Protein AF-A0A3L6N9B1-F1 (afdb_monomer)

Organism: NCBI:txid396571

pLDDT: mean 79.38, std 23.09, range [26.2, 98.31]

Solvent-accessible surface area (backbone atoms only — not comparable to full-atom values): 22069 Å² total; per-residue (Å²): 138,88,85,82,89,82,78,88,76,82,80,78,82,82,81,71,70,71,75,85,69,74,78,90,76,79,95,76,86,83,83,84,84,82,87,90,83,89,82,90,81,82,89,76,80,78,64,90,76,72,69,45,85,66,55,78,73,44,88,85,41,84,50,94,61,94,40,54,11,39,70,55,29,53,54,39,45,55,55,33,44,56,50,20,58,75,69,72,42,96,63,63,70,66,67,23,40,58,26,40,56,51,53,51,50,53,50,54,50,51,54,53,39,53,75,72,66,64,60,98,86,59,96,65,90,87,70,56,65,45,54,65,40,43,50,54,53,49,49,54,39,58,74,51,38,56,90,49,45,66,54,47,66,56,31,53,53,55,66,58,32,36,47,51,36,19,75,76,53,77,42,76,72,37,52,72,63,38,53,80,48,56,51,83,50,70,59,63,76,77,42,86,56,56,61,56,49,65,74,45,57,42,63,68,42,36,45,36,37,40,58,50,35,35,30,22,73,54,44,49,55,54,50,25,48,52,63,41,25,28,19,36,74,44,47,36,39,65,52,20,49,94,42,62,91,42,53,20,27,36,41,55,55,57,30,50,52,22,40,67,71,50,57,81,72,46,72,76,49,85,48,70,72,41,28,85,38,72,66,47,37,52,66,32,26,28,41,11,46,39,48,40,57,75,65,43,52,52,74,33,73,89,61,52,26,33,38,58,69,52,36,74,76,39,56,84,50,56,55,91,92,50,98,42,62,58,62,67,48,82,55,76,61,98,74,81,84,74,57,82,68,46,70,46,90,47,74,68,57,54,50,50,53,51,54,49,54,50,52,56,52,53,51,53,50,54,60,71,71,54,133

Structure (mmCIF, N/CA/C/O backbone):
data_AF-A0A3L6N9B1-F1
#
_entry.id   AF-A0A3L6N9B1-F1
#
loop_
_atom_site.group_PDB
_atom_site.id
_atom_site.type_symbol
_atom_site.label_atom_id
_atom_site.label_alt_id
_atom_site.label_comp_id
_atom_site.label_asym_id
_atom_site.label_entity_id
_atom_site.label_seq_id
_atom_site.pdbx_PDB_ins_code
_atom_site.Cartn_x
_atom_site.Cartn_y
_atom_site.Cartn_z
_atom_site.occupancy
_atom_site.B_iso_or_equiv
_atom_site.auth_seq_id
_atom_site.auth_comp_id
_atom_site.auth_asym_id
_atom_site.auth_atom_id
_atom_site.pdbx_PDB_model_num
ATOM 1 N N . MET A 1 1 ? -24.941 -23.443 60.109 1.00 37.03 1 MET A N 1
ATOM 2 C CA . MET A 1 1 ? -24.515 -23.763 58.734 1.00 37.03 1 MET A CA 1
ATOM 3 C C . MET A 1 1 ? -25.296 -22.818 57.841 1.00 37.03 1 MET A C 1
ATOM 5 O O . MET A 1 1 ? -26.514 -22.905 57.824 1.00 37.03 1 MET A O 1
ATOM 9 N N . ILE A 1 2 ? -24.610 -21.800 57.327 1.00 30.95 2 ILE A N 1
ATOM 10 C CA . ILE A 1 2 ? -25.154 -20.680 56.542 1.00 30.95 2 ILE A CA 1
ATOM 11 C C . ILE A 1 2 ? -25.175 -21.085 55.056 1.00 30.95 2 ILE A C 1
ATOM 13 O O . ILE A 1 2 ? -24.455 -22.017 54.694 1.00 30.95 2 ILE A O 1
ATOM 17 N N . VAL A 1 3 ? -25.949 -20.328 54.267 1.00 29.95 3 VAL A N 1
ATOM 18 C CA . VAL A 1 3 ? -25.978 -20.124 52.798 1.00 29.95 3 VAL A CA 1
ATOM 19 C C . VAL A 1 3 ? -27.346 -20.543 52.237 1.00 29.95 3 VAL A C 1
ATOM 21 O O . VAL A 1 3 ? -27.612 -21.730 52.084 1.00 29.95 3 VAL A O 1
ATOM 24 N N . GLU A 1 4 ? -28.352 -19.660 52.244 1.00 28.70 4 GLU A N 1
ATOM 25 C CA . GLU A 1 4 ? -28.629 -18.502 51.352 1.00 28.70 4 GLU A CA 1
ATOM 26 C C . GLU A 1 4 ? -29.015 -18.887 49.914 1.00 28.70 4 GLU A C 1
ATOM 28 O O . GLU A 1 4 ? -28.196 -19.341 49.118 1.00 28.70 4 GLU A O 1
ATOM 33 N N . GLU A 1 5 ? -30.299 -18.655 49.613 1.00 29.61 5 GLU A N 1
ATOM 34 C CA . GLU A 1 5 ? -30.886 -18.557 48.277 1.00 29.61 5 GLU A CA 1
ATOM 35 C C . GLU A 1 5 ? -30.205 -17.437 47.479 1.00 29.61 5 GLU A C 1
ATOM 37 O O . GLU A 1 5 ? -30.174 -16.285 47.909 1.00 29.61 5 GLU A O 1
ATOM 42 N N . SER A 1 6 ? -29.710 -17.755 46.282 1.00 30.00 6 SER A N 1
ATOM 43 C CA . SER A 1 6 ? -29.304 -16.748 45.302 1.00 30.00 6 SER A CA 1
ATOM 44 C C . SER A 1 6 ? -30.464 -16.500 44.343 1.00 30.00 6 SER A C 1
ATOM 46 O O . SER A 1 6 ? -30.822 -17.350 43.526 1.00 30.00 6 SER A O 1
ATOM 48 N N . ALA A 1 7 ? -31.076 -15.329 44.498 1.00 30.19 7 ALA A N 1
ATOM 49 C CA . ALA A 1 7 ? -32.090 -14.797 43.609 1.00 30.19 7 ALA A CA 1
ATOM 50 C C . ALA A 1 7 ? -31.491 -14.485 42.228 1.00 30.19 7 ALA A C 1
ATOM 52 O O . ALA A 1 7 ? -30.499 -13.764 42.110 1.00 30.19 7 ALA A O 1
ATOM 53 N N . LEU A 1 8 ? -32.145 -14.993 41.181 1.00 30.05 8 LEU A N 1
ATOM 54 C CA . LEU A 1 8 ? -32.008 -14.507 39.812 1.00 30.05 8 LEU A CA 1
ATOM 55 C C . LEU A 1 8 ? -32.381 -13.018 39.769 1.00 30.05 8 LEU A C 1
ATOM 57 O O . LEU A 1 8 ? -33.554 -12.670 39.892 1.00 30.05 8 LEU A O 1
ATOM 61 N N . GLN A 1 9 ? -31.396 -12.148 39.561 1.00 29.59 9 GLN A N 1
ATOM 62 C CA . GLN A 1 9 ? -31.641 -10.791 39.085 1.00 29.59 9 GLN A CA 1
ATOM 63 C C . GLN A 1 9 ? -31.579 -10.797 37.558 1.00 29.59 9 GLN A C 1
ATOM 65 O O . GLN A 1 9 ? -30.528 -10.989 36.949 1.00 29.59 9 GLN A O 1
ATOM 70 N N . SER A 1 10 ? -32.753 -10.623 36.957 1.00 27.88 10 SER A N 1
ATOM 71 C CA . SER A 1 10 ? -32.948 -10.240 35.564 1.00 27.88 10 SER A CA 1
ATOM 72 C C . SER A 1 10 ? -32.141 -8.977 35.264 1.00 27.88 10 SER A C 1
ATOM 74 O O . SER A 1 10 ? -32.388 -7.933 35.866 1.00 27.88 10 SER A O 1
ATOM 76 N N . ILE A 1 11 ? -31.172 -9.084 34.356 1.00 31.81 11 ILE A N 1
ATOM 77 C CA . ILE A 1 11 ? -30.427 -7.935 33.844 1.00 31.81 11 ILE A CA 1
ATOM 78 C C . ILE A 1 11 ? -31.374 -7.129 32.956 1.00 31.81 11 ILE A C 1
ATOM 80 O O . ILE A 1 11 ? -31.942 -7.649 31.996 1.00 31.81 11 ILE A O 1
ATOM 84 N N . ASP A 1 12 ? -31.548 -5.873 33.342 1.00 27.98 12 ASP A N 1
ATOM 85 C CA . ASP A 1 12 ? -32.341 -4.856 32.671 1.00 27.98 12 ASP A CA 1
ATOM 86 C C . ASP A 1 12 ? -31.700 -4.509 31.314 1.00 27.98 12 ASP A C 1
ATOM 88 O O . ASP A 1 12 ? -30.582 -3.994 31.249 1.00 27.98 12 ASP A O 1
ATOM 92 N N . LEU A 1 13 ? -32.375 -4.877 30.223 1.00 31.66 13 LEU A N 1
ATOM 93 C CA . LEU A 1 13 ? -31.924 -4.701 28.836 1.00 31.66 13 LEU A CA 1
ATOM 94 C C . LEU A 1 13 ? -32.250 -3.302 28.271 1.00 31.66 13 LEU A C 1
ATOM 96 O O . LEU A 1 13 ? -32.009 -3.064 27.091 1.00 31.66 13 LEU A O 1
ATOM 100 N N . GLU A 1 14 ? -32.761 -2.365 29.079 1.00 29.94 14 GLU A N 1
ATOM 101 C CA . GLU A 1 14 ? -33.211 -1.043 28.603 1.00 29.94 14 GLU A CA 1
ATOM 102 C C . GLU A 1 14 ? -32.182 0.102 28.719 1.00 29.94 14 GLU A C 1
ATOM 104 O O . GLU A 1 14 ? -32.496 1.245 28.401 1.00 29.94 14 GLU A O 1
ATOM 109 N N . ALA A 1 15 ? -30.929 -0.161 29.107 1.00 33.88 15 ALA A N 1
ATOM 110 C CA . ALA A 1 15 ? -29.914 0.899 29.235 1.00 33.88 15 ALA A CA 1
ATOM 111 C C . ALA A 1 15 ? -29.036 1.126 27.985 1.00 33.88 15 ALA A C 1
ATOM 113 O O . ALA A 1 15 ? -28.141 1.973 28.015 1.00 33.88 15 ALA A O 1
ATOM 114 N N . PHE A 1 16 ? -29.247 0.386 26.892 1.00 37.06 16 PHE A N 1
ATOM 115 C CA . PHE A 1 16 ? -28.508 0.599 25.646 1.00 37.06 16 PHE A CA 1
ATOM 116 C C . PHE A 1 16 ? -29.348 1.438 24.688 1.00 37.06 16 PHE A C 1
ATOM 118 O O . PHE A 1 16 ? -30.365 0.964 24.193 1.00 37.06 16 PHE A O 1
ATOM 125 N N . ASP A 1 17 ? -28.921 2.675 24.440 1.00 35.72 17 ASP A N 1
ATOM 126 C CA . ASP A 1 17 ? -29.531 3.566 23.457 1.00 35.72 17 ASP A CA 1
ATOM 127 C C . ASP A 1 17 ? -28.997 3.235 22.046 1.00 35.72 17 ASP A C 1
ATOM 129 O O . ASP A 1 17 ? -27.850 3.569 21.726 1.00 35.72 17 ASP A O 1
ATOM 133 N N . PRO A 1 18 ? -29.789 2.577 21.178 1.00 33.16 18 PRO A N 1
ATOM 134 C CA . PRO A 1 18 ? -29.363 2.231 19.828 1.00 33.16 18 PRO A CA 1
ATOM 135 C C . PRO A 1 18 ? -29.235 3.454 18.904 1.00 33.16 18 PRO A C 1
ATOM 137 O O . PRO A 1 18 ? -28.698 3.313 17.808 1.00 33.16 18 PRO A O 1
ATOM 140 N N . SER A 1 19 ? -29.663 4.655 19.322 1.00 32.88 19 SER A N 1
ATOM 141 C CA . SER A 1 19 ? -29.519 5.881 18.522 1.00 32.88 19 SER A CA 1
ATOM 142 C C . SER A 1 19 ? -28.071 6.385 18.408 1.00 32.88 19 SER A C 1
ATOM 144 O O . SER A 1 19 ? -27.765 7.179 17.521 1.00 32.88 19 SER A O 1
ATOM 146 N N . ILE A 1 20 ? -27.137 5.855 19.213 1.00 36.75 20 ILE A N 1
ATOM 147 C CA . ILE A 1 20 ? -25.683 6.054 19.031 1.00 36.75 20 ILE A CA 1
ATOM 148 C C . ILE A 1 20 ? -25.163 5.412 17.726 1.00 36.75 20 ILE A C 1
ATOM 150 O O . ILE A 1 20 ? -24.065 5.741 17.275 1.00 36.75 20 ILE A O 1
ATOM 154 N N . LEU A 1 21 ? -25.930 4.509 17.108 1.00 35.06 21 LEU A N 1
ATOM 155 C CA . LEU A 1 21 ? -25.537 3.756 15.913 1.00 35.06 21 LEU A CA 1
ATOM 156 C C . LEU A 1 21 ? -26.102 4.328 14.599 1.00 35.06 21 LEU A C 1
ATOM 158 O O . LEU A 1 21 ? -25.892 3.720 13.550 1.00 35.06 21 LEU A O 1
ATOM 162 N N . ASP A 1 22 ? -26.789 5.473 14.629 1.00 27.19 22 ASP A N 1
ATOM 163 C CA . ASP A 1 22 ? -27.413 6.054 13.436 1.00 27.19 22 ASP A CA 1
ATOM 164 C C . ASP A 1 22 ? -26.367 6.802 12.580 1.00 27.19 22 ASP A C 1
ATOM 166 O O . ASP A 1 22 ? -25.975 7.936 12.869 1.00 27.19 22 ASP A O 1
ATOM 170 N N . PHE A 1 23 ? -25.844 6.132 11.546 1.00 41.81 23 PHE A N 1
ATOM 171 C CA . PHE A 1 23 ? -24.797 6.647 10.653 1.00 41.81 23 PHE A CA 1
ATOM 172 C C . PHE A 1 23 ? -25.159 6.481 9.174 1.00 41.81 23 PHE A C 1
ATOM 174 O O . PHE A 1 23 ? -24.385 5.911 8.406 1.00 41.81 23 PHE A O 1
ATOM 181 N N . ASP A 1 24 ? -26.288 7.046 8.755 1.00 29.80 24 ASP A N 1
ATOM 182 C CA . ASP A 1 24 ? -26.520 7.350 7.344 1.00 29.80 24 ASP A CA 1
ATOM 183 C C . ASP A 1 24 ? -26.153 8.812 7.057 1.00 29.80 24 ASP A C 1
ATOM 185 O O . ASP A 1 24 ? -26.896 9.749 7.348 1.00 29.80 24 ASP A O 1
ATOM 189 N N . ALA A 1 25 ? -24.982 9.018 6.453 1.00 29.23 25 ALA A N 1
ATOM 190 C CA . ALA A 1 25 ? -24.698 10.236 5.704 1.00 29.23 25 ALA A CA 1
ATOM 191 C C . ALA A 1 25 ? -23.818 9.908 4.482 1.00 29.23 25 ALA A C 1
ATOM 193 O O . ALA A 1 25 ? -22.742 9.325 4.642 1.00 29.23 25 ALA A O 1
ATOM 194 N N . PRO A 1 26 ? -24.244 10.279 3.261 1.00 26.38 26 PRO A N 1
ATOM 195 C CA . PRO A 1 26 ? -23.499 10.001 2.042 1.00 26.38 26 PRO A CA 1
ATOM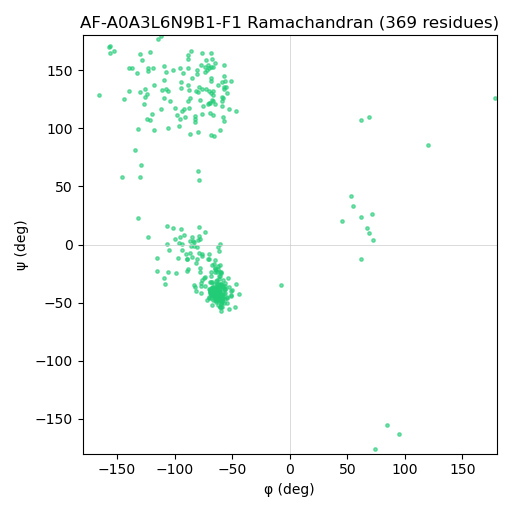 196 C C . PRO A 1 26 ? -22.238 10.868 1.941 1.00 26.38 26 PRO A C 1
ATOM 198 O O . PRO A 1 26 ? -22.193 12.005 2.418 1.00 26.38 26 PRO A O 1
ATOM 201 N N . PHE A 1 27 ? -21.219 10.320 1.276 1.00 32.97 27 PHE A N 1
ATOM 202 C CA . PHE A 1 27 ? -19.958 10.982 0.945 1.00 32.97 27 PHE A CA 1
ATOM 203 C C . PHE A 1 27 ? -20.191 12.387 0.363 1.00 32.97 27 PHE A C 1
ATOM 205 O O . PHE A 1 27 ? -20.731 12.538 -0.731 1.00 32.97 27 PHE A O 1
ATOM 212 N N . SER A 1 28 ? -19.750 13.421 1.080 1.00 26.20 28 SER A N 1
ATOM 213 C CA . SER A 1 28 ? -19.738 14.805 0.605 1.00 26.20 28 SER A CA 1
ATOM 214 C C . SER A 1 28 ? -18.304 15.326 0.607 1.00 26.20 28 SER A C 1
ATOM 216 O O . SER A 1 28 ? -17.687 15.493 1.658 1.00 26.20 28 SER A O 1
ATOM 218 N N . SER A 1 29 ? -17.764 15.571 -0.587 1.00 28.16 29 SER A N 1
ATOM 219 C CA . SER A 1 29 ? -16.533 16.330 -0.796 1.00 28.16 29 SER A CA 1
ATOM 220 C C . SER A 1 29 ? -16.858 17.825 -0.775 1.00 28.16 29 SER A C 1
ATOM 222 O O . SER A 1 29 ? -17.507 18.339 -1.689 1.00 28.16 29 SER A O 1
ATOM 224 N N . SER A 1 30 ? -16.424 18.540 0.257 1.00 26.62 30 SER A N 1
ATOM 225 C CA . SER A 1 30 ? -16.583 19.990 0.362 1.00 26.62 30 SER A CA 1
ATOM 226 C C . SER A 1 30 ? -15.488 20.725 -0.424 1.00 26.62 30 SER A C 1
ATOM 228 O O . SER A 1 30 ? -14.333 20.784 -0.011 1.00 26.62 30 SER A O 1
ATOM 230 N N . ASN A 1 31 ? -15.865 21.325 -1.558 1.00 26.50 31 ASN A N 1
ATOM 231 C CA . ASN A 1 31 ? -15.030 22.276 -2.297 1.00 26.50 31 ASN A CA 1
ATOM 232 C C . ASN A 1 31 ? -15.035 23.638 -1.587 1.00 26.50 31 ASN A C 1
ATOM 234 O O . ASN A 1 31 ? -16.052 24.332 -1.564 1.00 26.50 31 ASN A O 1
ATOM 238 N N . VAL A 1 32 ? -13.892 24.046 -1.036 1.00 28.25 32 VAL A N 1
ATOM 239 C CA . VAL A 1 32 ? -13.692 25.402 -0.506 1.00 28.25 32 VAL A CA 1
ATOM 240 C C . VAL A 1 32 ? -13.224 26.307 -1.645 1.00 28.25 32 VAL A C 1
ATOM 242 O O . VAL A 1 32 ? -12.168 26.088 -2.230 1.00 28.25 32 VAL A O 1
ATOM 245 N N . SER A 1 33 ? -14.025 27.322 -1.966 1.00 27.72 33 SER A N 1
ATOM 246 C CA . SER A 1 33 ? -13.692 28.367 -2.942 1.00 27.72 33 SER A CA 1
ATOM 247 C C . SER A 1 33 ? -12.938 29.506 -2.248 1.00 27.72 33 SER A C 1
ATOM 249 O O . SER A 1 33 ? -13.386 29.975 -1.203 1.00 27.72 33 SER A O 1
ATOM 251 N N . ALA A 1 34 ? -11.831 29.979 -2.828 1.00 26.73 34 ALA A N 1
ATOM 252 C CA . ALA A 1 34 ? -11.124 31.190 -2.400 1.00 26.73 34 ALA A CA 1
ATOM 253 C C . ALA A 1 34 ? -11.107 32.240 -3.534 1.00 26.73 34 ALA A C 1
ATOM 255 O O . ALA A 1 34 ? -11.198 31.861 -4.704 1.00 26.73 34 ALA A O 1
ATOM 256 N N . PRO A 1 35 ? -11.050 33.548 -3.211 1.00 27.62 35 PRO A N 1
ATOM 257 C CA . PRO A 1 35 ? -11.455 34.614 -4.119 1.00 27.62 35 PRO A CA 1
ATOM 258 C C . PRO A 1 35 ? -10.328 35.112 -5.035 1.00 27.62 35 PRO A C 1
ATOM 260 O O . PRO A 1 35 ? -9.145 35.076 -4.705 1.00 27.62 35 PRO A O 1
ATOM 263 N N . THR A 1 36 ? -10.752 35.608 -6.194 1.00 30.91 36 THR A N 1
ATOM 264 C CA . THR A 1 36 ? -9.967 36.112 -7.324 1.00 30.91 36 THR A CA 1
ATOM 265 C C . THR A 1 36 ? -9.372 37.502 -7.091 1.00 30.91 36 THR A C 1
ATOM 267 O O . THR A 1 36 ? -10.114 38.433 -6.775 1.00 30.91 36 THR A O 1
ATOM 270 N N . THR A 1 37 ? -8.089 37.676 -7.417 1.00 27.95 37 THR A N 1
ATOM 271 C CA . THR A 1 37 ? -7.535 38.951 -7.904 1.00 27.95 37 THR A CA 1
ATOM 272 C C . THR A 1 37 ? -6.543 38.697 -9.035 1.00 27.95 37 THR A C 1
ATOM 274 O O . THR A 1 37 ? -5.684 37.824 -8.940 1.00 27.95 37 THR A O 1
ATOM 277 N N . ASP A 1 38 ? -6.729 39.473 -10.094 1.00 27.34 38 ASP A N 1
ATOM 278 C CA . ASP A 1 38 ? -6.175 39.371 -11.440 1.00 27.34 38 ASP A CA 1
ATOM 279 C C . ASP A 1 38 ? -4.827 40.110 -11.564 1.00 27.34 38 ASP A C 1
ATOM 281 O O . ASP A 1 38 ? -4.689 41.219 -11.042 1.00 27.34 38 ASP A O 1
ATOM 285 N N . ASN A 1 39 ? -3.843 39.498 -12.236 1.00 27.81 39 ASN A N 1
ATOM 286 C CA . ASN A 1 39 ? -2.960 40.140 -13.224 1.00 27.81 39 ASN A CA 1
ATOM 287 C C . ASN A 1 39 ? -1.926 39.139 -13.763 1.00 27.81 39 ASN A C 1
ATOM 289 O O . ASN A 1 39 ? -1.211 38.474 -13.015 1.00 27.81 39 ASN A O 1
ATOM 293 N N . GLY A 1 40 ? -1.892 39.040 -15.093 1.00 28.72 40 GLY A N 1
ATOM 294 C CA . GLY A 1 40 ? -1.353 37.918 -15.852 1.00 28.7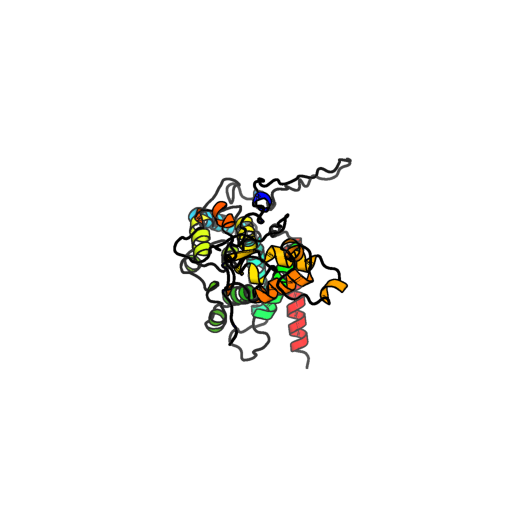2 40 GLY A CA 1
ATOM 295 C C . GLY A 1 40 ? 0.163 37.731 -15.861 1.00 28.72 40 GLY A C 1
ATOM 296 O O . GLY A 1 40 ? 0.930 38.680 -15.741 1.00 28.72 40 GLY A O 1
ATOM 297 N N . ILE A 1 41 ? 0.558 36.473 -16.089 1.00 26.56 41 ILE A N 1
ATOM 298 C CA . ILE A 1 41 ? 1.328 35.982 -17.247 1.00 26.56 41 ILE A CA 1
ATOM 299 C C . ILE A 1 41 ? 1.224 34.439 -17.260 1.00 26.56 41 ILE A C 1
ATOM 301 O O . ILE A 1 41 ? 1.503 33.786 -16.264 1.00 26.56 41 ILE A O 1
ATOM 305 N N . SER A 1 42 ? 0.843 33.901 -18.425 1.00 27.44 42 SER A N 1
ATOM 306 C CA . SER A 1 42 ? 0.881 32.498 -18.880 1.00 27.44 42 SER A CA 1
ATOM 307 C C . SER A 1 42 ? 0.060 31.447 -18.112 1.00 27.44 42 SER A C 1
ATOM 309 O O . SER A 1 42 ? 0.400 30.992 -17.026 1.00 27.44 42 SER A O 1
ATOM 311 N N . SER A 1 43 ? -1.024 31.015 -18.753 1.00 29.92 43 SER A N 1
ATOM 312 C CA . SER A 1 43 ? -1.963 29.990 -18.307 1.00 29.92 43 SER A CA 1
ATOM 313 C C . SER A 1 43 ? -1.348 28.583 -18.289 1.00 29.92 43 SER A C 1
ATOM 315 O O . SER A 1 43 ? -1.414 27.860 -19.282 1.00 29.92 43 SER A O 1
ATOM 317 N N . GLU A 1 44 ? -0.827 28.155 -17.144 1.00 30.34 44 GLU A N 1
ATOM 318 C CA . GLU A 1 44 ? -0.857 26.740 -16.768 1.00 30.34 44 GLU A CA 1
ATOM 319 C C . GLU A 1 44 ? -2.187 26.483 -16.059 1.00 30.34 44 GLU A C 1
ATOM 321 O O . GLU A 1 44 ? -2.358 26.742 -14.868 1.00 30.34 44 GLU A O 1
ATOM 326 N N . LEU A 1 45 ? -3.177 26.015 -16.822 1.00 26.95 45 LEU A N 1
ATOM 327 C CA . LEU A 1 45 ? -4.391 25.438 -16.256 1.00 26.95 45 LEU A CA 1
ATOM 328 C C . LEU A 1 45 ? -3.991 24.150 -15.531 1.00 26.95 45 LEU A C 1
ATOM 330 O O . LEU A 1 45 ? -3.886 23.081 -16.130 1.00 26.95 45 LEU A O 1
ATOM 334 N N . ILE A 1 46 ? -3.736 24.284 -14.232 1.00 31.92 46 ILE A N 1
ATOM 335 C CA . ILE A 1 46 ? -3.596 23.181 -13.288 1.00 31.92 46 ILE A CA 1
ATOM 336 C C . ILE A 1 46 ? -4.925 22.430 -13.308 1.00 31.92 46 ILE A C 1
ATOM 338 O O . ILE A 1 46 ? -5.910 22.846 -12.697 1.00 31.92 46 ILE A O 1
ATOM 342 N N . ASN A 1 47 ? -4.970 21.338 -14.064 1.00 29.77 47 ASN A N 1
ATOM 343 C CA . ASN A 1 47 ? -6.124 20.466 -14.089 1.00 29.77 47 ASN A CA 1
ATOM 344 C C . ASN A 1 47 ? -6.194 19.775 -12.720 1.00 29.77 47 ASN A C 1
ATOM 346 O O . ASN A 1 47 ? -5.332 18.970 -12.364 1.00 29.77 47 ASN A O 1
ATOM 350 N N . VAL A 1 48 ? -7.229 20.103 -11.947 1.00 33.06 48 VAL A N 1
ATOM 351 C CA . VAL A 1 48 ? -7.538 19.553 -10.611 1.00 33.06 48 VAL A CA 1
ATOM 352 C C . VAL A 1 48 ? -7.802 18.028 -10.663 1.00 33.06 48 VAL A C 1
ATOM 354 O O . VAL A 1 48 ? -7.959 17.377 -9.639 1.00 33.06 48 VAL A O 1
ATOM 357 N N . SER A 1 49 ? -7.762 17.433 -11.858 1.00 35.72 49 SER A N 1
ATOM 358 C CA . SER A 1 49 ? -8.056 16.029 -12.161 1.00 35.72 49 SER A CA 1
ATOM 359 C C . SER A 1 49 ? -6.847 15.076 -12.139 1.00 35.72 49 SER A C 1
ATOM 361 O O . SER A 1 49 ? -6.976 13.936 -12.568 1.00 35.72 49 SER A O 1
ATOM 363 N N . GLY A 1 50 ? -5.660 15.504 -11.692 1.00 39.19 50 GLY A N 1
ATOM 364 C CA . GLY A 1 50 ? -4.504 14.599 -11.532 1.00 39.19 50 GLY A CA 1
ATOM 365 C C . GLY A 1 50 ? -3.916 14.033 -12.836 1.00 39.19 50 GLY A C 1
ATOM 366 O O . GLY A 1 50 ? -3.126 13.093 -12.801 1.00 39.19 50 GLY A O 1
ATOM 367 N N . THR A 1 51 ? -4.264 14.596 -13.993 1.00 42.59 51 THR A N 1
ATOM 368 C CA . THR A 1 51 ? -3.742 14.161 -15.292 1.00 42.59 51 THR A CA 1
ATOM 369 C C . THR A 1 51 ? -2.332 14.687 -15.519 1.00 42.59 51 THR A C 1
ATOM 371 O O . THR A 1 51 ? -2.114 15.899 -15.508 1.00 42.59 51 THR A O 1
ATOM 374 N N . SER A 1 52 ? -1.389 13.788 -15.795 1.00 43.75 52 SER A N 1
ATOM 375 C CA . SER A 1 52 ? -0.078 14.147 -16.340 1.00 43.75 52 SER A CA 1
ATOM 376 C C . SER A 1 52 ? -0.258 14.949 -17.628 1.00 43.75 52 SER A C 1
ATOM 378 O O . SER A 1 52 ? -1.016 14.503 -18.494 1.00 43.75 52 SER A O 1
ATOM 380 N N . PRO A 1 53 ? 0.476 16.056 -17.836 1.00 44.84 53 PRO A N 1
ATOM 381 C CA . PRO A 1 53 ? 0.523 16.741 -19.129 1.00 44.84 53 PRO A CA 1
ATOM 382 C C . PRO A 1 53 ? 1.078 15.855 -20.262 1.00 44.84 53 PRO A C 1
ATOM 384 O O . PRO A 1 53 ? 1.060 16.260 -21.420 1.00 44.84 53 PRO A O 1
ATOM 387 N N . PHE A 1 54 ? 1.557 14.643 -19.954 1.00 43.28 54 PHE A N 1
ATOM 388 C CA . PHE A 1 54 ? 1.979 13.646 -20.936 1.00 43.28 54 PHE A CA 1
ATOM 389 C C . PHE A 1 54 ? 0.851 12.723 -21.427 1.00 43.28 54 PHE A C 1
ATOM 391 O O . PHE A 1 54 ? 0.973 12.198 -22.531 1.00 43.28 54 PHE A O 1
ATOM 398 N N . TYR A 1 55 ? -0.259 12.564 -20.689 1.00 44.41 55 TYR A N 1
ATOM 399 C CA . TYR A 1 55 ? -1.407 11.757 -21.151 1.00 44.41 55 TYR A CA 1
ATOM 400 C C . TYR A 1 55 ? -2.130 12.405 -22.338 1.00 44.41 55 TYR A C 1
ATOM 402 O O . TYR A 1 55 ? -2.696 11.717 -23.178 1.00 44.41 55 TYR A O 1
ATOM 410 N N . SER A 1 56 ? -2.064 13.732 -22.458 1.00 45.06 56 SER A N 1
ATOM 411 C CA . SER A 1 56 ? -2.632 14.475 -23.587 1.00 45.06 56 SER A CA 1
ATOM 412 C C . SER A 1 56 ? -1.769 14.438 -24.855 1.00 45.06 56 SER A C 1
ATOM 414 O O . SER A 1 56 ? -2.215 14.921 -25.894 1.00 45.06 56 SER A O 1
ATOM 416 N N . GLN A 1 57 ? -0.545 13.890 -24.798 1.00 41.97 57 GLN A N 1
ATOM 417 C 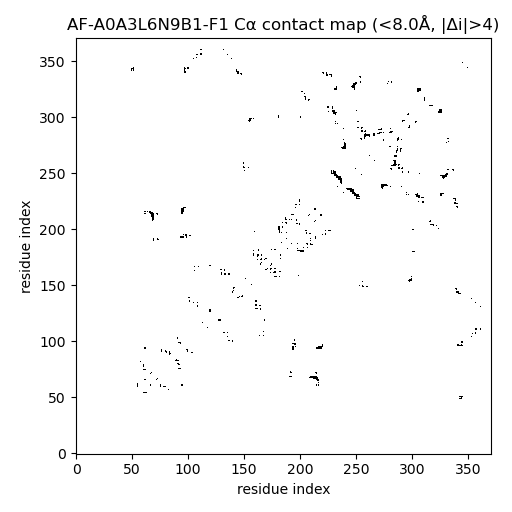CA . GLN A 1 57 ? 0.395 13.915 -25.927 1.00 41.97 57 GLN A CA 1
ATOM 418 C C . GLN A 1 57 ? 0.263 12.724 -26.882 1.00 41.97 57 GLN A C 1
ATOM 420 O O . GLN A 1 57 ? 0.806 12.802 -27.983 1.00 41.97 57 GLN A O 1
ATOM 425 N N . ILE A 1 58 ? -0.464 11.657 -26.518 1.00 50.09 58 ILE A N 1
ATOM 426 C CA . ILE A 1 58 ? -0.718 10.542 -27.438 1.00 50.09 58 ILE A CA 1
ATOM 427 C C . ILE A 1 58 ? -2.229 10.357 -27.635 1.00 50.09 58 ILE A C 1
ATOM 429 O O . ILE A 1 58 ? -2.913 9.880 -26.729 1.00 50.09 58 ILE A O 1
ATOM 433 N N . PRO A 1 59 ? -2.780 10.731 -28.806 1.00 44.22 59 PRO A N 1
ATOM 434 C CA . PRO A 1 59 ? -4.193 10.528 -29.102 1.00 44.22 59 PRO A CA 1
ATOM 435 C C . PRO A 1 59 ? -4.585 9.053 -28.919 1.00 44.22 59 PRO A C 1
ATOM 437 O O . PRO A 1 59 ? -3.932 8.171 -29.471 1.00 44.22 59 PRO A O 1
ATOM 440 N N . ASN A 1 60 ? -5.670 8.791 -28.182 1.00 52.66 60 ASN A N 1
ATOM 441 C CA . ASN A 1 60 ? -6.274 7.464 -27.957 1.00 52.66 60 ASN A CA 1
ATOM 442 C C . ASN A 1 60 ? -5.483 6.456 -27.094 1.00 52.66 60 ASN A C 1
ATOM 444 O O . ASN A 1 60 ? -5.897 5.300 -27.006 1.00 52.66 60 ASN A O 1
ATOM 448 N N . ILE A 1 61 ? -4.402 6.857 -26.419 1.00 55.81 61 ILE A N 1
ATOM 449 C CA . ILE A 1 61 ? -3.723 6.013 -25.420 1.00 55.81 61 ILE A CA 1
ATOM 450 C C . ILE A 1 61 ? -4.093 6.527 -24.030 1.00 55.81 61 ILE A C 1
ATOM 452 O O . ILE A 1 61 ? -3.897 7.704 -23.744 1.00 55.81 61 ILE A O 1
ATOM 456 N N . TRP A 1 62 ? -4.653 5.656 -23.184 1.00 58.97 62 TRP A N 1
ATOM 457 C CA . TRP A 1 62 ? -5.204 6.034 -21.874 1.00 58.97 62 TRP A CA 1
ATOM 458 C C . TRP A 1 62 ? -6.227 7.177 -21.969 1.00 58.97 62 TRP A C 1
ATOM 460 O O . TRP A 1 62 ? -6.206 8.114 -21.168 1.00 58.97 62 TRP A O 1
ATOM 470 N N . SER A 1 63 ? -7.111 7.136 -22.977 1.00 54.28 63 SER A N 1
ATOM 471 C CA . SER A 1 63 ? -8.219 8.090 -23.051 1.00 54.28 63 SER A CA 1
ATOM 472 C C . SER A 1 63 ? -9.058 7.991 -21.772 1.00 54.28 63 SER A C 1
ATOM 474 O O . SER A 1 63 ? -9.228 6.911 -21.218 1.00 54.28 63 SER A O 1
ATOM 476 N N . HIS A 1 64 ? -9.606 9.116 -21.304 1.00 52.88 64 HIS A N 1
ATOM 477 C CA . HIS A 1 64 ? -10.491 9.184 -20.127 1.00 52.88 64 HIS A CA 1
ATOM 478 C C . HIS A 1 64 ? -11.790 8.366 -20.256 1.00 52.88 64 HIS A C 1
ATOM 480 O O . HIS A 1 64 ? -12.624 8.374 -19.350 1.00 52.88 64 HIS A O 1
ATOM 486 N N . GLU A 1 65 ? -11.986 7.683 -21.380 1.00 52.47 65 GLU A N 1
ATOM 487 C CA . GLU A 1 65 ? -13.026 6.682 -21.520 1.00 52.47 65 GLU A CA 1
ATOM 488 C C . GLU A 1 65 ? -12.676 5.484 -20.633 1.00 52.47 65 GLU A C 1
ATOM 490 O O . GLU A 1 65 ? -11.518 5.109 -20.477 1.00 52.47 65 GLU A O 1
ATOM 495 N N . TYR A 1 66 ? -13.682 4.899 -19.995 1.00 59.28 66 TYR A N 1
ATOM 496 C CA . TYR A 1 66 ? -13.507 3.758 -19.105 1.00 59.28 66 TYR A CA 1
ATOM 497 C C . TYR A 1 66 ? -12.823 2.593 -19.845 1.00 59.28 66 TYR A C 1
ATOM 499 O O . TYR A 1 66 ? -13.438 1.930 -20.680 1.00 59.28 66 TYR A O 1
ATOM 507 N N . GLN A 1 67 ? -11.544 2.353 -19.544 1.00 77.19 67 GLN A N 1
ATOM 508 C CA . GLN A 1 67 ? -10.756 1.232 -20.057 1.00 77.19 67 GLN A CA 1
ATOM 509 C C . GLN A 1 67 ? -10.542 0.219 -18.935 1.00 77.19 67 GLN A C 1
ATOM 511 O O . GLN A 1 67 ? -10.213 0.584 -17.811 1.00 77.19 67 GLN A O 1
ATOM 516 N N . MET A 1 68 ? -10.752 -1.061 -19.230 1.00 83.12 68 MET A N 1
ATOM 517 C CA . MET A 1 68 ? -10.696 -2.134 -18.239 1.00 83.12 68 MET A CA 1
ATOM 518 C C . MET A 1 68 ? -9.957 -3.346 -18.779 1.00 83.12 68 MET A C 1
ATOM 520 O O . MET A 1 68 ? -9.970 -3.633 -19.974 1.00 83.12 68 MET A O 1
ATOM 524 N N . GLY A 1 69 ? -9.358 -4.086 -17.859 1.00 85.56 69 GLY A N 1
ATOM 525 C CA . GLY A 1 69 ? -8.761 -5.381 -18.120 1.00 85.56 69 GLY A CA 1
ATOM 526 C C . GLY A 1 69 ? -7.439 -5.338 -18.875 1.00 85.56 69 GLY A C 1
ATOM 527 O O . GLY A 1 69 ? -6.841 -4.293 -19.133 1.00 85.56 69 GLY A O 1
ATOM 528 N N . MET A 1 70 ? -6.957 -6.535 -19.178 1.00 89.38 70 MET A N 1
ATOM 529 C CA . MET A 1 70 ? -5.593 -6.776 -19.635 1.00 89.38 70 MET A CA 1
ATOM 530 C C . MET A 1 70 ? -5.350 -6.415 -21.104 1.00 89.38 70 MET A C 1
ATOM 532 O O . MET A 1 70 ? -4.318 -5.839 -21.435 1.00 89.38 70 MET A O 1
ATOM 536 N N . GLN A 1 71 ? -6.281 -6.736 -22.005 1.00 88.62 71 GLN A N 1
ATOM 537 C CA . GLN A 1 71 ? -6.050 -6.539 -23.440 1.00 88.62 71 GLN A CA 1
ATOM 538 C C . GLN A 1 71 ? -5.901 -5.053 -23.824 1.00 88.62 71 GLN A C 1
ATOM 540 O O . GLN A 1 71 ? -4.973 -4.727 -24.576 1.00 88.62 71 GLN A O 1
ATOM 545 N N . PRO A 1 72 ? -6.733 -4.128 -23.300 1.00 88.62 72 PRO A N 1
ATOM 546 C CA . PRO A 1 72 ? -6.512 -2.700 -23.516 1.00 88.62 72 PRO A CA 1
ATOM 547 C C . PRO A 1 72 ? -5.197 -2.221 -22.898 1.00 88.62 72 PRO A C 1
ATOM 549 O O . PRO A 1 72 ? -4.491 -1.438 -23.529 1.00 88.62 72 PRO A O 1
ATOM 552 N N . TYR A 1 73 ? -4.819 -2.757 -21.731 1.00 90.19 73 TYR A N 1
ATOM 553 C CA . TYR A 1 73 ? -3.555 -2.419 -21.074 1.00 90.19 73 TYR A CA 1
ATOM 554 C C . TYR A 1 73 ? -2.356 -2.769 -21.962 1.00 90.19 73 TYR A C 1
ATOM 556 O O . TYR A 1 73 ? -1.519 -1.915 -22.242 1.00 90.19 73 TYR A O 1
ATOM 564 N N . LEU A 1 74 ? -2.315 -3.995 -22.489 1.00 88.62 74 LEU A N 1
ATOM 565 C CA . LEU A 1 74 ? -1.267 -4.450 -23.408 1.00 88.62 74 LEU A CA 1
ATOM 566 C C . LEU A 1 74 ? -1.182 -3.590 -24.669 1.00 88.62 74 LEU A C 1
ATOM 568 O O . LEU A 1 74 ? -0.092 -3.215 -25.100 1.00 88.62 74 LEU A O 1
ATOM 572 N N . THR A 1 75 ? -2.337 -3.258 -25.245 1.00 86.75 75 THR A N 1
ATOM 573 C CA . THR A 1 75 ? -2.415 -2.415 -26.443 1.00 86.75 75 THR A CA 1
ATOM 574 C C . THR A 1 75 ? -1.816 -1.032 -26.171 1.00 86.75 75 THR A C 1
ATOM 576 O O . THR A 1 75 ? -0.991 -0.550 -26.947 1.00 86.75 75 THR A O 1
ATOM 579 N N . ALA A 1 76 ? -2.173 -0.424 -25.038 1.00 84.81 76 ALA A N 1
ATOM 580 C CA . ALA A 1 76 ? -1.695 0.894 -24.644 1.00 84.81 76 ALA A CA 1
ATOM 581 C C . ALA A 1 76 ? -0.201 0.907 -24.278 1.00 84.81 76 ALA A C 1
ATOM 583 O O . ALA A 1 76 ? 0.513 1.834 -24.664 1.00 84.81 76 ALA A O 1
ATOM 584 N N . ILE A 1 77 ? 0.303 -0.124 -23.593 1.00 85.88 77 ILE A N 1
ATOM 585 C CA . ILE A 1 77 ? 1.730 -0.242 -23.261 1.00 85.88 77 ILE A CA 1
ATOM 586 C C . ILE A 1 77 ? 2.583 -0.388 -24.521 1.00 85.88 77 ILE A C 1
ATOM 588 O O . ILE A 1 77 ? 3.576 0.327 -24.657 1.00 85.88 77 ILE A O 1
ATOM 592 N N . ASN A 1 78 ? 2.180 -1.241 -25.467 1.00 84.19 78 ASN A N 1
ATOM 593 C CA . ASN A 1 78 ? 2.915 -1.415 -26.723 1.00 84.19 78 ASN A CA 1
ATOM 594 C C . ASN A 1 78 ? 2.980 -0.104 -27.521 1.00 84.19 78 ASN A C 1
ATOM 596 O O . ASN A 1 78 ? 4.058 0.314 -27.940 1.00 84.19 78 ASN A O 1
ATOM 600 N N . ALA A 1 79 ? 1.854 0.601 -27.642 1.00 80.25 79 ALA A N 1
ATOM 601 C CA . ALA A 1 79 ? 1.799 1.881 -28.344 1.00 80.25 79 ALA A CA 1
ATOM 602 C C . ALA A 1 79 ? 2.583 3.001 -27.619 1.00 80.25 79 ALA A C 1
ATOM 604 O O . ALA A 1 79 ? 3.195 3.868 -28.254 1.00 80.25 79 ALA A O 1
ATOM 605 N N . THR A 1 80 ? 2.633 2.968 -26.282 1.00 77.19 80 THR A N 1
ATOM 606 C CA . THR A 1 80 ? 3.455 3.898 -25.490 1.00 77.19 80 THR A CA 1
ATOM 607 C C . THR A 1 80 ? 4.945 3.620 -25.674 1.00 77.19 80 THR A C 1
ATOM 609 O O . THR A 1 80 ? 5.719 4.563 -25.814 1.00 77.19 80 THR A O 1
ATOM 612 N N . ALA A 1 81 ? 5.365 2.351 -25.708 1.00 75.31 81 ALA A N 1
ATOM 613 C CA . ALA A 1 81 ? 6.762 1.982 -25.924 1.00 75.31 81 ALA A CA 1
ATOM 614 C C . ALA A 1 81 ? 7.276 2.484 -27.284 1.00 75.31 81 ALA A C 1
ATOM 616 O O . ALA A 1 81 ? 8.339 3.102 -27.347 1.00 75.31 81 ALA A O 1
ATOM 617 N N . GLU A 1 82 ? 6.485 2.310 -28.347 1.00 69.81 82 GLU A N 1
ATOM 618 C CA . GLU A 1 82 ? 6.789 2.847 -29.680 1.00 69.81 82 GLU A CA 1
ATOM 619 C C . GLU A 1 82 ? 6.951 4.376 -29.650 1.00 69.81 82 GLU A C 1
ATOM 621 O O . GLU A 1 82 ? 7.927 4.922 -30.169 1.00 69.81 82 GLU A O 1
ATOM 626 N N . SER A 1 83 ? 6.039 5.073 -28.970 1.00 69.25 83 SER A N 1
ATOM 627 C CA . SER A 1 83 ? 6.058 6.536 -28.865 1.00 69.25 83 SER A CA 1
ATOM 628 C C . SER A 1 83 ? 7.241 7.060 -28.040 1.00 69.25 83 SER A C 1
ATOM 630 O O . SER A 1 83 ? 7.893 8.028 -28.435 1.00 69.25 83 SER A O 1
ATOM 632 N N . SER A 1 84 ? 7.561 6.419 -26.910 1.00 71.88 84 SER A N 1
ATOM 633 C CA . SER A 1 84 ? 8.714 6.777 -26.075 1.00 71.88 84 SER A CA 1
ATOM 634 C C . SER A 1 84 ? 10.032 6.623 -26.832 1.00 71.88 84 SER A C 1
ATOM 636 O O . SER A 1 84 ? 10.885 7.506 -26.736 1.00 71.88 84 SER A O 1
ATOM 638 N N . MET A 1 85 ? 10.175 5.562 -27.638 1.00 68.38 85 MET A N 1
ATOM 639 C CA . MET A 1 85 ? 11.344 5.376 -28.503 1.00 68.38 85 MET A CA 1
ATOM 640 C C . MET A 1 85 ? 11.491 6.512 -29.522 1.00 68.38 85 MET A C 1
ATOM 642 O O . MET A 1 85 ? 12.589 7.039 -29.691 1.00 68.38 85 MET A O 1
ATOM 646 N N . VAL A 1 86 ? 10.394 6.934 -30.163 1.00 63.62 86 VAL A N 1
ATOM 647 C CA . VAL A 1 86 ? 10.399 8.050 -31.128 1.00 63.62 86 VAL A CA 1
ATOM 648 C C . VAL A 1 86 ? 10.764 9.380 -30.461 1.00 63.62 86 VAL A C 1
ATOM 650 O O . VAL A 1 86 ? 11.481 10.190 -31.044 1.00 63.62 86 VAL A O 1
ATOM 653 N N . LEU A 1 87 ? 10.305 9.603 -29.228 1.00 65.56 87 LEU A N 1
ATOM 654 C CA . LEU A 1 87 ? 10.562 10.826 -28.462 1.00 65.56 87 LEU A CA 1
ATOM 655 C C . LEU A 1 87 ? 11.912 10.824 -27.723 1.00 65.56 87 LEU A C 1
ATOM 657 O O . LEU A 1 87 ? 12.200 11.776 -26.997 1.00 65.56 87 LEU A O 1
ATOM 661 N N . GLY A 1 88 ? 12.723 9.768 -27.864 1.00 65.44 88 GLY A N 1
ATOM 662 C CA . GLY A 1 88 ? 14.000 9.633 -27.158 1.00 65.44 88 GLY A CA 1
ATOM 663 C C . GLY A 1 88 ? 13.851 9.600 -25.634 1.00 65.44 88 GLY A C 1
ATOM 664 O O . GLY A 1 88 ? 14.776 9.970 -24.914 1.00 65.44 88 GLY A O 1
ATOM 665 N N . LYS A 1 89 ? 12.675 9.208 -25.127 1.00 67.25 89 LYS A N 1
ATOM 666 C CA . LYS A 1 89 ? 12.461 9.005 -23.696 1.00 67.25 89 LYS A CA 1
ATOM 667 C C . LYS A 1 89 ? 12.875 7.590 -23.352 1.00 67.25 89 LYS A C 1
ATOM 669 O O . LYS A 1 89 ? 12.330 6.631 -23.888 1.00 67.25 89 LYS A O 1
ATOM 674 N N . ASP A 1 90 ? 13.763 7.458 -22.377 1.00 65.06 90 ASP A N 1
ATOM 675 C CA . ASP A 1 90 ? 14.233 6.133 -21.990 1.00 65.06 90 ASP A CA 1
ATOM 676 C C . ASP A 1 90 ? 13.129 5.279 -21.345 1.00 65.06 90 ASP A C 1
ATOM 678 O O . ASP A 1 90 ? 13.316 4.079 -21.206 1.00 65.06 90 ASP A O 1
ATOM 682 N N . TYR A 1 91 ? 12.017 5.854 -20.874 1.00 70.00 91 TYR A N 1
ATOM 683 C CA . TYR A 1 91 ? 10.989 5.166 -20.079 1.00 70.00 91 TYR A CA 1
ATOM 684 C C . TYR A 1 91 ? 9.587 5.231 -20.701 1.00 70.00 91 TYR A C 1
ATOM 686 O O . TYR A 1 91 ? 9.226 6.196 -21.380 1.00 70.00 91 TYR A O 1
ATOM 694 N N . SER A 1 92 ? 8.798 4.185 -20.446 1.00 70.31 92 SER A N 1
ATOM 695 C CA . SER A 1 92 ? 7.383 4.066 -20.804 1.00 70.31 92 SER A CA 1
ATOM 696 C C . SER A 1 92 ? 6.494 4.505 -19.643 1.00 70.31 92 SER A C 1
ATOM 698 O O . SER A 1 92 ? 6.777 4.163 -18.497 1.00 70.31 92 SER A O 1
ATOM 700 N N . PHE A 1 93 ? 5.416 5.222 -19.948 1.00 80.56 93 PHE A N 1
ATOM 701 C CA . PHE A 1 93 ? 4.392 5.595 -18.973 1.00 80.56 93 PHE A CA 1
ATOM 702 C C . PHE A 1 93 ? 3.261 4.566 -18.955 1.00 80.56 93 PHE A C 1
ATOM 704 O O . PHE A 1 93 ? 2.907 3.988 -19.985 1.00 80.56 93 PHE A O 1
ATOM 711 N N . THR A 1 94 ? 2.672 4.369 -17.786 1.00 88.75 94 THR A N 1
ATOM 712 C CA . THR A 1 94 ? 1.479 3.553 -17.572 1.00 88.75 94 THR A CA 1
ATOM 713 C C . THR A 1 94 ? 0.293 4.447 -17.187 1.00 88.75 94 THR A C 1
ATOM 715 O O . THR A 1 94 ? 0.411 5.665 -17.046 1.00 88.75 94 THR A O 1
ATOM 718 N N . ASN A 1 95 ? -0.875 3.849 -16.972 1.00 90.06 95 ASN A N 1
ATOM 719 C CA . ASN A 1 95 ? -2.037 4.482 -16.335 1.00 90.06 95 ASN A CA 1
ATOM 720 C C . ASN A 1 95 ? -1.883 4.679 -14.811 1.00 90.06 95 ASN A C 1
ATOM 722 O O . ASN A 1 95 ? -2.864 4.981 -14.136 1.00 90.06 95 ASN A O 1
ATOM 726 N N . SER A 1 96 ? -0.685 4.472 -14.257 1.00 93.62 96 SER A N 1
ATOM 727 C CA . SER A 1 96 ? -0.408 4.502 -12.823 1.00 93.62 96 SER A CA 1
ATOM 728 C C . SER A 1 96 ? 0.825 5.362 -12.531 1.00 93.62 96 SER A C 1
ATOM 730 O O . SER A 1 96 ? 1.954 4.872 -12.639 1.00 93.62 96 SER A O 1
ATOM 732 N N . PRO A 1 97 ? 0.641 6.627 -12.107 1.00 93.75 97 PRO A N 1
ATOM 733 C CA . PRO A 1 97 ? 1.701 7.433 -11.507 1.00 93.75 97 PRO A CA 1
ATOM 734 C C . PRO A 1 97 ? 2.551 6.672 -10.483 1.00 93.75 97 PRO A C 1
ATOM 736 O O . PRO A 1 97 ? 3.778 6.752 -10.523 1.00 93.75 97 PRO A O 1
ATOM 739 N N . PHE A 1 98 ? 1.945 5.866 -9.608 1.00 94.75 98 PHE A N 1
ATOM 740 C CA . PHE A 1 98 ? 2.707 4.987 -8.718 1.00 94.75 98 PHE A CA 1
ATOM 741 C C . PHE A 1 98 ? 3.705 4.101 -9.462 1.00 94.75 98 PHE A C 1
ATOM 743 O O . PHE A 1 98 ? 4.899 4.092 -9.148 1.00 94.75 98 PHE A O 1
ATOM 750 N N . SER A 1 99 ? 3.198 3.339 -10.429 1.00 95.31 99 SER A N 1
ATOM 751 C CA . SER A 1 99 ? 3.985 2.369 -11.181 1.00 95.31 99 SER A CA 1
ATOM 752 C C . SER A 1 99 ? 5.102 3.061 -11.951 1.00 95.31 99 SER A C 1
ATOM 754 O O . SER A 1 99 ? 6.229 2.575 -11.939 1.00 95.31 99 SER A O 1
ATOM 756 N N . ASP A 1 100 ? 4.829 4.227 -12.534 1.00 93.50 100 ASP A N 1
ATOM 757 C CA . ASP A 1 100 ? 5.804 4.998 -13.303 1.00 93.50 100 ASP A CA 1
ATOM 758 C C . ASP A 1 100 ? 6.986 5.449 -12.432 1.00 93.50 100 ASP A C 1
ATOM 760 O O . ASP A 1 100 ? 8.150 5.249 -12.795 1.00 93.50 100 ASP A O 1
ATOM 764 N N . HIS A 1 101 ? 6.706 6.001 -11.245 1.00 94.56 101 HIS A N 1
ATOM 765 C CA . HIS A 1 101 ? 7.749 6.384 -10.290 1.00 94.56 101 HIS A CA 1
ATOM 766 C C . HIS A 1 101 ? 8.576 5.173 -9.837 1.00 94.56 101 HIS A C 1
ATOM 768 O O . HIS A 1 101 ? 9.809 5.229 -9.827 1.00 94.56 101 HIS A O 1
ATOM 774 N N . ILE A 1 102 ? 7.911 4.073 -9.469 1.00 94.12 102 ILE A N 1
ATOM 775 C CA . ILE A 1 102 ? 8.572 2.865 -8.959 1.00 94.12 102 ILE A CA 1
ATOM 776 C C . ILE A 1 102 ? 9.454 2.234 -10.041 1.00 94.12 102 ILE A C 1
ATOM 778 O O . ILE A 1 102 ? 10.618 1.938 -9.773 1.00 94.12 102 ILE A O 1
ATOM 782 N N . GLN A 1 103 ? 8.946 2.075 -11.264 1.00 93.81 103 GLN A N 1
ATOM 783 C CA . GLN A 1 103 ? 9.694 1.493 -12.381 1.00 93.81 103 GLN A CA 1
ATOM 784 C C . GLN A 1 103 ? 10.924 2.334 -12.736 1.00 93.81 103 GLN A C 1
ATOM 786 O O . GLN A 1 103 ? 12.016 1.792 -12.939 1.00 93.81 103 GLN A O 1
ATOM 791 N N . LEU A 1 104 ? 10.781 3.664 -12.762 1.00 93.75 104 LEU A N 1
ATOM 792 C CA . LEU A 1 104 ? 11.903 4.565 -13.005 1.00 93.75 104 LEU A CA 1
ATOM 793 C C . LEU A 1 104 ? 12.998 4.398 -11.943 1.00 93.75 104 LEU A C 1
ATOM 795 O O . LEU A 1 104 ? 14.171 4.239 -12.294 1.00 93.75 104 LEU A O 1
ATOM 799 N N . LEU A 1 105 ? 12.617 4.402 -10.663 1.00 95.00 105 LEU A N 1
ATOM 800 C CA . LEU A 1 105 ? 13.541 4.244 -9.540 1.00 95.00 105 LEU A CA 1
ATOM 801 C C . LEU A 1 105 ? 14.223 2.880 -9.545 1.00 95.00 105 LEU A C 1
ATOM 803 O O . LEU A 1 105 ? 15.438 2.809 -9.372 1.00 95.00 105 LEU A O 1
ATOM 807 N N . GLN A 1 106 ? 13.468 1.808 -9.792 1.00 94.44 106 GLN A N 1
ATOM 808 C CA . GLN A 1 106 ? 14.007 0.457 -9.916 1.00 94.44 106 GLN A CA 1
ATOM 809 C C . GLN A 1 106 ? 15.078 0.394 -11.004 1.00 94.44 106 GLN A C 1
ATOM 811 O O . GLN A 1 106 ? 16.171 -0.127 -10.781 1.00 94.44 106 GLN A O 1
ATOM 816 N N . ARG A 1 107 ? 14.802 0.977 -12.172 1.00 93.38 107 ARG A N 1
ATOM 817 C CA . ARG A 1 107 ? 15.752 1.000 -13.280 1.00 93.38 107 ARG A CA 1
ATOM 818 C C . ARG A 1 107 ? 16.996 1.832 -12.974 1.00 93.38 107 ARG A C 1
ATOM 820 O O . ARG A 1 107 ? 18.104 1.358 -13.216 1.00 93.38 107 ARG A O 1
ATOM 827 N N . MET A 1 108 ? 16.832 3.050 -12.452 1.00 93.94 108 MET A N 1
ATOM 828 C CA . MET A 1 108 ? 17.960 3.911 -12.071 1.00 93.94 108 MET A CA 1
ATOM 829 C C . MET A 1 108 ? 18.852 3.219 -11.038 1.00 93.94 108 MET A C 1
ATOM 831 O O . MET A 1 108 ? 20.069 3.156 -11.211 1.00 93.94 108 MET A O 1
ATOM 835 N N . LEU A 1 109 ? 18.236 2.625 -10.013 1.00 93.94 109 LEU A N 1
ATOM 836 C CA . LEU A 1 109 ? 18.940 1.892 -8.974 1.00 93.94 109 LEU A CA 1
ATOM 837 C C . LEU A 1 109 ? 19.684 0.678 -9.543 1.00 93.94 109 LEU A C 1
ATOM 839 O O . LEU A 1 109 ? 20.870 0.508 -9.272 1.00 93.94 109 LEU A O 1
ATOM 843 N N . LYS A 1 110 ? 19.021 -0.141 -10.368 1.00 92.19 110 LYS A N 1
ATOM 844 C CA . LYS A 1 110 ? 19.630 -1.319 -11.005 1.00 92.19 110 LYS A CA 1
ATOM 845 C C . LYS A 1 110 ? 20.836 -0.943 -11.859 1.00 92.19 110 LYS A C 1
ATOM 847 O O . LYS A 1 110 ? 21.887 -1.566 -11.738 1.00 92.19 110 LYS A O 1
ATOM 852 N N . ASN A 1 111 ? 20.704 0.093 -12.687 1.00 91.69 111 ASN A N 1
ATOM 853 C CA . ASN A 1 111 ? 21.796 0.575 -13.528 1.00 91.69 111 ASN A CA 1
ATOM 854 C C . ASN A 1 111 ? 22.986 1.036 -12.680 1.00 91.69 111 ASN A C 1
ATOM 856 O O . ASN A 1 111 ? 24.114 0.630 -12.948 1.00 91.69 111 ASN A O 1
ATOM 860 N N . LYS A 1 112 ? 22.737 1.820 -11.624 1.00 91.62 112 LYS A N 1
ATOM 861 C CA . LYS A 1 112 ? 23.797 2.303 -10.732 1.00 91.62 112 LYS A CA 1
ATOM 862 C C . LYS A 1 112 ? 24.505 1.159 -10.008 1.00 91.62 112 LYS A C 1
ATOM 864 O O . LYS A 1 112 ? 25.731 1.108 -10.010 1.00 91.62 112 LYS A O 1
ATOM 869 N N . LEU A 1 113 ? 23.752 0.216 -9.443 1.00 89.81 113 LEU A N 1
ATOM 870 C CA . LEU A 1 113 ? 24.309 -0.956 -8.763 1.00 89.81 113 LEU A CA 1
ATOM 871 C C . LEU A 1 113 ? 25.157 -1.819 -9.707 1.00 89.81 113 LEU A C 1
ATOM 873 O O . LEU A 1 113 ? 26.240 -2.258 -9.323 1.00 89.81 113 LEU A O 1
ATOM 877 N N . ASN A 1 114 ? 24.711 -2.018 -10.950 1.00 88.25 114 ASN A N 1
ATOM 878 C CA . ASN A 1 114 ? 25.475 -2.764 -11.950 1.00 88.25 114 ASN A CA 1
ATOM 879 C C . ASN A 1 114 ? 26.797 -2.061 -12.303 1.00 88.25 114 ASN A C 1
ATOM 881 O O . ASN A 1 114 ? 27.828 -2.723 -12.386 1.00 88.25 114 ASN A O 1
ATOM 885 N N . THR A 1 115 ? 26.796 -0.731 -12.454 1.00 87.62 115 THR A N 1
ATOM 886 C CA . THR A 1 115 ? 28.022 0.061 -12.683 1.00 87.62 115 THR A CA 1
ATOM 887 C C . THR A 1 115 ? 29.007 -0.048 -11.519 1.00 87.62 115 THR A C 1
ATOM 889 O O . THR A 1 115 ? 30.215 -0.069 -11.734 1.00 87.62 115 THR A O 1
ATOM 892 N N . LEU A 1 116 ? 28.500 -0.169 -10.290 1.00 84.75 116 LEU A N 1
ATOM 893 C CA . LEU A 1 116 ? 29.309 -0.382 -9.086 1.00 84.75 116 LEU A CA 1
ATOM 894 C C . LEU A 1 116 ? 29.751 -1.848 -8.898 1.00 84.75 116 LEU A C 1
ATOM 896 O O . LEU A 1 116 ? 30.370 -2.174 -7.888 1.00 84.75 116 LEU A O 1
ATOM 900 N N . GLY A 1 117 ? 29.447 -2.740 -9.847 1.00 81.38 117 GLY A N 1
ATOM 901 C CA . GLY A 1 117 ? 29.852 -4.146 -9.795 1.00 81.38 117 GLY A CA 1
ATOM 902 C C . GLY A 1 117 ? 29.102 -4.973 -8.749 1.00 81.38 117 GLY A C 1
ATOM 903 O O . GLY A 1 117 ? 29.643 -5.959 -8.250 1.00 81.38 117 GLY A O 1
ATOM 904 N N . PHE A 1 118 ? 27.874 -4.586 -8.386 1.00 79.62 118 PHE A N 1
ATOM 905 C CA . PHE A 1 118 ? 27.067 -5.323 -7.413 1.00 79.62 118 PHE A CA 1
ATOM 906 C C . PHE A 1 118 ? 26.820 -6.774 -7.863 1.00 79.62 118 PHE A C 1
ATOM 908 O O . PHE A 1 118 ? 26.249 -7.018 -8.927 1.00 79.62 118 PHE A O 1
ATOM 915 N N . VAL A 1 119 ? 27.198 -7.738 -7.015 1.00 70.75 119 VAL A N 1
ATOM 916 C CA . VAL A 1 119 ? 26.943 -9.173 -7.220 1.00 70.75 119 VAL A CA 1
ATOM 917 C C . VAL A 1 119 ? 25.933 -9.664 -6.173 1.00 70.75 119 VAL A C 1
ATOM 919 O O . VAL A 1 119 ? 26.253 -9.659 -4.982 1.00 70.75 119 VAL A O 1
ATOM 922 N N . PRO A 1 120 ? 24.735 -10.128 -6.578 1.00 64.31 120 PRO A N 1
ATOM 923 C CA . PRO A 1 120 ? 23.677 -10.551 -5.652 1.00 64.31 120 PRO A CA 1
ATOM 924 C C . PRO A 1 120 ? 24.046 -11.707 -4.704 1.00 64.31 120 PRO A C 1
ATOM 926 O O . PRO A 1 120 ? 23.436 -11.835 -3.646 1.00 64.31 120 PRO A O 1
ATOM 929 N N . GLU A 1 121 ? 25.028 -12.538 -5.067 1.00 61.72 121 GLU A N 1
ATOM 930 C CA . GLU A 1 121 ? 25.417 -13.774 -4.357 1.00 61.72 121 GLU A CA 1
ATOM 931 C C . GLU A 1 121 ? 26.746 -13.647 -3.571 1.00 61.72 121 GLU A C 1
ATOM 933 O O . GLU A 1 121 ? 27.365 -14.641 -3.192 1.00 61.72 121 GLU A O 1
ATOM 938 N N . GLY A 1 122 ? 27.220 -12.417 -3.331 1.00 57.03 122 GLY A N 1
ATOM 939 C CA . GLY A 1 122 ? 28.485 -12.143 -2.636 1.00 57.03 122 GLY A CA 1
ATOM 940 C C . GLY A 1 122 ? 28.475 -12.407 -1.118 1.00 57.03 122 GLY A C 1
ATOM 941 O O . GLY A 1 122 ? 27.440 -12.388 -0.459 1.00 57.03 122 GLY A O 1
ATOM 942 N N . HIS A 1 123 ? 29.668 -12.602 -0.540 1.00 49.06 123 HIS A N 1
ATOM 943 C CA . HIS A 1 123 ? 29.891 -13.034 0.854 1.00 49.06 123 HIS A CA 1
ATOM 944 C C . HIS A 1 123 ? 29.736 -11.932 1.933 1.00 49.06 123 HIS A C 1
ATOM 946 O O . HIS A 1 123 ? 30.051 -12.189 3.093 1.00 49.06 123 HIS A O 1
ATOM 952 N N . ASN A 1 124 ? 29.272 -10.717 1.599 1.00 49.97 124 ASN A N 1
ATOM 953 C CA . ASN A 1 124 ? 29.196 -9.591 2.548 1.00 49.97 124 ASN A CA 1
ATOM 954 C C . ASN A 1 124 ? 27.742 -9.309 3.010 1.00 49.97 124 ASN A C 1
ATOM 956 O O . ASN A 1 124 ? 26.981 -8.682 2.268 1.00 49.97 124 ASN A O 1
ATOM 960 N N . PRO A 1 125 ? 27.307 -9.750 4.213 1.00 49.94 125 PRO A N 1
ATOM 961 C CA . PRO A 1 125 ? 25.881 -9.991 4.476 1.00 49.94 125 PRO A CA 1
ATOM 962 C C . PRO A 1 125 ? 25.081 -8.841 5.116 1.00 49.94 125 PRO A C 1
ATOM 964 O O . PRO A 1 125 ? 23.969 -9.086 5.575 1.00 49.94 125 PRO A O 1
ATOM 967 N N . VAL A 1 126 ? 25.579 -7.599 5.174 1.00 41.41 126 VAL A N 1
ATOM 968 C CA . VAL A 1 126 ? 24.896 -6.525 5.947 1.00 41.41 126 VAL A CA 1
ATOM 969 C C . VAL A 1 126 ? 24.362 -5.359 5.085 1.00 41.41 126 VAL A C 1
ATOM 971 O O . VAL A 1 126 ? 23.513 -4.600 5.540 1.00 41.41 126 VAL A O 1
ATOM 974 N N . GLN A 1 127 ? 24.736 -5.260 3.802 1.00 52.31 127 GLN A N 1
ATOM 975 C CA . GLN A 1 127 ? 24.336 -4.164 2.883 1.00 52.31 127 GLN A CA 1
ATOM 976 C C . GLN A 1 127 ? 23.822 -4.659 1.514 1.00 52.31 127 GLN A C 1
ATOM 978 O O . GLN A 1 127 ? 23.816 -3.932 0.524 1.00 52.31 127 GLN A O 1
ATOM 983 N N . SER A 1 128 ? 23.357 -5.911 1.459 1.00 73.00 128 SER A N 1
ATOM 984 C CA . SER A 1 128 ? 22.633 -6.491 0.317 1.00 73.00 128 SER A CA 1
ATOM 985 C C . SER A 1 128 ? 21.468 -5.585 -0.113 1.00 73.00 128 SER A C 1
ATOM 987 O O . SER A 1 128 ? 20.807 -5.065 0.781 1.00 73.00 128 SER A O 1
ATOM 989 N N . VAL A 1 129 ? 21.219 -5.428 -1.424 1.00 86.00 129 VAL A N 1
ATOM 990 C CA . VAL A 1 129 ? 20.184 -4.641 -2.164 1.00 86.00 129 VAL A CA 1
ATOM 991 C C . VAL A 1 129 ? 19.028 -3.950 -1.399 1.00 86.00 129 VAL A C 1
ATOM 993 O O . VAL A 1 129 ? 18.606 -2.863 -1.781 1.00 86.00 129 VAL A O 1
ATOM 996 N N . TYR A 1 130 ? 18.521 -4.530 -0.316 1.00 89.44 130 TYR A N 1
ATOM 997 C CA . TYR A 1 130 ? 17.503 -4.000 0.590 1.00 89.44 130 TYR A CA 1
ATOM 998 C C . TYR A 1 130 ? 17.788 -2.588 1.115 1.00 89.44 130 TYR A C 1
ATOM 1000 O O . TYR A 1 130 ? 16.853 -1.803 1.203 1.00 89.44 130 TYR A O 1
ATOM 1008 N N . GLN A 1 131 ? 19.035 -2.242 1.460 1.00 88.94 131 GLN A N 1
ATOM 1009 C CA . GLN A 1 131 ? 19.360 -0.890 1.950 1.00 88.94 131 GLN A CA 1
ATOM 1010 C C . GLN A 1 131 ? 19.188 0.176 0.850 1.00 88.94 131 GLN A C 1
ATOM 1012 O O . GLN A 1 131 ? 18.414 1.114 1.052 1.00 88.94 131 GLN A O 1
ATOM 1017 N N . PRO A 1 132 ? 19.792 0.017 -0.346 1.00 91.25 132 PRO A N 1
ATOM 1018 C CA . PRO A 1 132 ? 19.490 0.892 -1.476 1.00 91.25 132 PRO A CA 1
ATOM 1019 C C . PRO A 1 132 ? 18.001 0.938 -1.848 1.00 91.25 132 PRO A C 1
ATOM 1021 O O . PRO A 1 132 ? 17.485 2.008 -2.158 1.00 91.25 132 PRO A O 1
ATOM 1024 N N . VAL A 1 133 ? 17.289 -0.192 -1.772 1.00 93.44 133 VAL A N 1
ATOM 1025 C CA . VAL A 1 133 ? 15.836 -0.246 -2.015 1.00 93.44 133 VAL A CA 1
ATOM 1026 C C . VAL A 1 133 ? 15.057 0.565 -0.978 1.00 93.44 133 VAL A C 1
ATOM 1028 O O . VAL A 1 133 ? 14.223 1.389 -1.347 1.00 93.44 133 VAL A O 1
ATOM 1031 N N . LEU A 1 134 ? 15.337 0.370 0.314 1.00 92.50 134 LEU A N 1
ATOM 1032 C CA . LEU A 1 134 ? 14.738 1.141 1.403 1.00 92.50 134 LEU A CA 1
ATOM 1033 C C . LEU A 1 134 ? 14.955 2.635 1.174 1.00 92.50 134 LEU A C 1
ATOM 1035 O O . LEU A 1 134 ? 14.018 3.419 1.300 1.00 92.50 134 LEU A O 1
ATOM 1039 N N . MET A 1 135 ? 16.177 3.016 0.814 1.00 92.25 135 MET A N 1
ATOM 1040 C CA . MET A 1 135 ? 16.556 4.394 0.552 1.00 92.25 135 MET A CA 1
ATOM 1041 C C . MET A 1 135 ? 15.722 5.007 -0.587 1.00 92.25 135 MET A C 1
ATOM 1043 O O . MET A 1 135 ? 15.089 6.044 -0.378 1.00 92.25 135 MET A O 1
ATOM 1047 N N . VAL A 1 136 ? 15.658 4.372 -1.766 1.00 94.44 136 VAL A N 1
ATOM 1048 C CA . VAL A 1 136 ? 14.897 4.928 -2.905 1.00 94.44 136 VAL A CA 1
ATOM 1049 C C . VAL A 1 136 ? 13.392 4.945 -2.652 1.00 94.44 136 VAL A C 1
ATOM 1051 O O . VAL A 1 136 ? 12.725 5.914 -3.012 1.00 94.44 136 VAL A O 1
ATOM 1054 N N . LEU A 1 137 ? 12.853 3.923 -1.978 1.00 93.56 137 LEU A N 1
ATOM 1055 C CA . LEU A 1 137 ? 11.443 3.896 -1.597 1.00 93.56 137 LEU A CA 1
ATOM 1056 C C . LEU A 1 137 ? 11.129 4.967 -0.551 1.00 93.56 137 LEU A C 1
ATOM 1058 O O . LEU A 1 137 ? 10.066 5.574 -0.622 1.00 93.56 137 LEU A O 1
ATOM 1062 N N . SER A 1 138 ? 12.035 5.234 0.393 1.00 91.75 138 SER A N 1
ATOM 1063 C CA . SER A 1 138 ? 11.871 6.299 1.392 1.00 91.75 138 SER A CA 1
ATOM 1064 C C . SER A 1 138 ? 11.895 7.681 0.745 1.00 91.75 138 SER A C 1
ATOM 1066 O O . SER A 1 138 ? 11.071 8.527 1.091 1.00 91.75 138 SER A O 1
ATOM 1068 N N . MET A 1 139 ? 12.782 7.896 -0.232 1.00 93.06 139 MET A N 1
ATOM 1069 C CA . MET A 1 139 ? 12.826 9.127 -1.023 1.00 93.06 139 MET A CA 1
ATOM 1070 C C . MET A 1 139 ? 11.530 9.324 -1.817 1.00 93.06 139 MET A C 1
ATOM 1072 O O . MET A 1 139 ? 10.907 10.377 -1.696 1.00 93.06 139 MET A O 1
ATOM 1076 N N . PHE A 1 140 ? 11.101 8.313 -2.586 1.00 93.81 140 PHE A N 1
ATOM 1077 C CA . PHE A 1 140 ? 9.847 8.343 -3.351 1.00 93.81 140 PHE A CA 1
ATOM 1078 C C . PHE A 1 140 ? 8.688 8.828 -2.486 1.00 93.81 140 PHE A C 1
ATOM 1080 O O . PHE A 1 140 ? 8.000 9.796 -2.804 1.00 93.81 140 PHE A O 1
ATOM 1087 N N . ASN A 1 141 ? 8.528 8.151 -1.359 1.00 91.19 141 ASN A N 1
ATOM 1088 C CA . ASN A 1 141 ? 7.495 8.386 -0.382 1.00 91.19 141 ASN A CA 1
ATOM 1089 C C . ASN A 1 141 ? 7.572 9.806 0.194 1.00 91.19 141 ASN A C 1
ATOM 1091 O O . ASN A 1 141 ? 6.608 10.562 0.081 1.00 91.19 141 ASN A O 1
ATOM 1095 N N . SER A 1 142 ? 8.731 10.205 0.718 1.00 90.44 142 SER A N 1
ATOM 1096 C CA . SER A 1 142 ? 8.916 11.513 1.360 1.00 90.44 142 SER A CA 1
ATOM 1097 C C . SER A 1 142 ? 8.691 12.686 0.405 1.00 90.44 142 SER A C 1
ATOM 1099 O O . SER A 1 142 ? 8.186 13.725 0.819 1.00 90.44 142 SER A O 1
ATOM 1101 N N . MET A 1 143 ? 9.051 12.526 -0.871 1.00 90.69 143 MET A N 1
ATOM 1102 C CA . MET A 1 143 ? 8.906 13.582 -1.871 1.00 90.69 143 MET A CA 1
ATOM 1103 C C . MET A 1 143 ? 7.492 13.690 -2.434 1.00 90.69 143 MET A C 1
ATOM 1105 O O . MET A 1 143 ? 7.015 14.792 -2.687 1.00 90.69 143 MET A O 1
ATOM 1109 N N . THR A 1 144 ? 6.838 12.555 -2.683 1.00 90.88 144 THR A N 1
ATOM 1110 C CA . THR A 1 144 ? 5.588 12.542 -3.459 1.00 90.88 144 THR A CA 1
ATOM 1111 C C . THR A 1 144 ? 4.341 12.481 -2.593 1.00 90.88 144 THR A C 1
ATOM 1113 O O . THR A 1 144 ? 3.279 12.895 -3.049 1.00 90.88 144 THR A O 1
ATOM 1116 N N . ARG A 1 145 ? 4.455 11.962 -1.363 1.00 91.06 145 ARG A N 1
ATOM 1117 C CA . ARG A 1 145 ? 3.329 11.732 -0.443 1.00 91.06 145 ARG A CA 1
ATOM 1118 C C . ARG A 1 145 ? 3.722 11.947 1.023 1.00 91.06 145 ARG A C 1
ATOM 1120 O O . ARG A 1 145 ? 3.615 11.023 1.838 1.00 91.06 145 ARG A O 1
ATOM 1127 N N . PRO A 1 146 ? 4.212 13.145 1.387 1.00 89.12 146 PRO A N 1
ATOM 1128 C CA . PRO A 1 146 ? 4.655 13.435 2.752 1.00 89.12 146 PRO A CA 1
ATOM 1129 C C . PRO A 1 146 ? 3.550 13.212 3.800 1.00 89.12 146 PRO A C 1
ATOM 1131 O O . PRO A 1 146 ? 3.831 12.796 4.923 1.00 89.12 146 PRO A O 1
ATOM 1134 N N . ASP A 1 147 ? 2.289 13.417 3.421 1.00 85.81 147 ASP A N 1
ATOM 1135 C CA . ASP A 1 147 ? 1.094 13.191 4.238 1.00 85.81 147 ASP A CA 1
ATOM 1136 C C . ASP A 1 147 ? 0.890 11.720 4.641 1.00 85.81 147 ASP A C 1
ATOM 1138 O O . ASP A 1 147 ? 0.283 11.444 5.676 1.00 85.81 147 ASP A O 1
ATOM 1142 N N . VAL A 1 148 ? 1.452 10.771 3.885 1.00 86.00 148 VAL A N 1
ATOM 1143 C CA . VAL A 1 148 ? 1.343 9.327 4.146 1.00 86.00 148 VAL A CA 1
ATOM 1144 C C . VAL A 1 148 ? 2.564 8.791 4.917 1.00 86.00 148 VAL A C 1
ATOM 1146 O O . VAL A 1 148 ? 2.632 7.609 5.241 1.00 86.00 148 VAL A O 1
ATOM 1149 N N . MET A 1 149 ? 3.553 9.619 5.285 1.00 87.50 149 MET A N 1
ATOM 1150 C CA . MET A 1 149 ? 4.804 9.102 5.881 1.00 87.50 149 MET A CA 1
ATOM 1151 C C . MET A 1 149 ? 4.616 8.444 7.239 1.00 87.50 149 MET A C 1
ATOM 1153 O O . MET A 1 149 ? 5.274 7.444 7.539 1.00 87.50 149 MET A O 1
ATOM 1157 N N . ALA A 1 150 ? 3.673 8.944 8.035 1.00 88.75 150 ALA A N 1
ATOM 1158 C CA . ALA A 1 150 ? 3.308 8.317 9.297 1.00 88.75 150 ALA A CA 1
ATOM 1159 C C . ALA A 1 150 ? 2.864 6.860 9.098 1.00 88.75 150 ALA A C 1
ATOM 1161 O O . ALA A 1 150 ? 3.248 5.987 9.877 1.00 88.75 150 ALA A O 1
ATOM 1162 N N . TRP A 1 151 ? 2.125 6.578 8.020 1.00 89.62 151 TRP A N 1
ATOM 1163 C CA . TRP A 1 151 ? 1.701 5.226 7.673 1.00 89.62 151 TRP A CA 1
ATOM 1164 C C . TRP A 1 151 ? 2.892 4.291 7.476 1.00 89.62 151 TRP A C 1
ATOM 1166 O O . TRP A 1 151 ? 2.989 3.250 8.131 1.00 89.62 151 TRP A O 1
ATOM 1176 N N . TYR A 1 152 ? 3.830 4.689 6.617 1.00 86.94 152 TYR A N 1
ATOM 1177 C CA . TYR A 1 152 ? 5.008 3.887 6.293 1.00 86.94 152 TYR A CA 1
ATOM 1178 C C . TYR A 1 152 ? 5.934 3.693 7.493 1.00 86.94 152 TYR A C 1
ATOM 1180 O O . TYR A 1 152 ? 6.402 2.581 7.737 1.00 86.94 152 TYR A O 1
ATOM 1188 N N . ALA A 1 153 ? 6.136 4.743 8.289 1.00 86.88 153 ALA A N 1
ATOM 1189 C CA . ALA A 1 153 ? 6.974 4.678 9.479 1.00 86.88 153 ALA A CA 1
ATOM 1190 C C . ALA A 1 153 ? 6.403 3.732 10.549 1.00 86.88 153 ALA A C 1
ATOM 1192 O O . ALA A 1 153 ? 7.151 2.971 11.164 1.00 86.88 153 ALA A O 1
ATOM 1193 N N . LYS A 1 154 ? 5.083 3.758 10.787 1.00 89.50 154 LYS A N 1
ATOM 1194 C CA . LYS A 1 154 ? 4.450 2.963 11.856 1.00 89.50 154 LYS A CA 1
ATOM 1195 C C . LYS A 1 154 ? 4.176 1.516 11.448 1.00 89.50 154 LYS A C 1
ATOM 1197 O O . LYS A 1 154 ? 4.365 0.621 12.266 1.00 89.50 154 LYS A O 1
ATOM 1202 N N . THR A 1 155 ? 3.797 1.269 10.194 1.00 87.69 155 THR A N 1
ATOM 1203 C CA . THR A 1 155 ? 3.561 -0.094 9.670 1.00 87.69 155 THR A CA 1
ATOM 1204 C C . THR A 1 155 ? 4.844 -0.796 9.208 1.00 87.69 155 THR A C 1
ATOM 1206 O O . THR A 1 155 ? 4.802 -1.942 8.759 1.00 87.69 155 THR A O 1
ATOM 1209 N N . ARG A 1 156 ? 5.993 -0.109 9.302 1.00 79.44 156 ARG A N 1
ATOM 1210 C CA . ARG A 1 156 ? 7.359 -0.554 8.970 1.00 79.44 156 ARG A CA 1
ATOM 1211 C C . ARG A 1 156 ? 7.622 -0.936 7.511 1.00 79.44 156 ARG A C 1
ATOM 1213 O O . ARG A 1 156 ? 8.784 -1.086 7.160 1.00 79.44 156 ARG A O 1
ATOM 1220 N N . PHE A 1 157 ? 6.594 -1.096 6.677 1.00 74.88 157 PHE A N 1
ATOM 1221 C CA . PHE A 1 157 ? 6.639 -1.235 5.211 1.00 74.88 157 PHE A CA 1
ATOM 1222 C C . PHE A 1 157 ? 7.700 -2.192 4.620 1.00 74.88 157 PHE A C 1
ATOM 1224 O O . PHE A 1 157 ? 8.046 -2.115 3.441 1.00 74.88 157 PHE A O 1
ATOM 1231 N N . TYR A 1 158 ? 8.215 -3.129 5.415 1.00 81.56 158 TYR A N 1
ATOM 1232 C CA . TYR A 1 158 ? 9.413 -3.890 5.066 1.00 81.56 158 TYR A CA 1
ATOM 1233 C C . TYR A 1 158 ? 9.152 -4.938 3.981 1.00 81.56 158 TYR A C 1
ATOM 1235 O O . TYR A 1 158 ? 10.026 -5.199 3.160 1.00 81.56 158 TYR A O 1
ATOM 1243 N N . HIS A 1 159 ? 7.926 -5.453 3.884 1.00 90.75 159 HIS A N 1
ATOM 1244 C CA . HIS A 1 159 ? 7.559 -6.390 2.822 1.00 90.75 159 HIS A CA 1
ATOM 1245 C C . HIS A 1 159 ? 7.651 -5.795 1.416 1.00 90.75 159 HIS A C 1
ATOM 1247 O O . HIS A 1 159 ? 7.956 -6.517 0.472 1.00 90.75 159 HIS A O 1
ATOM 1253 N N . ILE A 1 160 ? 7.432 -4.487 1.256 1.00 92.56 160 ILE A N 1
ATOM 1254 C CA . ILE A 1 160 ? 7.566 -3.842 -0.056 1.00 92.56 160 ILE A CA 1
ATOM 1255 C C . ILE A 1 160 ? 9.036 -3.640 -0.427 1.00 92.56 160 ILE A C 1
ATOM 1257 O O . ILE A 1 160 ? 9.396 -3.735 -1.601 1.00 92.56 160 ILE A O 1
ATOM 1261 N N . ILE A 1 161 ? 9.908 -3.449 0.567 1.00 93.12 161 ILE A N 1
ATOM 1262 C CA . ILE A 1 161 ? 11.364 -3.466 0.373 1.00 93.12 161 ILE A CA 1
ATOM 1263 C C . ILE A 1 161 ? 11.793 -4.859 -0.099 1.00 93.12 161 ILE A C 1
ATOM 1265 O O . ILE A 1 161 ? 12.545 -4.976 -1.064 1.00 93.12 161 ILE A O 1
ATOM 1269 N N . GLU A 1 162 ? 11.289 -5.918 0.541 1.00 93.69 162 GLU A N 1
ATOM 1270 C CA . GLU A 1 162 ? 11.583 -7.304 0.161 1.00 93.69 162 GLU A CA 1
ATOM 1271 C C . GLU A 1 162 ? 11.091 -7.643 -1.247 1.00 93.69 162 GLU A C 1
ATOM 1273 O O . GLU A 1 162 ? 11.852 -8.191 -2.047 1.00 93.69 162 GLU A O 1
ATOM 1278 N N . LEU A 1 163 ? 9.856 -7.252 -1.566 1.00 95.69 163 LEU A N 1
ATOM 1279 C CA . LEU A 1 163 ? 9.259 -7.382 -2.892 1.00 95.69 163 LEU A CA 1
ATOM 1280 C C . LEU A 1 163 ? 10.092 -6.668 -3.959 1.00 95.69 163 LEU A C 1
ATOM 1282 O O . LEU A 1 163 ? 10.466 -7.274 -4.960 1.00 95.69 163 LEU A O 1
ATOM 1286 N N . THR A 1 164 ? 10.438 -5.404 -3.720 1.00 95.62 164 THR A N 1
ATOM 1287 C CA . THR A 1 164 ? 11.203 -4.590 -4.673 1.00 95.62 164 THR A CA 1
ATOM 1288 C C . THR A 1 164 ? 12.616 -5.145 -4.872 1.00 95.62 164 THR A C 1
ATOM 1290 O O . THR A 1 164 ? 13.117 -5.187 -5.994 1.00 95.62 164 THR A O 1
ATOM 1293 N N . ALA A 1 165 ? 13.262 -5.629 -3.807 1.00 94.06 165 ALA A N 1
ATOM 1294 C CA . ALA A 1 165 ? 14.560 -6.294 -3.901 1.00 94.06 165 ALA A CA 1
ATOM 1295 C C . ALA A 1 165 ? 14.501 -7.559 -4.774 1.00 94.06 165 ALA A C 1
ATOM 1297 O O . ALA A 1 165 ? 15.385 -7.767 -5.608 1.00 94.06 165 ALA A O 1
ATOM 1298 N N . TRP A 1 166 ? 13.455 -8.378 -4.615 1.00 94.38 166 TRP A N 1
ATOM 1299 C CA . TRP A 1 166 ? 13.229 -9.548 -5.463 1.00 94.38 166 TRP A CA 1
ATOM 1300 C C . TRP A 1 166 ? 12.938 -9.163 -6.920 1.00 94.38 166 TRP A C 1
ATOM 1302 O O . TRP A 1 166 ? 13.537 -9.752 -7.811 1.00 94.38 166 TRP A O 1
ATOM 1312 N N . GLN A 1 167 ? 12.113 -8.144 -7.179 1.00 94.62 167 GLN A N 1
ATOM 1313 C CA . GLN A 1 167 ? 11.840 -7.653 -8.541 1.00 94.62 167 GLN A CA 1
ATOM 1314 C C . GLN A 1 167 ? 13.116 -7.151 -9.250 1.00 94.62 167 GLN A C 1
ATOM 1316 O O . GLN A 1 16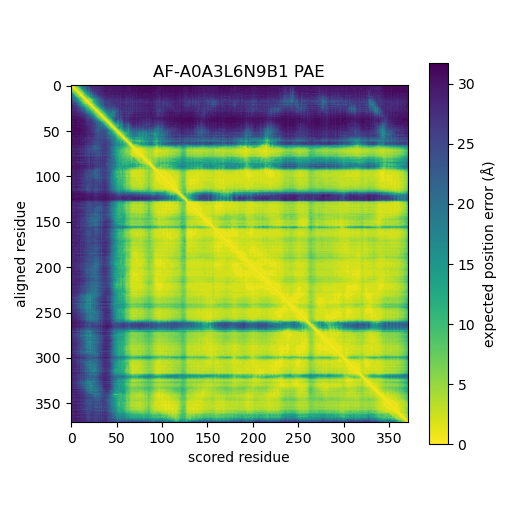7 ? 13.283 -7.345 -10.454 1.00 94.62 167 GLN A O 1
ATOM 1321 N N . LEU A 1 168 ? 14.049 -6.534 -8.515 1.00 92.69 168 LEU A N 1
ATOM 1322 C CA . LEU A 1 168 ? 15.323 -6.056 -9.068 1.00 92.69 168 LEU A CA 1
ATOM 1323 C C . LEU A 1 168 ? 16.291 -7.194 -9.411 1.00 92.69 168 LEU A C 1
ATOM 1325 O O . LEU A 1 168 ? 16.867 -7.203 -10.510 1.00 92.69 168 LEU A O 1
ATOM 1329 N N . TYR A 1 169 ? 16.457 -8.133 -8.473 1.00 90.69 169 TYR A N 1
ATOM 1330 C CA . TYR A 1 169 ? 17.360 -9.280 -8.571 1.00 90.69 169 TYR A CA 1
ATOM 1331 C C . TYR A 1 169 ? 16.646 -10.569 -8.118 1.00 90.69 169 TYR A C 1
ATOM 1333 O O . TYR A 1 169 ? 16.815 -11.006 -6.969 1.00 90.69 169 TYR A O 1
ATOM 1341 N N . PRO A 1 170 ? 15.850 -11.196 -9.005 1.00 91.38 170 PRO A N 1
ATOM 1342 C CA . PRO A 1 170 ? 15.156 -12.437 -8.686 1.00 91.38 170 PRO A CA 1
ATOM 1343 C C . PRO A 1 170 ? 16.156 -13.568 -8.434 1.00 91.38 170 PRO A C 1
ATOM 1345 O O . PRO A 1 170 ? 16.955 -13.913 -9.302 1.00 91.38 170 PRO A O 1
ATOM 1348 N N . SER A 1 171 ? 16.115 -14.156 -7.243 1.00 89.44 171 SER A N 1
ATOM 1349 C CA . SER A 1 171 ? 16.899 -15.337 -6.880 1.00 89.44 171 SER A CA 1
ATOM 1350 C C . SER A 1 171 ? 16.180 -16.127 -5.793 1.00 89.44 171 SER A C 1
ATOM 1352 O O . SER A 1 171 ? 15.264 -15.620 -5.141 1.00 89.44 171 SER A O 1
ATOM 1354 N N . SER A 1 172 ? 16.618 -17.360 -5.540 1.00 90.44 172 SER A N 1
ATOM 1355 C CA . SER A 1 172 ? 16.105 -18.158 -4.420 1.00 90.44 172 SER A CA 1
ATOM 1356 C C . SER A 1 172 ? 16.269 -17.428 -3.081 1.00 90.44 172 SER A C 1
ATOM 1358 O O . SER A 1 172 ? 15.394 -17.499 -2.222 1.00 90.44 172 SER A O 1
ATOM 1360 N N . ALA A 1 173 ? 17.361 -16.674 -2.906 1.00 88.38 173 ALA A N 1
ATOM 1361 C CA . ALA A 1 173 ? 17.631 -15.928 -1.681 1.00 88.38 173 ALA A CA 1
ATOM 1362 C C . ALA A 1 173 ? 16.655 -14.757 -1.475 1.00 88.38 173 ALA A C 1
ATOM 1364 O O . ALA A 1 173 ? 16.126 -14.593 -0.374 1.00 88.38 173 ALA A O 1
ATOM 1365 N N . THR A 1 174 ? 16.390 -13.959 -2.517 1.00 90.62 174 THR A N 1
ATOM 1366 C CA . THR A 1 174 ? 15.448 -12.831 -2.426 1.00 90.62 174 THR A CA 1
ATOM 1367 C C . THR A 1 174 ? 13.998 -13.311 -2.373 1.00 90.62 174 THR A C 1
ATOM 1369 O O . THR A 1 174 ? 13.210 -12.764 -1.605 1.00 90.62 174 THR A O 1
ATOM 1372 N N . PHE A 1 175 ? 13.661 -14.390 -3.087 1.00 93.38 175 PHE A N 1
ATOM 1373 C CA . PHE A 1 175 ? 12.330 -15.003 -3.062 1.00 93.38 175 PHE A CA 1
ATOM 1374 C C . PHE A 1 175 ? 11.976 -15.588 -1.689 1.00 93.38 175 PHE A C 1
ATOM 1376 O O . PHE A 1 175 ? 10.869 -15.384 -1.196 1.00 93.38 175 PHE A O 1
ATOM 1383 N N . ASN A 1 176 ? 12.917 -16.274 -1.031 1.00 92.56 176 ASN A N 1
ATOM 1384 C CA . ASN A 1 176 ? 12.681 -16.878 0.286 1.00 92.56 176 ASN A CA 1
ATOM 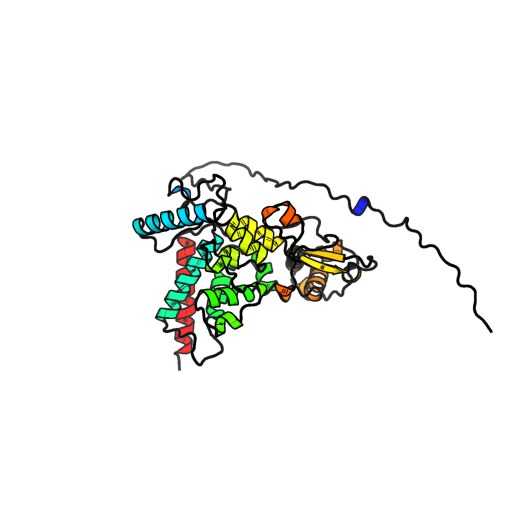1385 C C . ASN A 1 176 ? 12.412 -15.846 1.392 1.00 92.56 176 ASN A C 1
ATOM 1387 O O . ASN A 1 176 ? 11.825 -16.199 2.413 1.00 92.56 176 ASN A O 1
ATOM 1391 N N . LYS A 1 177 ? 12.805 -14.583 1.186 1.00 91.62 177 LYS A N 1
ATOM 1392 C CA . LYS A 1 177 ? 12.482 -13.469 2.088 1.00 91.62 177 LYS A CA 1
ATOM 1393 C C . LYS A 1 177 ? 11.079 -12.899 1.869 1.00 91.62 177 LYS A C 1
ATOM 1395 O O . LYS A 1 177 ? 10.583 -12.205 2.744 1.00 91.62 177 LYS A O 1
ATOM 1400 N N . LEU A 1 178 ? 10.415 -13.197 0.749 1.00 94.06 178 LEU A N 1
ATOM 1401 C CA . LEU A 1 178 ? 9.059 -12.711 0.510 1.00 94.06 178 LEU A CA 1
ATOM 1402 C C . LEU A 1 178 ? 8.071 -13.356 1.478 1.00 94.06 178 LEU A C 1
ATOM 1404 O O . LEU A 1 178 ? 7.899 -14.583 1.514 1.00 94.06 178 LEU A O 1
ATOM 1408 N N . HIS A 1 179 ? 7.343 -12.505 2.195 1.00 93.88 179 HIS A N 1
ATOM 1409 C CA . HIS A 1 179 ? 6.175 -12.927 2.951 1.00 93.88 179 HIS A CA 1
ATOM 1410 C C . HIS A 1 179 ? 5.161 -13.632 2.025 1.00 93.88 179 HIS A C 1
ATOM 1412 O O . HIS A 1 179 ? 4.946 -13.161 0.904 1.00 93.88 179 HIS A O 1
ATOM 1418 N N . PRO A 1 180 ? 4.486 -14.717 2.464 1.00 93.75 180 PRO A N 1
ATOM 1419 C CA . PRO A 1 180 ? 3.586 -15.504 1.612 1.00 93.75 180 PRO A CA 1
ATOM 1420 C C . PRO A 1 180 ? 2.551 -14.678 0.839 1.00 93.75 180 PRO A C 1
ATOM 1422 O O . PRO A 1 180 ? 2.322 -14.928 -0.338 1.00 93.75 180 PRO A O 1
ATOM 1425 N N . ARG A 1 181 ? 1.992 -13.644 1.480 1.00 93.62 181 ARG A N 1
ATOM 1426 C CA . ARG A 1 181 ? 1.023 -12.704 0.886 1.00 93.62 181 ARG A CA 1
ATOM 1427 C C . ARG A 1 181 ? 1.553 -11.854 -0.281 1.00 93.62 181 ARG A C 1
ATOM 1429 O O . ARG A 1 181 ? 0.756 -11.371 -1.072 1.00 93.62 181 ARG A O 1
ATOM 1436 N N . TYR A 1 182 ? 2.869 -11.680 -0.393 1.00 95.50 182 TYR A N 1
ATOM 1437 C CA . TYR A 1 182 ? 3.507 -10.894 -1.457 1.00 95.50 182 TYR A CA 1
ATOM 1438 C C . TYR A 1 182 ? 4.183 -11.748 -2.525 1.00 95.50 182 TYR A C 1
ATOM 1440 O O . TYR A 1 182 ? 4.650 -11.204 -3.523 1.00 95.50 182 TYR A O 1
ATOM 1448 N N . ARG A 1 183 ? 4.217 -13.076 -2.362 1.00 95.94 183 ARG A N 1
ATOM 1449 C CA . ARG A 1 183 ? 4.755 -13.961 -3.399 1.00 95.94 183 ARG A CA 1
ATOM 1450 C C . ARG A 1 183 ? 3.969 -13.776 -4.702 1.00 95.94 183 ARG A C 1
ATOM 1452 O O . ARG A 1 183 ? 2.750 -13.606 -4.631 1.00 95.94 183 ARG A O 1
ATOM 1459 N N . PRO A 1 184 ? 4.642 -13.779 -5.861 1.00 96.62 184 PRO A N 1
ATOM 1460 C CA . PRO A 1 184 ? 3.980 -13.596 -7.145 1.00 96.62 184 PRO A CA 1
ATOM 1461 C C . PRO A 1 184 ? 2.979 -14.728 -7.407 1.00 96.62 184 PRO A C 1
ATOM 1463 O O . PRO A 1 184 ? 3.272 -15.897 -7.146 1.00 96.62 184 PRO A O 1
ATOM 1466 N N . THR A 1 185 ? 1.803 -14.380 -7.915 1.00 96.75 185 THR A N 1
ATOM 1467 C CA . THR A 1 185 ? 0.813 -15.328 -8.432 1.00 96.75 185 THR A CA 1
ATOM 1468 C C . THR A 1 185 ? 1.107 -15.670 -9.889 1.00 96.75 185 THR A C 1
ATOM 1470 O O . THR A 1 185 ? 1.868 -14.981 -10.571 1.00 96.75 185 THR A O 1
ATOM 1473 N N . THR A 1 186 ? 0.464 -16.719 -10.402 1.00 96.56 186 THR A N 1
ATOM 1474 C CA . THR A 1 186 ? 0.507 -17.046 -11.832 1.00 96.56 186 THR A CA 1
ATOM 1475 C C . THR A 1 186 ? 0.022 -15.873 -12.686 1.00 96.56 186 THR A C 1
ATOM 1477 O O . THR A 1 186 ? 0.679 -15.524 -13.661 1.00 96.56 186 THR A O 1
ATOM 1480 N N . ALA A 1 187 ? -1.057 -15.192 -12.276 1.00 95.38 187 ALA A N 1
ATOM 1481 C CA . ALA A 1 187 ? -1.577 -14.046 -13.015 1.00 95.38 187 ALA A CA 1
ATOM 1482 C C . ALA A 1 187 ? -0.556 -12.899 -13.105 1.00 95.38 187 ALA A C 1
ATOM 1484 O O . ALA A 1 187 ? -0.424 -12.305 -14.172 1.00 95.38 187 ALA A O 1
ATOM 1485 N N . GLN A 1 188 ? 0.199 -12.624 -12.035 1.00 96.25 188 GLN A N 1
ATOM 1486 C CA . GLN A 1 188 ? 1.271 -11.619 -12.040 1.00 96.25 188 GLN A CA 1
ATOM 1487 C C . GLN A 1 188 ? 2.437 -11.993 -12.964 1.00 96.25 188 GLN A C 1
ATOM 1489 O O . GLN A 1 188 ? 3.022 -11.116 -13.592 1.00 96.25 188 GLN A O 1
ATOM 1494 N N . LEU A 1 189 ? 2.793 -13.280 -13.038 1.00 94.81 189 LEU A N 1
ATOM 1495 C CA . LEU A 1 189 ? 3.923 -13.752 -13.847 1.00 94.81 189 LEU A CA 1
ATOM 1496 C C . LEU A 1 189 ? 3.598 -13.826 -15.342 1.00 94.81 189 LEU A C 1
ATOM 1498 O O . LEU A 1 189 ? 4.484 -13.625 -16.169 1.00 94.81 189 LEU A O 1
ATOM 1502 N N . GLU A 1 190 ? 2.350 -14.133 -15.689 1.00 94.69 190 GLU A N 1
ATOM 1503 C CA . GLU A 1 190 ? 1.932 -14.346 -17.079 1.00 94.69 190 GLU A CA 1
ATOM 1504 C C . GLU A 1 190 ? 1.471 -13.061 -17.776 1.00 94.69 190 GLU A C 1
ATOM 1506 O O . GLU A 1 190 ? 1.515 -12.984 -19.004 1.00 94.69 190 GLU A O 1
ATOM 1511 N N . ASN A 1 191 ? 1.046 -12.046 -17.018 1.00 93.50 191 ASN A N 1
ATOM 1512 C CA . ASN A 1 191 ? 0.323 -10.905 -17.570 1.00 93.50 191 ASN A CA 1
ATOM 1513 C C . ASN A 1 191 ? 0.982 -9.575 -17.177 1.00 93.50 191 ASN A C 1
ATOM 1515 O O . ASN A 1 191 ? 1.060 -9.270 -15.987 1.00 93.50 191 ASN A O 1
ATOM 1519 N N . PRO A 1 192 ? 1.412 -8.739 -18.139 1.00 92.31 192 PRO A N 1
ATOM 1520 C CA . PRO A 1 192 ? 1.812 -7.360 -17.870 1.00 92.31 192 PRO A CA 1
ATOM 1521 C C . PRO A 1 192 ? 0.687 -6.555 -17.210 1.00 92.31 192 PRO A C 1
ATOM 1523 O O . PRO A 1 192 ? -0.461 -6.613 -17.649 1.00 92.31 192 PRO A O 1
ATOM 1526 N N . HIS A 1 193 ? 1.026 -5.786 -16.176 1.00 95.25 193 HIS A N 1
ATOM 1527 C CA . HIS A 1 193 ? 0.070 -5.025 -15.371 1.00 95.25 193 HIS A CA 1
ATOM 1528 C C . HIS A 1 193 ? 0.751 -3.826 -14.675 1.00 95.25 193 HIS A C 1
ATOM 1530 O O . HIS A 1 193 ? 1.983 -3.790 -14.579 1.00 95.25 193 HIS A O 1
ATOM 1536 N N . PRO A 1 194 ? -0.016 -2.843 -14.159 1.00 95.44 194 PRO A N 1
ATOM 1537 C CA . PRO A 1 194 ? 0.529 -1.774 -13.324 1.00 95.44 194 PRO A CA 1
ATOM 1538 C C . PRO A 1 194 ? 1.219 -2.328 -12.070 1.00 95.44 194 PRO A C 1
ATOM 1540 O O . PRO A 1 194 ? 0.576 -2.950 -11.225 1.00 95.44 194 PRO A O 1
ATOM 1543 N N . GLY A 1 195 ? 2.518 -2.063 -11.916 1.00 95.12 195 GLY A N 1
ATOM 1544 C CA . GLY A 1 195 ? 3.337 -2.618 -10.828 1.00 95.12 195 GLY A CA 1
ATOM 1545 C C . GLY A 1 195 ? 2.877 -2.242 -9.414 1.00 95.12 195 GLY A C 1
ATOM 1546 O O . GLY A 1 195 ? 3.230 -2.924 -8.455 1.00 95.12 195 GLY A O 1
ATOM 1547 N N . ILE A 1 196 ? 2.053 -1.199 -9.260 1.00 96.25 196 ILE A N 1
ATOM 1548 C CA . ILE A 1 196 ? 1.426 -0.858 -7.975 1.00 96.25 196 ILE A CA 1
ATOM 1549 C C . ILE A 1 196 ? 0.504 -1.965 -7.444 1.00 96.25 196 ILE A C 1
ATOM 1551 O O . ILE A 1 196 ? 0.350 -2.104 -6.231 1.00 96.25 196 ILE A O 1
ATOM 1555 N N . ILE A 1 197 ? -0.069 -2.797 -8.323 1.00 97.75 197 ILE A N 1
ATOM 1556 C CA . ILE A 1 197 ? -0.910 -3.932 -7.920 1.00 97.75 197 ILE A CA 1
ATOM 1557 C C . ILE A 1 197 ? -0.112 -4.900 -7.035 1.00 97.75 197 ILE A C 1
ATOM 1559 O O . ILE A 1 197 ? -0.648 -5.429 -6.060 1.00 97.75 197 ILE A O 1
ATOM 1563 N N . ASP A 1 198 ? 1.189 -5.066 -7.288 1.00 97.25 198 ASP A N 1
ATOM 1564 C CA . ASP A 1 198 ? 2.049 -5.971 -6.520 1.00 97.25 198 ASP A CA 1
ATOM 1565 C C . ASP A 1 198 ? 2.168 -5.581 -5.042 1.00 97.25 198 ASP A C 1
ATOM 1567 O O . ASP A 1 198 ? 2.487 -6.429 -4.205 1.00 97.25 198 ASP A O 1
ATOM 1571 N N . TRP A 1 199 ? 1.885 -4.318 -4.705 1.00 95.81 199 TRP A N 1
ATOM 1572 C CA . TRP A 1 199 ? 1.951 -3.795 -3.340 1.00 95.81 199 TRP A CA 1
ATOM 1573 C C . TRP A 1 199 ? 0.719 -4.144 -2.492 1.00 95.81 199 TRP A C 1
ATOM 1575 O O . TRP A 1 199 ? 0.684 -3.827 -1.301 1.00 95.81 199 TRP A O 1
ATOM 1585 N N . ILE A 1 200 ? -0.277 -4.823 -3.064 1.00 95.81 200 ILE A N 1
ATOM 1586 C CA . ILE A 1 200 ? -1.434 -5.340 -2.329 1.00 95.81 200 ILE A CA 1
ATOM 1587 C C . ILE A 1 200 ? -1.108 -6.753 -1.807 1.00 95.81 200 ILE A C 1
ATOM 1589 O O . ILE A 1 200 ? -0.819 -7.649 -2.594 1.00 95.81 200 ILE A O 1
ATOM 1593 N N . PRO A 1 201 ? -1.200 -7.028 -0.493 1.00 94.56 201 PRO A N 1
ATOM 1594 C CA . PRO A 1 201 ? -0.838 -8.321 0.096 1.00 94.56 201 PRO A CA 1
ATOM 1595 C C . PRO A 1 201 ? -1.910 -9.408 -0.088 1.00 94.56 201 PRO A C 1
ATOM 1597 O O . PRO A 1 201 ? -1.933 -10.406 0.629 1.00 94.56 201 PRO A O 1
ATOM 1600 N N . PHE A 1 202 ? -2.868 -9.209 -0.979 1.00 95.56 202 PHE A N 1
ATOM 1601 C CA . PHE A 1 202 ? -4.023 -10.082 -1.120 1.00 95.56 202 PHE A CA 1
ATOM 1602 C C . PHE A 1 202 ? -3.998 -10.692 -2.518 1.00 95.56 202 PHE A C 1
ATOM 1604 O O . PHE A 1 202 ? -4.408 -10.024 -3.467 1.00 95.56 202 PHE A O 1
ATOM 1611 N N . PRO A 1 203 ? -3.497 -11.937 -2.671 1.00 95.50 203 PRO A N 1
ATOM 1612 C CA . PRO A 1 203 ? -3.336 -12.577 -3.975 1.00 95.50 203 PRO A CA 1
ATOM 1613 C C . PRO A 1 203 ? -4.601 -12.546 -4.836 1.00 95.50 203 PRO A C 1
ATOM 1615 O O . PRO A 1 203 ? -4.527 -12.173 -5.998 1.00 95.50 203 PRO A O 1
ATOM 1618 N N . THR A 1 204 ? -5.765 -12.835 -4.253 1.00 95.75 204 THR A N 1
ATOM 1619 C CA . THR A 1 204 ? -7.046 -12.866 -4.975 1.00 95.75 204 THR A CA 1
ATOM 1620 C C . THR A 1 204 ? -7.475 -11.481 -5.465 1.00 95.75 204 THR A C 1
ATOM 1622 O O . THR A 1 204 ? -7.959 -11.352 -6.587 1.00 95.75 204 THR A O 1
ATOM 1625 N N . ILE A 1 205 ? -7.234 -10.429 -4.672 1.00 97.00 205 ILE A N 1
ATOM 1626 C CA . ILE A 1 205 ? -7.477 -9.038 -5.083 1.00 97.00 205 ILE A CA 1
ATOM 1627 C C . ILE A 1 205 ? -6.513 -8.645 -6.207 1.00 97.00 205 ILE A C 1
ATOM 1629 O O . ILE A 1 205 ? -6.951 -8.062 -7.194 1.00 97.00 205 ILE A O 1
ATOM 1633 N N . ARG A 1 206 ? -5.221 -8.994 -6.101 1.00 97.12 206 ARG A N 1
ATOM 1634 C CA . ARG A 1 206 ? -4.232 -8.728 -7.162 1.00 97.12 206 ARG A CA 1
ATOM 1635 C C . ARG A 1 206 ? -4.624 -9.386 -8.477 1.00 97.12 206 ARG A C 1
ATOM 1637 O O . ARG A 1 206 ? -4.654 -8.712 -9.499 1.00 97.12 206 ARG A O 1
ATOM 1644 N N . ASP A 1 207 ? -4.979 -10.666 -8.446 1.00 97.12 207 ASP A N 1
ATOM 1645 C CA . ASP A 1 207 ? -5.355 -11.414 -9.647 1.00 97.12 207 ASP A CA 1
ATOM 1646 C C . ASP A 1 207 ? -6.586 -10.795 -10.324 1.00 97.12 207 ASP A C 1
ATOM 1648 O O . ASP A 1 207 ? -6.597 -10.611 -11.542 1.00 97.12 207 ASP A O 1
ATOM 1652 N N . ARG A 1 208 ? -7.591 -10.383 -9.542 1.00 96.31 208 ARG A N 1
ATOM 1653 C CA . ARG A 1 208 ? -8.779 -9.683 -10.058 1.00 96.31 208 ARG A CA 1
ATOM 1654 C C . ARG A 1 208 ? -8.450 -8.296 -10.601 1.00 96.31 208 ARG A C 1
ATOM 1656 O O . ARG A 1 208 ? -8.949 -7.937 -11.663 1.00 96.31 208 ARG A O 1
ATOM 1663 N N . LEU A 1 209 ? -7.580 -7.534 -9.937 1.00 97.25 209 LEU A N 1
ATOM 1664 C CA . LEU A 1 209 ? -7.106 -6.245 -10.450 1.00 97.25 209 LEU A CA 1
ATOM 1665 C C . LEU A 1 209 ? -6.371 -6.407 -11.780 1.00 97.25 209 LEU A C 1
ATOM 1667 O O . LEU A 1 209 ? -6.605 -5.630 -12.700 1.00 97.25 209 LEU A O 1
ATOM 1671 N N . ILE A 1 210 ? -5.541 -7.437 -11.923 1.00 97.19 210 ILE A N 1
ATOM 1672 C CA . ILE A 1 210 ? -4.846 -7.725 -13.182 1.00 97.19 210 ILE A 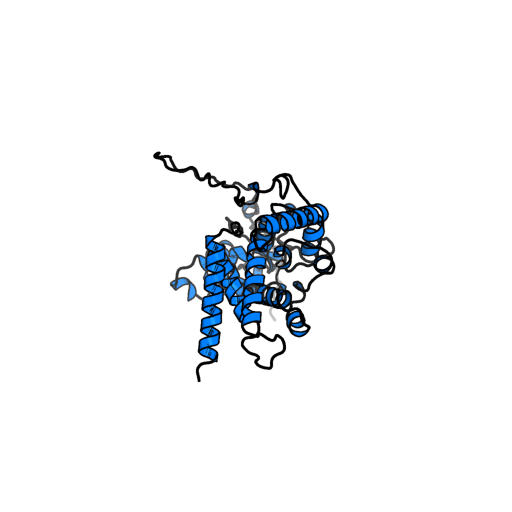CA 1
ATOM 1673 C C . ILE A 1 210 ? -5.860 -8.062 -14.278 1.00 97.19 210 ILE A C 1
ATOM 1675 O O . ILE A 1 210 ? -5.829 -7.484 -15.367 1.00 97.19 210 ILE A O 1
ATOM 1679 N N . GLN A 1 211 ? -6.804 -8.953 -13.984 1.00 95.19 211 GLN A N 1
ATOM 1680 C CA . GLN A 1 211 ? -7.791 -9.408 -14.960 1.00 95.19 211 GLN A CA 1
ATOM 1681 C C . GLN A 1 211 ? -8.758 -8.299 -15.389 1.00 95.19 211 GLN A C 1
ATOM 1683 O O . GLN A 1 211 ? -9.072 -8.185 -16.575 1.00 95.19 211 GLN A O 1
ATOM 1688 N N . LEU A 1 212 ? -9.217 -7.481 -14.441 1.00 94.19 212 LEU A N 1
ATOM 1689 C CA . LEU A 1 212 ? -10.344 -6.568 -14.631 1.00 94.19 212 LEU A CA 1
ATOM 1690 C C . LEU A 1 212 ? -9.932 -5.092 -14.675 1.00 94.19 212 LEU A C 1
ATOM 1692 O O . LEU A 1 212 ? -10.578 -4.318 -15.369 1.00 94.19 212 LEU A O 1
ATOM 1696 N N . HIS A 1 213 ? -8.847 -4.684 -14.012 1.00 94.56 213 HIS A N 1
ATOM 1697 C CA . HIS A 1 213 ? -8.480 -3.270 -13.818 1.00 94.56 213 HIS A CA 1
ATOM 1698 C C . HIS A 1 213 ? -7.096 -2.880 -14.340 1.00 94.56 213 HIS A C 1
ATOM 1700 O O . HIS A 1 213 ? -6.709 -1.732 -14.139 1.00 94.56 213 HIS A O 1
ATOM 1706 N N . SER A 1 214 ? -6.357 -3.756 -15.033 1.00 94.31 214 SER A N 1
ATOM 1707 C CA . SER A 1 214 ? -5.018 -3.397 -15.532 1.00 94.31 214 SER A CA 1
ATOM 1708 C C . SER A 1 214 ? -5.021 -2.080 -16.314 1.00 94.31 214 SER A C 1
ATOM 1710 O O . SER A 1 214 ? -4.183 -1.224 -16.057 1.00 94.31 214 SER A O 1
ATOM 1712 N N . ALA A 1 215 ? -6.009 -1.867 -17.190 1.00 91.31 215 ALA A N 1
ATOM 1713 C CA . ALA A 1 215 ? -6.156 -0.630 -17.961 1.00 91.31 215 ALA A CA 1
ATOM 1714 C C . ALA A 1 215 ? -6.943 0.499 -17.268 1.00 91.31 215 ALA A C 1
ATOM 1716 O O . ALA A 1 215 ? -7.182 1.535 -17.884 1.00 91.31 215 ALA A O 1
ATOM 1717 N N . ASN A 1 216 ? -7.373 0.319 -16.016 1.00 90.75 216 ASN A N 1
ATOM 1718 C CA . ASN A 1 216 ? -8.251 1.273 -15.344 1.00 90.75 216 ASN A CA 1
ATOM 1719 C C . ASN A 1 216 ? -7.504 2.580 -15.025 1.00 90.75 216 ASN A C 1
ATOM 1721 O O . ASN A 1 216 ? -6.520 2.537 -14.282 1.00 90.75 216 ASN A O 1
ATOM 1725 N N . PRO A 1 217 ? -7.954 3.753 -15.511 1.00 87.94 217 PRO A N 1
ATOM 1726 C CA . PRO A 1 217 ? -7.275 5.027 -15.248 1.00 87.94 217 PRO A CA 1
ATOM 1727 C C . PRO A 1 217 ? -7.294 5.442 -13.766 1.00 87.94 217 PRO A C 1
ATOM 1729 O O . PRO A 1 217 ? -6.554 6.334 -13.367 1.00 87.94 217 PRO A O 1
ATOM 1732 N N . HIS A 1 218 ? -8.114 4.793 -12.937 1.00 90.44 218 HIS A N 1
ATOM 1733 C CA . HIS A 1 218 ? -8.214 5.031 -11.497 1.00 90.44 218 HIS A CA 1
ATOM 1734 C C . HIS A 1 218 ? -7.476 3.981 -10.655 1.00 90.44 218 HIS A C 1
ATOM 1736 O O . HIS A 1 218 ? -7.701 3.919 -9.448 1.00 90.44 218 HIS A O 1
ATOM 1742 N N . ILE A 1 219 ? -6.606 3.151 -11.245 1.00 94.62 219 ILE A N 1
ATOM 1743 C CA . ILE A 1 219 ? -5.919 2.061 -10.529 1.00 94.62 219 ILE A CA 1
ATOM 1744 C C . ILE A 1 219 ? -5.189 2.535 -9.260 1.00 94.62 219 ILE A C 1
ATOM 1746 O O . ILE A 1 219 ? -5.236 1.860 -8.232 1.00 94.62 219 ILE A O 1
ATOM 1750 N N . ASP A 1 220 ? -4.608 3.736 -9.288 1.00 95.38 220 ASP A N 1
ATOM 1751 C CA . ASP A 1 220 ? -3.932 4.340 -8.135 1.00 95.38 220 ASP A CA 1
ATOM 1752 C C . ASP A 1 220 ? -4.906 4.702 -7.002 1.00 95.38 220 ASP A C 1
ATOM 1754 O O . ASP A 1 220 ? -4.589 4.511 -5.827 1.00 95.38 220 ASP A O 1
ATOM 1758 N N . GLN A 1 221 ? -6.117 5.159 -7.336 1.00 95.56 221 GLN A N 1
ATOM 1759 C CA . GLN A 1 221 ? -7.168 5.406 -6.346 1.00 95.56 221 GLN A CA 1
ATOM 1760 C C . GLN A 1 221 ? -7.681 4.093 -5.750 1.00 95.56 221 GLN A C 1
ATOM 1762 O O . GLN A 1 221 ? -7.866 4.016 -4.538 1.00 95.56 221 GLN A O 1
ATOM 1767 N N . ILE A 1 222 ? -7.867 3.054 -6.572 1.00 96.25 222 ILE A N 1
ATOM 1768 C CA . ILE A 1 222 ? -8.282 1.724 -6.096 1.00 96.25 222 ILE A CA 1
ATOM 1769 C C . ILE A 1 222 ? -7.239 1.172 -5.117 1.00 96.25 222 ILE A C 1
ATOM 1771 O O . ILE A 1 222 ? -7.593 0.673 -4.049 1.00 96.25 222 ILE A O 1
ATOM 1775 N N . PHE A 1 223 ? -5.951 1.320 -5.439 1.00 97.00 223 PHE A N 1
ATOM 1776 C CA . PHE A 1 223 ? -4.860 0.965 -4.535 1.00 97.00 223 PHE A CA 1
ATOM 1777 C C . PHE A 1 223 ? -4.934 1.743 -3.212 1.00 97.00 223 PHE A C 1
ATOM 1779 O O . PHE A 1 223 ? -4.878 1.141 -2.138 1.00 97.00 223 PHE A O 1
ATOM 1786 N N . CYS A 1 224 ? -5.093 3.067 -3.262 1.00 96.19 224 CYS A N 1
ATOM 1787 C CA . CYS A 1 224 ? -5.205 3.891 -2.059 1.00 96.19 224 CYS A CA 1
ATOM 1788 C C . CYS A 1 224 ? -6.416 3.524 -1.197 1.00 96.19 224 CYS A C 1
ATOM 1790 O O . CYS A 1 224 ? -6.294 3.463 0.029 1.00 96.19 224 CYS A O 1
ATOM 1792 N N . ASP A 1 225 ? -7.561 3.239 -1.816 1.00 96.75 225 ASP A N 1
ATOM 1793 C CA . ASP A 1 225 ? -8.761 2.780 -1.121 1.00 96.75 225 ASP A CA 1
ATOM 1794 C C . ASP A 1 225 ? -8.525 1.423 -0.451 1.00 96.75 225 ASP A C 1
ATOM 1796 O O . ASP A 1 225 ? -8.886 1.252 0.713 1.00 96.75 225 ASP A O 1
ATOM 1800 N N . ALA A 1 226 ? -7.856 0.489 -1.139 1.00 96.00 226 ALA A N 1
ATOM 1801 C CA . ALA A 1 226 ? -7.518 -0.819 -0.584 1.00 96.00 226 ALA A CA 1
ATOM 1802 C C . ALA A 1 226 ? -6.638 -0.682 0.665 1.00 96.00 226 ALA A C 1
ATOM 1804 O O . ALA A 1 226 ? -6.977 -1.225 1.714 1.00 96.00 226 ALA A O 1
ATOM 1805 N N . VAL A 1 227 ? -5.546 0.090 0.585 1.00 94.12 227 VAL A N 1
ATOM 1806 C CA . VAL A 1 227 ? -4.629 0.304 1.721 1.00 94.12 227 VAL A CA 1
ATOM 1807 C C . VAL A 1 227 ? -5.316 1.042 2.871 1.00 94.12 227 VAL A C 1
ATOM 1809 O O . VAL A 1 227 ? -5.105 0.701 4.035 1.00 94.12 227 VAL A O 1
ATOM 1812 N N . THR A 1 228 ? -6.166 2.023 2.562 1.00 94.94 228 THR A N 1
ATOM 1813 C CA . THR A 1 228 ? -6.980 2.734 3.562 1.00 94.94 228 THR A CA 1
ATOM 1814 C C . THR A 1 228 ? -7.971 1.786 4.253 1.00 94.94 228 THR A C 1
ATOM 1816 O O . THR A 1 228 ? -8.256 1.940 5.440 1.00 94.94 228 THR A O 1
ATOM 1819 N N . GLY A 1 229 ? -8.479 0.791 3.524 1.00 95.75 229 GLY A N 1
ATOM 1820 C CA . GLY A 1 229 ? -9.380 -0.248 4.016 1.00 95.75 229 GLY A CA 1
ATOM 1821 C C . GLY A 1 229 ? -8.702 -1.363 4.815 1.00 95.75 229 GLY A C 1
ATOM 1822 O O . GLY A 1 229 ? -9.380 -2.316 5.189 1.00 95.75 229 GLY A O 1
ATOM 1823 N N . TYR A 1 230 ? -7.394 -1.292 5.091 1.00 96.50 230 TYR A N 1
ATOM 1824 C CA . TYR A 1 230 ? -6.734 -2.295 5.930 1.00 96.50 230 TYR A CA 1
ATOM 1825 C C . TYR A 1 230 ? -7.208 -2.182 7.379 1.00 96.50 230 TYR A C 1
ATOM 1827 O O . TYR A 1 230 ? -7.059 -1.145 8.034 1.00 96.50 230 TYR A O 1
ATOM 1835 N N . VAL A 1 231 ? -7.753 -3.285 7.885 1.00 97.38 231 VAL A N 1
ATOM 1836 C CA . VAL A 1 231 ? -8.363 -3.394 9.213 1.00 97.38 231 VAL A CA 1
ATOM 1837 C C . VAL A 1 231 ? -7.800 -4.577 9.989 1.00 97.38 231 VAL A C 1
ATOM 1839 O O . VAL A 1 231 ? -7.275 -5.525 9.406 1.00 97.38 231 VAL A O 1
ATOM 1842 N N . VAL A 1 232 ? -7.939 -4.535 11.312 1.00 97.56 232 VAL A N 1
ATOM 1843 C CA . VAL A 1 232 ? -7.693 -5.684 12.194 1.00 97.56 232 VAL A CA 1
ATOM 1844 C C . VAL A 1 232 ? -8.930 -5.921 13.052 1.00 97.56 232 VAL A C 1
ATOM 1846 O O . VAL A 1 232 ? -9.492 -4.970 13.599 1.00 97.56 232 VAL A O 1
ATOM 1849 N N . GLU A 1 233 ? -9.349 -7.181 13.146 1.00 97.50 233 GLU A N 1
ATOM 1850 C CA . GLU A 1 233 ? -10.461 -7.618 13.992 1.00 97.50 233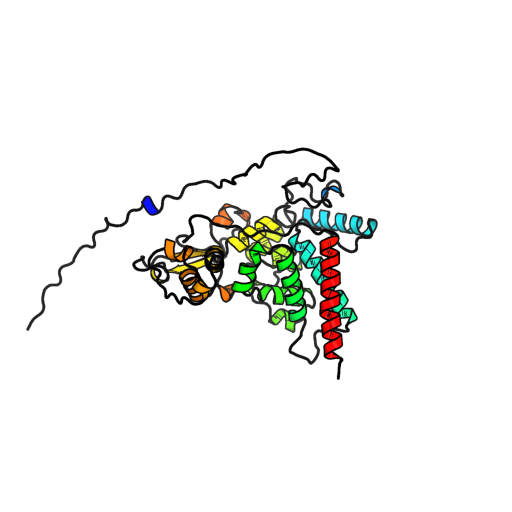 GLU A CA 1
ATOM 1851 C C . GLU A 1 233 ? -10.022 -7.786 15.454 1.00 97.50 233 GLU A C 1
ATOM 1853 O O . GLU A 1 233 ? -8.890 -8.183 15.739 1.00 97.50 233 GLU A O 1
ATOM 1858 N N . ALA A 1 234 ? -10.932 -7.513 16.385 1.00 97.56 234 ALA A N 1
ATOM 1859 C CA . ALA A 1 234 ? -10.747 -7.715 17.818 1.00 97.56 234 ALA A CA 1
ATOM 1860 C C . ALA A 1 234 ? -12.092 -7.885 18.531 1.00 97.56 234 ALA A C 1
ATOM 1862 O O . ALA A 1 234 ? -13.148 -7.628 17.955 1.00 97.56 234 ALA A O 1
ATOM 1863 N N . LEU A 1 235 ? -12.061 -8.270 19.808 1.00 98.12 235 LEU A N 1
ATOM 1864 C CA . LEU A 1 235 ? -13.228 -8.135 20.677 1.00 98.12 235 LEU A CA 1
ATOM 1865 C C . LEU A 1 235 ? -13.344 -6.686 21.154 1.00 98.12 235 LEU A C 1
ATOM 1867 O O . LEU A 1 235 ? -12.357 -6.085 21.579 1.00 98.12 235 LEU A O 1
ATOM 1871 N N . MET A 1 236 ? -14.554 -6.126 21.134 1.00 97.75 236 MET A N 1
ATOM 1872 C CA . MET A 1 236 ? -14.777 -4.738 21.555 1.00 97.75 236 MET A CA 1
ATOM 1873 C C . MET A 1 236 ? -14.370 -4.510 23.016 1.00 97.75 236 MET A C 1
ATOM 1875 O O . MET A 1 236 ? -13.769 -3.485 23.332 1.00 97.75 236 MET A O 1
ATOM 1879 N N . SER A 1 237 ? -14.614 -5.497 23.881 1.00 97.56 237 SER A N 1
ATOM 1880 C CA . SER A 1 237 ? -14.211 -5.502 25.292 1.00 97.56 237 SER A CA 1
ATOM 1881 C C . SER A 1 237 ? -12.697 -5.413 25.518 1.00 97.56 237 SER A C 1
ATOM 1883 O O . SER A 1 237 ? -12.267 -4.971 26.581 1.00 97.56 237 SER A O 1
ATOM 1885 N N . ASP A 1 238 ? -11.876 -5.813 24.540 1.00 97.69 238 ASP A N 1
ATOM 1886 C CA . ASP A 1 238 ? -10.414 -5.689 24.631 1.00 97.69 238 ASP A CA 1
ATOM 1887 C C . ASP A 1 238 ? -9.942 -4.254 24.361 1.00 97.69 238 ASP A C 1
ATOM 1889 O O . ASP A 1 238 ? -8.818 -3.887 24.716 1.00 97.69 238 ASP A O 1
ATOM 1893 N N . LEU A 1 239 ? -10.784 -3.450 23.707 1.00 97.81 239 LEU A N 1
ATOM 1894 C CA . LEU A 1 239 ? -10.465 -2.098 23.259 1.00 97.81 239 LEU A CA 1
ATOM 1895 C C . LEU A 1 239 ? -11.180 -1.022 24.073 1.00 97.81 239 LEU A C 1
ATOM 1897 O O . LEU A 1 239 ? -10.599 0.040 24.279 1.00 97.81 239 LEU A O 1
ATOM 1901 N N . VAL A 1 240 ? -12.403 -1.282 24.540 1.00 97.44 240 VAL A N 1
ATOM 1902 C CA . VAL A 1 240 ? -13.257 -0.315 25.243 1.00 97.44 240 VAL A CA 1
ATOM 1903 C C . VAL A 1 240 ? -13.795 -0.911 26.543 1.00 97.44 240 VAL A C 1
ATOM 1905 O O . VAL A 1 240 ? -14.305 -2.030 26.581 1.00 97.44 240 VAL A O 1
ATOM 1908 N N . LEU A 1 241 ? -13.671 -0.151 27.628 1.00 97.00 241 LEU A N 1
ATOM 1909 C CA . LEU A 1 241 ? -14.060 -0.549 28.971 1.00 97.00 241 LEU A CA 1
ATOM 1910 C C . LEU A 1 241 ? -15.581 -0.717 29.057 1.00 97.00 241 LEU A C 1
ATOM 1912 O O . LEU A 1 241 ? -16.336 0.144 28.621 1.00 97.00 241 LEU A O 1
ATOM 1916 N N . GLY A 1 242 ? -16.030 -1.835 29.630 1.00 95.56 242 GLY A N 1
ATOM 1917 C CA . GLY A 1 242 ? -17.459 -2.130 29.788 1.00 95.56 242 GLY A CA 1
ATOM 1918 C C . GLY A 1 242 ? -18.191 -2.486 28.488 1.00 95.56 242 GLY A C 1
ATOM 1919 O O . GLY A 1 242 ? -19.400 -2.703 28.524 1.00 95.56 242 GLY A O 1
ATOM 1920 N N . ALA A 1 243 ? -17.490 -2.574 27.354 1.00 96.25 243 ALA A N 1
ATOM 1921 C CA . ALA A 1 243 ? -18.089 -2.969 26.087 1.00 96.25 243 ALA A CA 1
ATOM 1922 C C . ALA A 1 243 ? -18.400 -4.481 26.034 1.00 96.25 243 ALA A C 1
ATOM 1924 O O . ALA A 1 243 ? -17.715 -5.280 26.684 1.00 96.25 243 ALA A O 1
ATOM 1925 N N . PRO A 1 244 ? -19.408 -4.902 25.247 1.00 96.06 244 PRO A N 1
ATOM 1926 C CA . PRO A 1 244 ? -19.746 -6.314 25.090 1.00 96.06 244 PRO A CA 1
ATOM 1927 C C . PRO A 1 244 ? -18.649 -7.097 24.347 1.00 96.06 244 PRO A C 1
ATOM 1929 O O . PRO A 1 244 ? -17.848 -6.538 23.597 1.00 96.06 244 PRO A O 1
ATOM 1932 N N . GLN A 1 245 ? -18.636 -8.424 24.508 1.00 96.81 245 GLN A N 1
ATOM 1933 C CA . GLN A 1 245 ? -17.725 -9.324 23.784 1.00 96.81 245 GLN A CA 1
ATOM 1934 C C . GLN A 1 245 ? -18.231 -9.602 22.360 1.00 96.81 245 GLN A C 1
ATOM 1936 O O . GLN A 1 245 ? -18.584 -10.727 22.015 1.00 96.81 245 GLN A O 1
ATOM 1941 N N . ILE A 1 246 ? -18.300 -8.556 21.540 1.00 97.25 246 ILE A N 1
ATOM 1942 C CA . ILE A 1 246 ? -18.645 -8.651 20.118 1.00 97.25 246 ILE A CA 1
ATOM 1943 C C . ILE A 1 246 ? -17.410 -8.410 19.257 1.00 97.25 246 ILE A C 1
ATOM 1945 O O . ILE A 1 246 ? -16.526 -7.634 19.632 1.00 97.25 246 ILE A O 1
ATOM 1949 N N . THR A 1 247 ? -17.361 -9.057 18.095 1.00 98.19 247 THR A N 1
ATOM 1950 C CA . THR A 1 247 ? -16.317 -8.798 17.104 1.00 98.19 247 THR A CA 1
ATOM 1951 C C . THR A 1 247 ? -16.495 -7.402 16.524 1.00 98.19 247 THR A C 1
ATOM 1953 O O . THR A 1 247 ? -17.578 -7.013 16.080 1.00 98.19 247 THR A O 1
ATOM 1956 N N . VAL A 1 248 ? -15.400 -6.664 16.512 1.00 98.31 248 VAL A N 1
ATOM 1957 C CA . VAL A 1 248 ? -15.263 -5.360 15.881 1.00 98.31 248 VAL A CA 1
ATOM 1958 C C . VAL A 1 248 ? -14.028 -5.350 15.003 1.00 98.31 248 VAL A C 1
ATOM 1960 O O . VAL A 1 248 ? -13.136 -6.182 15.170 1.00 98.31 248 VAL A O 1
ATOM 1963 N N . TYR A 1 249 ? -13.932 -4.373 14.114 1.00 98.19 249 TYR A N 1
ATOM 1964 C CA . TYR A 1 249 ? -12.709 -4.123 13.367 1.00 98.19 249 TYR A CA 1
ATOM 1965 C C . TYR A 1 249 ? -12.344 -2.642 13.377 1.00 98.19 249 TYR A C 1
ATOM 1967 O O . TYR A 1 249 ? -13.206 -1.765 13.421 1.00 98.19 249 TYR A O 1
ATOM 1975 N N . VAL A 1 250 ? -11.041 -2.366 13.353 1.00 97.94 250 VAL A N 1
ATOM 1976 C CA . VAL A 1 250 ? -10.486 -1.007 13.386 1.00 97.94 250 VAL A CA 1
ATOM 1977 C C . VAL A 1 250 ? -9.589 -0.816 12.175 1.00 97.94 250 VAL A C 1
ATOM 1979 O O . VAL A 1 250 ? -8.695 -1.636 11.941 1.00 97.94 250 VAL A O 1
ATOM 1982 N N . ARG A 1 251 ? -9.783 0.274 11.420 1.00 97.00 251 ARG A N 1
ATOM 1983 C CA . ARG A 1 251 ? -8.858 0.625 10.335 1.00 97.00 251 ARG A CA 1
ATOM 1984 C C . ARG A 1 251 ? -7.535 1.074 10.920 1.00 97.00 251 ARG A C 1
ATOM 1986 O O . ARG A 1 251 ? -7.476 1.949 11.786 1.00 97.00 251 ARG A O 1
ATOM 1993 N N . VAL A 1 252 ? -6.454 0.529 10.383 1.00 95.75 252 VAL A N 1
ATOM 1994 C CA . VAL A 1 252 ? -5.098 0.866 10.820 1.00 95.75 252 VAL A CA 1
ATOM 1995 C C . VAL A 1 252 ? -4.839 2.371 10.617 1.00 95.75 252 VAL A C 1
ATOM 1997 O O . VAL A 1 252 ? -4.153 3.005 11.420 1.00 95.75 252 VAL A O 1
ATOM 2000 N N . THR A 1 253 ? -5.412 2.971 9.559 1.00 94.88 253 THR A N 1
ATOM 2001 C CA . THR A 1 253 ? -5.156 4.377 9.183 1.00 94.88 253 THR A CA 1
ATOM 2002 C C . THR A 1 253 ? -5.758 5.337 10.195 1.00 94.88 253 THR A C 1
ATOM 2004 O O . THR A 1 253 ? -5.177 6.386 10.469 1.00 94.88 253 THR A O 1
ATOM 2007 N N . ASP A 1 254 ? -6.880 4.957 10.801 1.00 95.88 254 ASP A N 1
ATOM 2008 C CA . ASP A 1 254 ? -7.564 5.785 11.787 1.00 95.88 254 ASP A CA 1
ATOM 2009 C C . ASP A 1 254 ? -6.727 5.914 13.063 1.00 95.88 254 ASP A C 1
ATOM 2011 O O . ASP A 1 254 ? -6.515 7.028 13.539 1.00 95.88 254 ASP A O 1
ATOM 2015 N N . LEU A 1 255 ? -6.138 4.813 13.547 1.00 95.81 255 LEU A N 1
ATOM 2016 C CA . LEU A 1 255 ? -5.241 4.862 14.706 1.00 95.81 255 LEU A CA 1
ATOM 2017 C C . LEU A 1 255 ? -3.951 5.628 14.410 1.00 95.81 255 LEU A C 1
ATOM 2019 O O . LEU A 1 255 ? -3.518 6.430 15.236 1.00 95.81 255 LEU A O 1
ATOM 2023 N N . ILE A 1 256 ? -3.346 5.435 13.234 1.00 94.06 256 ILE A N 1
ATOM 2024 C CA . ILE A 1 256 ? -2.121 6.158 12.860 1.00 94.06 256 ILE A CA 1
ATOM 2025 C C . ILE A 1 256 ? -2.368 7.668 12.788 1.00 94.06 256 ILE A C 1
ATOM 2027 O O . ILE A 1 256 ? -1.555 8.437 13.300 1.00 94.06 256 ILE A O 1
ATOM 2031 N N . ASN A 1 257 ? -3.499 8.100 12.226 1.00 93.00 257 ASN A N 1
ATOM 2032 C CA . ASN A 1 257 ? -3.860 9.516 12.177 1.00 93.00 257 ASN A CA 1
ATOM 2033 C C . ASN A 1 257 ? -3.962 10.130 13.580 1.00 93.00 257 ASN A C 1
ATOM 2035 O O . ASN A 1 257 ? -3.416 11.209 13.809 1.00 93.00 257 ASN A O 1
ATOM 2039 N N . THR A 1 258 ? -4.598 9.432 14.524 1.00 93.50 258 THR A N 1
ATOM 2040 C CA . THR A 1 258 ? -4.694 9.871 15.926 1.00 93.50 258 THR A CA 1
ATOM 2041 C C . THR A 1 258 ? -3.334 9.849 16.630 1.00 93.50 258 THR A C 1
ATOM 2043 O O . THR A 1 258 ? -3.007 10.750 17.398 1.00 93.50 258 THR A O 1
ATOM 2046 N N . MET A 1 259 ? -2.493 8.847 16.364 1.00 91.75 259 MET A N 1
ATOM 2047 C CA . MET A 1 259 ? -1.139 8.776 16.927 1.00 91.75 259 MET A CA 1
ATOM 2048 C C . MET A 1 259 ? -0.248 9.931 16.456 1.00 91.75 259 MET A C 1
ATOM 2050 O O . MET A 1 259 ? 0.652 10.338 17.189 1.00 91.75 259 MET A O 1
ATOM 2054 N N . SER A 1 260 ? -0.478 10.431 15.241 1.00 86.88 260 SER A N 1
ATOM 2055 C CA . SER A 1 260 ? 0.306 11.497 14.612 1.00 86.88 260 SER A CA 1
ATOM 2056 C C . SER A 1 260 ? -0.205 12.910 14.895 1.00 86.88 260 SER A C 1
ATOM 2058 O O . SER A 1 260 ? 0.490 13.865 14.562 1.00 86.88 260 SER A O 1
ATOM 2060 N N . SER A 1 261 ? -1.376 13.074 15.516 1.00 81.25 261 SER A N 1
ATOM 2061 C CA . SER A 1 261 ? -1.913 14.391 15.891 1.00 81.25 261 SER A CA 1
ATOM 2062 C C . SER A 1 261 ? -1.416 14.909 17.248 1.00 81.25 261 SER A C 1
ATOM 2064 O O . SER A 1 261 ? -1.819 15.989 17.674 1.00 81.25 261 SER A O 1
ATOM 2066 N N . GLY A 1 262 ? -0.587 14.138 17.955 1.00 66.69 262 GLY A N 1
ATOM 2067 C CA . GLY A 1 262 ? -0.091 14.470 19.290 1.00 66.69 262 GLY A CA 1
ATOM 2068 C C . GLY A 1 262 ? 1.087 15.452 19.308 1.00 66.69 262 GLY A C 1
ATOM 2069 O O . GLY A 1 262 ? 1.912 15.472 18.399 1.00 66.69 262 GLY A O 1
ATOM 2070 N N . THR A 1 263 ? 1.195 16.248 20.376 1.00 62.44 263 THR A N 1
ATOM 2071 C CA . THR A 1 263 ? 2.396 17.043 20.696 1.00 62.44 263 THR A CA 1
ATOM 2072 C C . THR A 1 263 ? 3.498 16.150 21.282 1.00 62.44 263 THR A C 1
ATOM 2074 O O . THR A 1 263 ? 3.218 15.037 21.731 1.00 62.44 263 THR A O 1
ATOM 2077 N N . SER A 1 264 ? 4.745 16.625 21.345 1.00 58.50 264 SER A N 1
ATOM 2078 C CA . SER A 1 264 ? 5.882 15.876 21.917 1.00 58.50 264 SER A CA 1
ATOM 2079 C C . SER A 1 264 ? 5.637 15.357 23.345 1.00 58.50 264 SER A C 1
ATOM 2081 O O . SER A 1 264 ? 6.140 14.300 23.714 1.00 58.50 264 SER A O 1
ATOM 2083 N N . GLU A 1 265 ? 4.810 16.038 24.142 1.00 56.91 265 GLU A N 1
ATOM 2084 C CA . GLU A 1 265 ? 4.434 15.596 25.494 1.00 56.91 265 GLU A CA 1
ATOM 2085 C C . GLU A 1 265 ? 3.557 14.329 25.490 1.00 56.91 265 GLU A C 1
ATOM 2087 O O . GLU A 1 265 ? 3.680 13.477 26.372 1.00 56.91 265 GLU A O 1
ATOM 2092 N N . SER A 1 266 ? 2.722 14.155 24.461 1.00 59.75 266 SER A N 1
ATOM 2093 C CA . SER A 1 266 ? 1.822 13.001 24.307 1.00 59.75 266 SER A CA 1
ATOM 2094 C C . SER A 1 266 ? 2.528 11.710 23.860 1.00 59.75 266 SER A C 1
ATOM 2096 O O . SER A 1 266 ? 1.938 10.624 23.879 1.00 59.75 266 SER A O 1
ATOM 2098 N N . GLU A 1 267 ? 3.803 11.789 23.468 1.00 61.06 267 GLU A N 1
ATOM 2099 C CA . GLU A 1 267 ? 4.609 10.605 23.153 1.00 61.06 267 GLU A CA 1
ATOM 2100 C C . GLU A 1 267 ? 5.034 9.840 24.413 1.00 61.06 267 GLU A C 1
ATOM 2102 O O . GLU A 1 267 ? 5.138 8.615 24.366 1.00 61.06 267 GLU A O 1
ATOM 2107 N N . ASN A 1 268 ? 5.180 10.536 25.546 1.00 65.00 268 ASN A N 1
ATOM 2108 C CA . ASN A 1 268 ? 5.631 9.953 26.814 1.00 65.00 268 ASN A CA 1
ATOM 2109 C C . ASN A 1 268 ? 4.490 9.408 27.686 1.00 65.00 268 ASN A C 1
ATOM 2111 O O . ASN A 1 268 ? 4.741 8.699 28.661 1.00 65.00 268 ASN A O 1
ATOM 2115 N N . THR A 1 269 ? 3.233 9.729 27.367 1.00 77.81 269 THR A N 1
ATOM 2116 C CA . THR A 1 269 ? 2.081 9.212 28.113 1.00 77.81 269 THR A CA 1
ATOM 2117 C C . THR A 1 269 ? 1.822 7.752 27.744 1.00 77.81 269 THR A C 1
ATOM 2119 O O . THR A 1 269 ? 1.522 7.428 26.593 1.00 77.81 269 THR A O 1
ATOM 2122 N N . ILE A 1 270 ? 1.908 6.865 28.735 1.00 83.69 270 ILE A N 1
ATOM 2123 C CA . ILE A 1 270 ? 1.581 5.446 28.584 1.00 83.69 270 ILE A CA 1
ATOM 2124 C C . ILE A 1 270 ? 0.107 5.257 28.948 1.00 83.69 270 ILE A C 1
ATOM 2126 O O . ILE A 1 270 ? -0.283 5.483 30.090 1.00 83.69 270 ILE A O 1
ATOM 2130 N N . ALA A 1 271 ? -0.704 4.838 27.978 1.00 91.31 271 ALA A N 1
ATOM 2131 C CA . ALA A 1 271 ? -2.077 4.400 28.209 1.00 91.31 271 ALA A CA 1
ATOM 2132 C C . ALA A 1 271 ? -2.155 2.869 28.200 1.00 91.31 271 ALA A C 1
ATOM 2134 O O . ALA A 1 271 ? -1.390 2.199 27.502 1.00 91.31 271 ALA A O 1
ATOM 2135 N N . MET A 1 272 ? -3.103 2.319 28.955 1.00 93.31 272 MET A N 1
ATOM 2136 C CA . MET A 1 272 ? -3.414 0.893 28.970 1.00 93.31 272 MET A CA 1
ATOM 2137 C C . MET A 1 272 ? -4.843 0.680 28.496 1.00 93.31 272 MET A C 1
ATOM 2139 O O . MET A 1 272 ? -5.739 1.409 28.900 1.00 93.31 272 MET A O 1
ATOM 2143 N N . LEU A 1 273 ? -5.049 -0.328 27.656 1.00 96.50 273 LEU A N 1
ATOM 2144 C CA . LEU A 1 273 ? -6.387 -0.762 27.266 1.00 96.50 273 LEU A CA 1
ATOM 2145 C C . LEU A 1 273 ? -7.036 -1.592 28.383 1.00 96.50 273 LEU A C 1
ATOM 2147 O O . LEU A 1 273 ? -6.302 -2.250 29.130 1.00 96.50 273 LEU A O 1
ATOM 2151 N N . PRO A 1 274 ? -8.379 -1.640 28.454 1.00 97.50 274 PRO A N 1
ATOM 2152 C CA . PRO A 1 274 ? -9.347 -0.998 27.547 1.00 97.50 274 PRO A CA 1
ATOM 2153 C C . PRO A 1 274 ? -9.467 0.529 27.727 1.00 97.50 274 PRO A C 1
ATOM 2155 O O . PRO A 1 274 ? -9.296 1.044 28.828 1.00 97.50 274 PRO A O 1
ATOM 2158 N N . ALA A 1 275 ? -9.759 1.262 26.650 1.00 96.81 275 ALA A N 1
ATOM 2159 C CA . ALA A 1 275 ? -10.014 2.704 26.692 1.00 96.81 275 ALA A CA 1
ATOM 2160 C C . ALA A 1 275 ? -11.351 3.024 27.390 1.00 96.81 275 ALA A C 1
ATOM 2162 O O . ALA A 1 275 ? -12.265 2.207 27.312 1.00 96.81 275 ALA A O 1
ATOM 2163 N N . PRO A 1 276 ? -11.517 4.202 28.024 1.00 96.69 276 PRO A N 1
ATOM 2164 C CA . PRO A 1 276 ? -12.771 4.578 28.684 1.00 96.69 276 PRO A CA 1
ATOM 2165 C C . PRO A 1 276 ? -13.991 4.539 27.756 1.00 96.69 276 PRO A C 1
ATOM 2167 O O . PRO A 1 276 ? -15.068 4.124 28.167 1.00 96.69 276 PRO A O 1
ATOM 2170 N N . ASP A 1 277 ? -13.806 4.949 26.501 1.00 95.31 277 ASP A N 1
ATOM 2171 C CA . ASP A 1 277 ? -14.833 4.974 25.467 1.00 95.31 277 ASP A CA 1
ATOM 2172 C C . ASP A 1 277 ? -14.197 4.932 24.061 1.00 95.31 277 ASP A C 1
ATOM 2174 O O . ASP A 1 277 ? -12.979 5.067 23.889 1.00 95.31 277 ASP A O 1
ATOM 2178 N N . ILE A 1 278 ? -15.036 4.749 23.035 1.00 94.25 278 ILE A N 1
ATOM 2179 C CA . ILE A 1 278 ? -14.616 4.725 21.623 1.00 94.25 278 ILE A CA 1
ATOM 2180 C C . ILE A 1 278 ? -14.003 6.071 21.205 1.00 94.25 278 ILE A C 1
ATOM 2182 O O . ILE A 1 278 ? -13.046 6.107 20.435 1.00 94.25 278 ILE A O 1
ATOM 2186 N N . SER A 1 279 ? -14.528 7.192 21.709 1.00 94.75 279 SER A N 1
ATOM 2187 C CA . SER A 1 279 ? -14.036 8.528 21.350 1.00 94.75 279 SER A CA 1
ATOM 2188 C C . SER A 1 279 ? -12.576 8.707 21.770 1.00 94.75 279 SER A C 1
ATOM 2190 O O . SER A 1 279 ? -11.753 9.212 21.005 1.00 94.75 279 SER A O 1
ATOM 2192 N N . THR A 1 280 ? -12.217 8.218 22.954 1.00 95.00 280 THR A N 1
ATOM 2193 C CA . THR A 1 280 ? -10.870 8.266 23.518 1.00 95.00 280 THR A CA 1
ATOM 2194 C C . THR A 1 280 ? -9.886 7.463 22.672 1.00 95.00 280 THR A C 1
ATOM 2196 O O . THR A 1 280 ? -8.758 7.911 22.461 1.00 95.00 280 THR A O 1
ATOM 2199 N N . LEU A 1 281 ? -10.319 6.327 22.113 1.00 94.56 281 LEU A N 1
ATOM 2200 C CA . LEU A 1 281 ? -9.510 5.504 21.210 1.00 94.56 281 LEU A CA 1
ATOM 2201 C C . LEU A 1 281 ? -9.033 6.284 19.973 1.00 94.56 281 LEU A C 1
ATOM 2203 O O . LEU A 1 281 ? -7.901 6.098 19.531 1.00 94.56 281 LEU A O 1
ATOM 2207 N N . PHE A 1 282 ? -9.875 7.180 19.446 1.00 95.75 282 PHE A N 1
ATOM 2208 C CA . PHE A 1 282 ? -9.606 7.944 18.222 1.00 95.75 282 PHE A CA 1
ATOM 2209 C C . PHE A 1 282 ? -9.271 9.427 18.445 1.00 95.75 282 PHE A C 1
ATOM 2211 O O . PHE A 1 282 ? -8.997 10.142 17.480 1.00 95.75 282 PHE A O 1
ATOM 2218 N N . SER A 1 283 ? -9.238 9.894 19.693 1.00 93.88 283 SER A N 1
ATOM 2219 C CA . SER A 1 283 ? -8.841 11.266 20.048 1.00 93.88 283 SER A CA 1
ATOM 2220 C C . SER A 1 283 ? -7.564 11.339 20.888 1.00 93.88 283 SER A C 1
ATOM 2222 O O . SER A 1 283 ? -6.884 12.362 20.855 1.00 93.88 283 SER A O 1
ATOM 2224 N N . SER A 1 284 ? -7.192 10.268 21.601 1.00 94.25 284 SER A N 1
ATOM 2225 C CA . SER A 1 284 ? -5.976 10.221 22.419 1.00 94.25 284 SER A CA 1
ATOM 2226 C C . SER A 1 284 ? -4.830 9.496 21.698 1.00 94.25 284 SER A C 1
ATOM 2228 O O . SER A 1 284 ? -4.920 8.282 21.481 1.00 94.25 284 SER A O 1
ATOM 2230 N N . PRO A 1 285 ? -3.698 10.173 21.406 1.00 94.50 285 PRO A N 1
ATOM 2231 C CA . PRO A 1 285 ? -2.526 9.531 20.804 1.00 94.50 285 PRO A CA 1
ATOM 2232 C C . PRO A 1 285 ? -1.992 8.340 21.615 1.00 94.50 285 PRO A C 1
ATOM 2234 O O . PRO A 1 285 ? -1.506 7.365 21.040 1.00 94.50 285 PRO A O 1
ATOM 2237 N N . ALA A 1 286 ? -2.099 8.394 22.948 1.00 94.38 286 ALA A N 1
ATOM 2238 C CA . ALA A 1 286 ? -1.625 7.338 23.839 1.00 94.38 286 ALA A CA 1
ATOM 2239 C C . ALA A 1 286 ? -2.487 6.067 23.741 1.00 94.38 286 ALA A C 1
ATOM 2241 O O . ALA A 1 286 ? -1.940 4.973 23.589 1.00 94.38 286 ALA A O 1
ATOM 2242 N N . TYR A 1 287 ? -3.820 6.197 23.763 1.00 96.12 287 TYR A N 1
ATOM 2243 C CA . TYR A 1 287 ? -4.726 5.050 23.600 1.00 96.12 287 TYR A CA 1
ATOM 2244 C C . TYR A 1 287 ? -4.698 4.490 22.178 1.00 96.12 287 TYR A C 1
ATOM 2246 O O . TYR A 1 287 ? -4.666 3.271 22.015 1.00 96.12 287 TYR A O 1
ATOM 2254 N N . ALA A 1 288 ? -4.611 5.350 21.157 1.00 96.06 288 ALA A N 1
ATOM 2255 C CA . ALA A 1 288 ? -4.446 4.907 19.776 1.00 96.06 288 ALA A CA 1
ATOM 2256 C C . ALA A 1 288 ? -3.167 4.069 19.602 1.00 96.06 288 ALA A C 1
ATOM 2258 O O . ALA A 1 288 ? -3.200 3.004 18.990 1.00 96.06 288 ALA A O 1
ATOM 2259 N N . ARG A 1 289 ? -2.051 4.490 20.219 1.00 95.31 289 ARG A N 1
ATOM 2260 C CA . ARG A 1 289 ? -0.790 3.731 20.234 1.00 95.31 289 ARG A CA 1
ATOM 2261 C C . ARG A 1 289 ? -0.917 2.406 20.988 1.00 95.31 289 ARG A C 1
ATOM 2263 O O . ARG A 1 289 ? -0.401 1.392 20.520 1.00 95.31 289 ARG A O 1
ATOM 2270 N N . ALA A 1 290 ? -1.604 2.397 22.131 1.00 95.94 290 ALA A N 1
ATOM 2271 C CA . ALA A 1 290 ? -1.856 1.175 22.891 1.00 95.94 290 ALA A CA 1
ATOM 2272 C C . ALA A 1 290 ? -2.666 0.157 22.066 1.00 95.94 290 ALA A C 1
ATOM 2274 O O . ALA A 1 290 ? -2.289 -1.013 22.003 1.00 95.94 290 ALA A O 1
ATOM 2275 N N . ALA A 1 291 ? -3.714 0.609 21.369 1.00 97.19 291 ALA A N 1
ATOM 2276 C CA . ALA A 1 291 ? -4.515 -0.205 20.453 1.00 97.19 291 ALA A CA 1
ATOM 2277 C C . ALA A 1 291 ? -3.725 -0.696 19.245 1.00 97.19 291 ALA A C 1
ATOM 2279 O O . ALA A 1 291 ? -3.720 -1.894 18.975 1.00 97.19 291 ALA A O 1
ATOM 2280 N N . PHE A 1 292 ? -2.981 0.186 18.583 1.00 96.12 292 PHE A N 1
ATOM 2281 C CA . PHE A 1 292 ? -2.132 -0.168 17.448 1.00 96.12 292 PHE A CA 1
ATOM 2282 C C . PHE A 1 292 ? -1.156 -1.306 17.794 1.00 96.12 292 PHE A C 1
ATOM 2284 O O . PHE A 1 292 ? -1.044 -2.288 17.058 1.00 96.12 292 PHE A O 1
ATOM 2291 N N . ASN A 1 293 ? -0.514 -1.218 18.964 1.00 95.00 293 ASN A N 1
ATOM 2292 C CA . ASN A 1 293 ? 0.400 -2.247 19.460 1.00 95.00 293 ASN A CA 1
ATOM 2293 C C . ASN A 1 293 ? -0.334 -3.538 19.858 1.00 95.00 293 ASN A C 1
ATOM 2295 O O . ASN A 1 293 ? 0.100 -4.630 19.494 1.00 95.00 293 ASN A O 1
ATOM 2299 N N . LYS A 1 294 ? -1.455 -3.433 20.587 1.00 96.12 294 LYS A N 1
ATOM 2300 C CA . LYS A 1 294 ? -2.268 -4.588 21.015 1.00 96.12 294 LYS A CA 1
ATOM 2301 C C . LYS A 1 294 ? -2.765 -5.406 19.821 1.00 96.12 294 LYS A C 1
ATOM 2303 O O . LYS A 1 294 ? -2.771 -6.633 19.887 1.00 96.12 294 LYS A O 1
ATOM 2308 N N . LEU A 1 295 ? -3.128 -4.725 18.737 1.00 96.25 295 LEU A N 1
ATOM 2309 C CA . LEU A 1 295 ? -3.627 -5.310 17.493 1.00 96.25 295 LEU A CA 1
ATOM 2310 C C . LEU A 1 295 ? -2.507 -5.757 16.540 1.00 96.25 295 LEU A C 1
ATOM 2312 O O . LEU A 1 295 ? -2.796 -6.250 15.455 1.00 96.25 295 LEU A O 1
ATOM 2316 N N . ASN A 1 296 ? -1.233 -5.637 16.940 1.00 94.69 296 ASN A N 1
ATOM 2317 C CA . ASN A 1 296 ? -0.066 -6.010 16.133 1.00 94.69 296 ASN A CA 1
ATOM 2318 C C . ASN A 1 296 ? -0.031 -5.333 14.751 1.00 94.69 296 ASN A C 1
ATOM 2320 O O . ASN A 1 296 ? 0.462 -5.904 13.776 1.00 94.69 296 ASN A O 1
ATOM 2324 N N . MET A 1 297 ? -0.540 -4.104 14.658 1.00 94.56 297 MET A N 1
ATOM 2325 C CA . MET A 1 297 ? -0.605 -3.376 13.391 1.00 94.56 297 MET A CA 1
ATOM 2326 C C . MET A 1 297 ? 0.780 -2.940 12.878 1.00 94.56 297 MET A C 1
ATOM 2328 O O . MET A 1 297 ? 0.935 -2.587 11.716 1.00 94.56 297 MET A O 1
ATOM 2332 N N . ASP A 1 298 ? 1.827 -3.013 13.701 1.00 91.56 298 ASP A N 1
ATOM 2333 C CA . ASP A 1 298 ? 3.221 -2.795 13.292 1.00 91.56 298 ASP A CA 1
ATOM 2334 C C . ASP A 1 298 ? 3.867 -4.023 12.627 1.00 91.56 298 ASP A C 1
ATOM 2336 O O . ASP A 1 298 ? 4.960 -3.921 12.061 1.00 91.56 298 ASP A O 1
ATOM 2340 N N . LYS A 1 299 ? 3.227 -5.197 12.714 1.00 87.25 299 LYS A N 1
ATOM 2341 C CA . LYS A 1 299 ? 3.759 -6.458 12.171 1.00 87.25 299 LYS A CA 1
ATOM 2342 C C . LYS A 1 299 ? 3.411 -6.675 10.703 1.00 87.25 299 LYS A C 1
ATOM 2344 O O . LYS A 1 299 ? 3.966 -7.575 10.076 1.00 87.25 299 LYS A O 1
ATOM 2349 N N . GLY A 1 300 ? 2.575 -5.812 10.134 1.00 81.56 300 GLY A N 1
ATOM 2350 C CA . GLY A 1 300 ? 2.328 -5.745 8.703 1.00 81.56 300 GLY A CA 1
ATOM 2351 C C . GLY A 1 300 ? 1.273 -6.727 8.207 1.00 81.56 300 GLY A C 1
ATOM 2352 O O . GLY A 1 300 ? 0.366 -7.149 8.923 1.00 81.56 300 GLY A O 1
ATOM 2353 N N . ALA A 1 301 ? 1.391 -7.060 6.924 1.00 82.94 301 ALA A N 1
ATOM 2354 C CA . ALA A 1 301 ? 0.291 -7.568 6.120 1.00 82.94 301 ALA A CA 1
ATOM 2355 C C . ALA A 1 301 ? -0.312 -8.898 6.579 1.00 82.94 301 ALA A C 1
ATOM 2357 O O . ALA A 1 301 ? -1.419 -9.193 6.157 1.00 82.94 301 ALA A O 1
ATOM 2358 N N . GLY A 1 302 ? 0.366 -9.703 7.401 1.00 87.44 302 GLY A N 1
ATOM 2359 C CA . GLY A 1 302 ? -0.178 -10.969 7.909 1.00 87.44 302 GLY A CA 1
ATOM 2360 C C . GLY A 1 302 ? -1.402 -10.812 8.822 1.00 87.44 302 GLY A C 1
ATOM 2361 O O . GLY A 1 302 ? -2.205 -11.735 8.904 1.00 87.44 302 GLY A O 1
ATOM 2362 N N . TYR A 1 303 ? -1.568 -9.649 9.459 1.00 91.44 303 TYR A N 1
ATOM 2363 C CA . TYR A 1 303 ? -2.647 -9.382 10.422 1.00 91.44 303 TYR A CA 1
ATOM 2364 C C . TYR A 1 303 ? -3.849 -8.658 9.815 1.00 91.44 303 TYR A C 1
ATOM 2366 O O . TYR A 1 303 ? -4.888 -8.547 10.459 1.00 91.44 303 TYR A O 1
ATOM 2374 N N . TYR A 1 304 ? -3.709 -8.139 8.597 1.00 94.44 304 TYR A N 1
ATOM 2375 C CA . TYR A 1 304 ? -4.730 -7.285 8.006 1.00 94.44 304 TYR A CA 1
ATOM 2376 C C . TYR A 1 304 ? -5.831 -8.094 7.329 1.00 94.44 304 TYR A C 1
ATOM 2378 O O . TYR A 1 304 ? -5.571 -9.095 6.652 1.00 94.44 304 TYR A O 1
ATOM 2386 N N . LYS A 1 305 ? -7.046 -7.581 7.464 1.00 96.12 305 LYS A N 1
ATOM 2387 C CA . LYS A 1 305 ? -8.207 -7.863 6.626 1.00 96.12 305 LYS A CA 1
ATOM 2388 C C . LYS A 1 305 ? -8.597 -6.590 5.865 1.00 96.12 305 LYS A C 1
ATOM 2390 O O . LYS A 1 305 ? -7.971 -5.542 6.041 1.00 96.12 305 LYS A O 1
ATOM 2395 N N . ILE A 1 306 ? -9.602 -6.695 5.008 1.00 96.88 306 ILE A N 1
ATOM 2396 C CA . ILE A 1 306 ? -10.180 -5.600 4.230 1.00 96.88 306 ILE A CA 1
ATOM 2397 C C . ILE A 1 306 ? -11.534 -5.208 4.820 1.00 96.88 306 ILE A C 1
ATOM 2399 O O . ILE A 1 306 ? -12.373 -6.069 5.083 1.00 96.88 306 ILE A O 1
ATOM 2403 N N . ASP A 1 307 ? -11.739 -3.908 5.010 1.00 97.25 307 ASP A N 1
ATOM 2404 C CA . ASP A 1 307 ? -13.028 -3.315 5.364 1.00 97.25 307 ASP A CA 1
ATOM 2405 C C . ASP A 1 307 ? -14.087 -3.667 4.297 1.00 97.25 307 ASP A C 1
ATOM 2407 O O . ASP A 1 307 ? -13.849 -3.390 3.116 1.00 97.25 307 ASP A O 1
ATOM 2411 N N . PRO A 1 308 ? -15.248 -4.246 4.666 1.00 96.44 308 PRO A N 1
ATOM 2412 C CA . PRO A 1 308 ? -16.338 -4.547 3.735 1.00 96.44 308 PRO A CA 1
ATOM 2413 C C . PRO A 1 308 ? -16.708 -3.397 2.788 1.00 96.44 308 PRO A C 1
ATOM 2415 O O . PRO A 1 308 ? -16.995 -3.646 1.616 1.00 96.44 308 PRO A O 1
ATOM 2418 N N . ALA A 1 309 ? -16.611 -2.143 3.246 1.00 95.75 309 ALA A N 1
ATOM 2419 C CA . ALA A 1 309 ? -16.925 -0.963 2.437 1.00 95.75 309 ALA A CA 1
ATOM 2420 C C . ALA A 1 309 ? -16.054 -0.842 1.166 1.00 95.75 309 ALA A C 1
ATOM 2422 O O . ALA A 1 309 ? -16.461 -0.233 0.175 1.00 95.75 309 ALA A O 1
ATOM 2423 N N . PHE A 1 310 ? -14.855 -1.441 1.156 1.00 96.94 310 PHE A N 1
ATOM 2424 C CA . PHE A 1 310 ? -14.025 -1.524 -0.047 1.00 96.94 310 PHE A CA 1
ATOM 2425 C C . PHE A 1 310 ? -14.704 -2.351 -1.146 1.00 96.94 310 PHE A C 1
ATOM 2427 O O . PHE A 1 310 ? -14.710 -1.945 -2.306 1.00 96.94 310 PHE A O 1
ATOM 2434 N N . PHE A 1 311 ? -15.311 -3.483 -0.789 1.00 96.19 311 PHE A N 1
ATOM 2435 C CA . PHE A 1 311 ? -16.000 -4.356 -1.740 1.00 96.19 311 PHE A CA 1
ATOM 2436 C C . PHE A 1 311 ? -17.385 -3.834 -2.124 1.00 96.19 311 PHE A C 1
ATOM 2438 O O . PHE A 1 311 ? -17.858 -4.129 -3.211 1.00 96.19 311 PHE A O 1
ATOM 2445 N N . GLU A 1 312 ? -18.020 -3.007 -1.294 1.00 95.00 312 GLU A N 1
ATOM 2446 C CA . GLU A 1 312 ? -19.214 -2.259 -1.715 1.00 95.00 312 GLU A CA 1
ATOM 2447 C C . GLU A 1 312 ? -18.885 -1.280 -2.851 1.00 95.00 312 GLU A C 1
ATOM 2449 O O . GLU A 1 312 ? -19.670 -1.117 -3.785 1.00 95.00 312 GLU A O 1
ATOM 2454 N N . LYS A 1 313 ? -17.699 -0.658 -2.794 1.00 95.44 313 LYS A N 1
ATOM 2455 C CA . LYS A 1 313 ? -17.204 0.247 -3.838 1.00 95.44 313 LYS A CA 1
ATOM 2456 C C . LYS A 1 313 ? -16.676 -0.493 -5.075 1.00 95.44 313 LYS A C 1
ATOM 2458 O O . LYS A 1 313 ? -16.855 0.004 -6.183 1.00 95.44 313 LYS A O 1
ATOM 2463 N N . TYR A 1 314 ? -16.043 -1.651 -4.883 1.00 95.75 314 TYR A N 1
ATOM 2464 C CA . TYR A 1 314 ? -15.426 -2.473 -5.934 1.00 95.75 314 TYR A CA 1
ATOM 2465 C C . TYR A 1 314 ? -15.891 -3.940 -5.844 1.00 95.75 314 TYR A C 1
ATOM 2467 O O . TYR A 1 314 ? -15.107 -4.826 -5.477 1.00 95.75 314 TYR A O 1
ATOM 2475 N N . PRO A 1 315 ? -17.173 -4.228 -6.132 1.00 95.25 315 PRO A N 1
ATOM 2476 C CA . PRO A 1 315 ? -17.766 -5.554 -5.926 1.00 95.25 315 PRO A CA 1
ATOM 2477 C C . PRO A 1 315 ? -17.099 -6.656 -6.754 1.00 95.25 315 PRO A C 1
ATOM 2479 O O . PRO A 1 315 ? -17.016 -7.804 -6.323 1.00 95.25 315 PRO A O 1
ATOM 2482 N N . GLU A 1 316 ? -16.560 -6.320 -7.921 1.00 94.00 316 GLU A N 1
ATOM 2483 C CA . GLU A 1 316 ? -15.826 -7.228 -8.799 1.00 94.00 316 GLU A CA 1
ATOM 2484 C C . GLU A 1 316 ? -14.512 -7.752 -8.196 1.00 94.00 316 GLU A C 1
ATOM 2486 O O . GLU A 1 316 ? -14.021 -8.814 -8.597 1.00 94.00 316 GLU A O 1
ATOM 2491 N N . LEU A 1 317 ? -13.959 -7.044 -7.205 1.00 95.44 317 LEU A N 1
ATOM 2492 C CA . LEU A 1 317 ? -12.744 -7.439 -6.491 1.00 95.44 317 LEU A CA 1
ATOM 2493 C C . LEU A 1 317 ? -13.022 -8.403 -5.336 1.00 95.44 317 LEU A C 1
ATOM 2495 O O . LEU A 1 317 ? -12.080 -8.984 -4.793 1.00 95.44 317 LEU A O 1
ATOM 2499 N N . TRP A 1 318 ? -14.289 -8.594 -4.964 1.00 93.81 318 TRP A N 1
ATOM 2500 C CA . TRP A 1 318 ? -14.663 -9.488 -3.880 1.00 93.81 318 TRP A CA 1
ATOM 2501 C C . TRP A 1 318 ? -14.510 -10.955 -4.279 1.00 93.81 318 TRP A C 1
ATOM 2503 O O . TRP A 1 318 ? -14.954 -11.388 -5.345 1.00 93.81 318 TRP A O 1
ATOM 2513 N N . ASP A 1 319 ? -13.900 -11.736 -3.391 1.00 88.00 319 ASP A N 1
ATOM 2514 C CA . ASP A 1 319 ? -13.762 -13.177 -3.545 1.00 88.00 319 ASP A CA 1
ATOM 2515 C C . ASP A 1 319 ? -14.344 -13.913 -2.338 1.00 88.00 319 ASP A C 1
ATOM 2517 O O . ASP A 1 319 ? -13.749 -13.938 -1.258 1.00 88.00 319 ASP A O 1
ATOM 2521 N N . GLN A 1 320 ? -15.495 -14.551 -2.556 1.00 80.00 320 GLN A N 1
ATOM 2522 C CA . GLN A 1 320 ? -16.231 -15.307 -1.545 1.00 80.00 320 GLN A CA 1
ATOM 2523 C C . GLN A 1 320 ? -15.422 -16.475 -0.960 1.00 80.00 320 GLN A C 1
ATOM 2525 O O . GLN A 1 320 ? -15.656 -16.871 0.179 1.00 80.00 320 GLN A O 1
ATOM 2530 N N . ALA A 1 321 ? -14.471 -17.031 -1.717 1.00 77.69 321 ALA A N 1
ATOM 2531 C CA . ALA A 1 321 ? -13.636 -18.135 -1.250 1.00 77.69 321 ALA A CA 1
ATOM 2532 C C . ALA A 1 321 ? -12.528 -17.687 -0.277 1.00 77.69 321 ALA A C 1
ATOM 2534 O O . ALA A 1 321 ? -11.832 -18.528 0.294 1.00 77.69 321 ALA A O 1
ATOM 2535 N N . SER A 1 322 ? -12.344 -16.376 -0.094 1.00 78.88 322 SER A N 1
ATOM 2536 C CA . SER A 1 322 ? -11.221 -15.805 0.641 1.00 78.88 322 SER A CA 1
ATOM 2537 C C . SER A 1 322 ? -11.660 -15.207 1.989 1.00 78.88 322 SER A C 1
ATOM 2539 O O . SER A 1 322 ? -12.534 -14.345 2.049 1.00 78.88 322 SER A O 1
ATOM 2541 N N . ASP A 1 323 ? -11.026 -15.628 3.092 1.00 86.69 323 ASP A N 1
ATOM 2542 C CA . ASP A 1 323 ? -11.218 -15.042 4.438 1.00 86.69 323 ASP A CA 1
ATOM 2543 C C . ASP A 1 323 ? -10.424 -13.731 4.585 1.00 86.69 323 ASP A C 1
ATOM 2545 O O . ASP A 1 323 ? -9.524 -13.581 5.413 1.00 86.69 323 ASP A O 1
ATOM 2549 N N . LEU A 1 324 ? -10.682 -12.796 3.671 1.00 91.06 324 LEU A N 1
ATOM 2550 C CA . LEU A 1 324 ? -9.995 -11.505 3.612 1.00 91.06 324 LEU A CA 1
ATOM 2551 C C . LEU A 1 324 ? -10.867 -10.357 4.100 1.00 91.06 324 LEU A C 1
ATOM 2553 O O . LEU A 1 324 ? -10.334 -9.331 4.510 1.00 91.06 324 LEU A O 1
ATOM 2557 N N . THR A 1 325 ? -12.186 -10.517 4.042 1.00 95.12 325 THR A N 1
ATOM 2558 C CA . THR A 1 325 ? -13.140 -9.481 4.443 1.00 95.12 325 THR A CA 1
ATOM 2559 C C . THR A 1 325 ? -13.295 -9.507 5.959 1.00 95.12 325 THR A C 1
ATOM 2561 O O . THR A 1 325 ? -13.462 -10.577 6.545 1.00 95.12 325 THR A O 1
ATOM 2564 N N . ALA A 1 326 ? -13.212 -8.347 6.604 1.00 96.38 326 ALA A N 1
ATOM 2565 C CA . ALA A 1 326 ? -13.465 -8.256 8.032 1.00 96.38 326 ALA A CA 1
ATOM 2566 C C . ALA A 1 326 ? -14.938 -8.513 8.366 1.00 96.38 326 ALA A C 1
ATOM 2568 O O . ALA A 1 326 ? -15.846 -8.276 7.573 1.00 96.38 326 ALA A O 1
ATOM 2569 N N . THR A 1 327 ? -15.149 -8.998 9.576 1.00 94.56 327 THR A N 1
ATOM 2570 C CA . THR A 1 327 ? -16.427 -9.371 10.160 1.00 94.56 327 THR A CA 1
ATOM 2571 C C . THR A 1 327 ? -16.640 -8.581 11.447 1.00 94.56 327 THR A C 1
ATOM 2573 O O . THR A 1 327 ? -15.690 -8.180 12.122 1.00 94.56 327 THR A O 1
ATOM 2576 N N . GLY A 1 328 ? -17.902 -8.347 11.799 1.00 95.06 328 GLY A N 1
ATOM 2577 C CA . GLY A 1 328 ? -18.264 -7.566 12.980 1.00 95.06 328 GLY A CA 1
ATOM 2578 C C . GLY A 1 328 ? -18.534 -6.095 12.676 1.00 95.06 328 GLY A C 1
ATOM 2579 O O . GLY A 1 328 ? -18.800 -5.724 11.536 1.00 95.06 328 GLY A O 1
ATOM 2580 N N . MET A 1 329 ? -18.527 -5.266 13.718 1.00 96.19 329 MET A N 1
ATOM 2581 C CA . MET A 1 329 ? -18.899 -3.851 13.621 1.00 96.19 329 MET A CA 1
ATOM 2582 C C . MET A 1 329 ? -17.663 -2.949 13.421 1.00 96.19 329 MET A C 1
ATOM 2584 O O . MET A 1 329 ? -16.676 -3.111 14.146 1.00 96.19 329 MET A O 1
ATOM 2588 N N . PRO A 1 330 ? -17.696 -1.968 12.496 1.00 97.25 330 PRO A N 1
ATOM 2589 C CA . PRO A 1 330 ? -16.615 -0.997 12.356 1.00 97.25 330 PRO A CA 1
ATOM 2590 C C . PRO A 1 330 ? -16.529 -0.089 13.586 1.00 97.25 330 PRO A C 1
ATOM 2592 O O . PRO A 1 330 ? -17.470 0.644 13.892 1.00 97.25 330 PRO A O 1
ATOM 2595 N N . LEU A 1 331 ? -15.366 -0.047 14.236 1.00 97.06 331 LEU A N 1
ATOM 2596 C CA . LEU A 1 331 ? -15.012 1.035 15.153 1.00 97.06 331 LEU A CA 1
ATOM 2597 C C . LEU A 1 331 ? -14.222 2.088 14.383 1.00 97.06 331 LEU A C 1
ATOM 2599 O O . LEU A 1 331 ? -13.110 1.830 13.916 1.00 97.06 331 LEU A O 1
ATOM 2603 N N . LYS A 1 332 ? -14.806 3.280 14.255 1.00 95.12 332 LYS A N 1
ATOM 2604 C CA . LYS A 1 332 ? -14.268 4.360 13.428 1.00 95.12 332 LYS A CA 1
ATOM 2605 C C . LYS A 1 332 ? -14.402 5.737 14.085 1.00 95.12 332 LYS A C 1
ATOM 2607 O O . LYS A 1 332 ? -15.342 5.962 14.849 1.00 95.12 332 LYS A O 1
ATOM 2612 N N . PRO A 1 333 ? -13.501 6.683 13.767 1.00 94.19 333 PRO A N 1
ATOM 2613 C CA . PRO A 1 333 ? -13.685 8.089 14.098 1.00 94.19 333 PRO A CA 1
ATOM 2614 C C . PRO A 1 333 ? -14.827 8.708 13.284 1.00 94.19 333 PRO A C 1
ATOM 2616 O O . PRO A 1 333 ? -15.214 8.203 12.231 1.00 94.19 333 PRO A O 1
ATOM 2619 N N . LYS A 1 334 ? -15.293 9.884 13.723 1.00 89.12 334 LYS A N 1
ATOM 2620 C CA . LYS A 1 334 ? -16.298 10.682 12.998 1.00 89.12 334 LYS A CA 1
ATOM 2621 C C . LYS A 1 334 ? -15.854 11.060 11.581 1.00 89.12 334 LYS A C 1
ATOM 2623 O O . LYS A 1 334 ? -16.681 11.134 10.680 1.00 89.12 334 LYS A O 1
ATOM 2628 N N . TYR A 1 335 ? -14.560 11.317 11.399 1.00 89.12 335 TYR A N 1
ATOM 2629 C CA . TYR A 1 335 ? -13.982 11.678 10.110 1.00 89.12 335 TYR A CA 1
ATOM 2630 C C . TYR A 1 335 ? -12.833 10.745 9.777 1.00 89.12 335 TYR A C 1
ATOM 2632 O O . TYR A 1 335 ? -11.892 10.585 10.554 1.00 89.12 335 TYR A O 1
ATOM 2640 N N . GLN A 1 336 ? -12.915 10.167 8.591 1.00 91.38 336 GLN A N 1
ATOM 2641 C CA . GLN A 1 336 ? -11.970 9.200 8.073 1.00 91.38 336 GLN A CA 1
ATOM 2642 C C . GLN A 1 336 ? -11.196 9.825 6.915 1.00 91.38 336 GLN A C 1
ATOM 2644 O O . GLN A 1 336 ? -11.778 10.455 6.035 1.00 91.38 336 GLN A O 1
ATOM 2649 N N . LYS A 1 337 ? -9.871 9.668 6.926 1.00 89.88 337 LYS A N 1
ATOM 2650 C CA . LYS A 1 337 ? -9.006 10.105 5.822 1.00 89.88 337 LYS A CA 1
ATOM 2651 C C . LYS A 1 337 ? -8.739 8.941 4.875 1.00 89.88 337 LYS A C 1
ATOM 2653 O O . LYS A 1 337 ? -8.739 7.787 5.307 1.00 89.88 337 LYS A O 1
ATOM 2658 N N . ILE A 1 338 ? -8.499 9.275 3.612 1.00 89.12 338 ILE A N 1
ATOM 2659 C CA . ILE A 1 338 ? -8.056 8.352 2.565 1.00 89.12 338 ILE A CA 1
ATOM 2660 C C . ILE A 1 338 ? -6.604 8.688 2.238 1.00 89.12 338 ILE A C 1
ATOM 2662 O O . ILE A 1 338 ? -6.223 9.861 2.243 1.00 89.12 338 ILE A O 1
ATOM 2666 N N . LEU A 1 339 ? -5.791 7.662 1.999 1.00 90.25 339 LEU A N 1
ATOM 2667 C CA . LEU A 1 339 ? -4.407 7.851 1.582 1.00 90.25 339 LEU A CA 1
ATOM 2668 C C . LEU A 1 339 ? -4.334 8.442 0.169 1.00 90.25 339 LEU A C 1
ATOM 2670 O O . LEU A 1 339 ? -5.127 8.104 -0.706 1.00 90.25 339 LEU A O 1
ATOM 2674 N N . THR A 1 340 ? -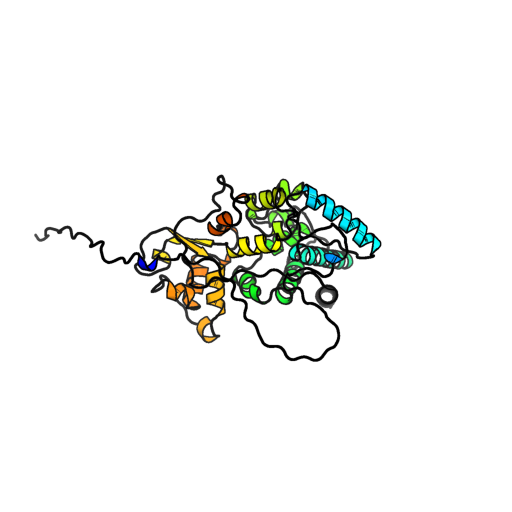3.365 9.321 -0.058 1.00 91.69 340 THR A N 1
ATOM 2675 C CA . THR A 1 340 ? -3.157 9.969 -1.356 1.00 91.69 340 THR A CA 1
ATOM 2676 C C . THR A 1 340 ? -2.236 9.144 -2.261 1.00 91.69 340 THR A C 1
ATOM 2678 O O . THR A 1 340 ? -1.467 8.284 -1.809 1.00 91.69 340 THR A O 1
ATOM 2681 N N . TYR A 1 341 ? -2.319 9.405 -3.565 1.00 92.75 341 TYR A N 1
ATOM 2682 C CA . TYR A 1 341 ? -1.437 8.854 -4.595 1.00 92.75 341 TYR A CA 1
ATOM 2683 C C . TYR A 1 341 ? -0.510 9.950 -5.151 1.00 92.75 341 TYR A C 1
ATOM 2685 O O . TYR A 1 341 ? -0.841 11.136 -5.051 1.00 92.75 341 TYR A O 1
ATOM 2693 N N . PRO A 1 342 ? 0.679 9.597 -5.677 1.00 93.94 342 PRO A N 1
ATOM 2694 C CA . PRO A 1 342 ? 1.629 10.579 -6.173 1.00 93.94 342 PRO A CA 1
ATOM 2695 C C . PRO A 1 342 ? 1.075 11.283 -7.410 1.00 93.94 342 PRO A C 1
ATOM 2697 O O . PRO A 1 342 ? 0.312 10.719 -8.197 1.00 93.94 342 PRO A O 1
ATOM 2700 N N . LYS A 1 343 ? 1.521 12.520 -7.617 1.00 91.69 343 LYS A N 1
ATOM 2701 C CA . LYS A 1 343 ? 1.358 13.166 -8.918 1.00 91.69 343 LYS A CA 1
ATOM 2702 C C . LYS A 1 343 ? 2.183 12.415 -9.972 1.00 91.69 343 LYS A C 1
ATOM 2704 O O . LYS A 1 343 ? 3.164 11.773 -9.610 1.00 91.69 343 LYS A O 1
ATOM 2709 N N . PRO A 1 344 ? 1.818 12.515 -11.256 1.00 90.06 344 PRO A N 1
ATOM 2710 C CA . PRO A 1 344 ? 2.628 11.972 -12.339 1.00 90.06 344 PRO A CA 1
ATOM 2711 C C . PRO A 1 344 ? 4.057 12.522 -12.361 1.00 90.06 344 PRO A C 1
ATOM 2713 O O . PRO A 1 344 ? 4.293 13.657 -11.944 1.00 90.06 344 PRO A O 1
ATOM 2716 N N . LEU A 1 345 ? 4.984 11.739 -12.923 1.00 88.00 345 LEU A N 1
ATOM 2717 C CA . LEU A 1 345 ? 6.383 12.137 -13.083 1.00 88.00 345 LEU A CA 1
ATOM 2718 C C . LEU A 1 345 ? 6.520 13.441 -13.879 1.00 88.00 345 LEU A C 1
ATOM 2720 O O . LEU A 1 345 ? 5.980 13.582 -14.979 1.00 88.00 345 LEU A O 1
ATOM 2724 N N . ASP A 1 346 ? 7.355 14.337 -13.361 1.00 88.00 346 ASP A N 1
ATOM 2725 C CA . ASP A 1 346 ? 7.844 15.523 -14.055 1.00 88.00 346 ASP A CA 1
ATOM 2726 C C . ASP A 1 346 ? 9.380 15.525 -14.133 1.00 88.00 346 ASP A C 1
ATOM 2728 O O . ASP A 1 346 ? 10.072 14.771 -13.440 1.00 88.00 346 ASP A O 1
ATOM 2732 N N . SER A 1 347 ? 9.934 16.383 -14.992 1.00 87.25 347 SER A N 1
ATOM 2733 C CA . SER A 1 347 ? 11.381 16.456 -15.227 1.00 87.25 347 SER A CA 1
ATOM 2734 C C . SER A 1 347 ? 12.187 16.789 -13.966 1.00 87.25 347 SER A C 1
ATOM 2736 O O . SER A 1 347 ? 13.296 16.284 -13.805 1.00 87.25 347 SER A O 1
ATOM 2738 N N . SER A 1 348 ? 11.637 17.612 -13.069 1.00 90.75 348 SER A N 1
ATOM 2739 C CA . SER A 1 348 ? 12.300 18.017 -11.822 1.00 90.75 348 SER A CA 1
ATOM 2740 C C . SER A 1 348 ? 12.425 16.837 -10.857 1.00 90.75 348 SER A C 1
ATOM 2742 O O . SER A 1 348 ? 13.484 16.583 -10.276 1.00 90.75 348 SER A O 1
ATOM 2744 N N . THR A 1 349 ? 11.359 16.048 -10.746 1.00 92.06 349 THR A N 1
ATOM 2745 C CA . THR A 1 349 ? 11.307 14.842 -9.925 1.00 92.06 349 THR A CA 1
ATOM 2746 C C . THR A 1 349 ? 12.274 13.785 -10.446 1.00 92.06 349 THR A C 1
ATOM 2748 O O . THR A 1 349 ? 13.032 13.209 -9.666 1.00 92.06 349 THR A O 1
ATOM 2751 N N . VAL A 1 350 ? 12.314 13.572 -11.767 1.00 91.81 350 VAL A N 1
ATOM 2752 C CA . VAL A 1 350 ? 13.260 12.644 -12.410 1.00 91.81 350 VAL A CA 1
ATOM 2753 C C . VAL A 1 350 ? 14.710 13.045 -12.124 1.00 91.81 350 VAL A C 1
ATOM 2755 O O . VAL A 1 350 ? 15.523 12.187 -11.777 1.00 91.81 350 VAL A O 1
ATOM 2758 N N . GLU A 1 351 ? 15.042 14.332 -12.254 1.00 92.44 351 GLU A N 1
ATOM 2759 C CA . GLU A 1 351 ? 16.392 14.833 -11.973 1.00 92.44 351 GLU A CA 1
ATOM 2760 C C . GLU A 1 351 ? 16.763 14.666 -10.497 1.00 92.44 351 GLU A C 1
ATOM 2762 O O . GLU A 1 351 ? 17.864 14.219 -10.175 1.00 92.44 351 GLU A O 1
ATOM 2767 N N . THR A 1 352 ? 15.817 14.936 -9.596 1.00 94.62 352 THR A N 1
ATOM 2768 C CA . THR A 1 352 ? 16.029 14.755 -8.158 1.00 94.62 352 THR A CA 1
ATOM 2769 C C . THR A 1 352 ? 16.300 13.291 -7.817 1.00 94.62 352 THR A C 1
ATOM 2771 O O . THR A 1 352 ? 17.237 13.000 -7.075 1.00 94.62 352 THR A O 1
ATOM 2774 N N . TYR A 1 353 ? 15.541 12.353 -8.395 1.00 95.19 353 TYR A N 1
ATOM 2775 C CA . TYR A 1 353 ? 15.771 10.920 -8.201 1.00 95.19 353 TYR A CA 1
ATOM 2776 C C . TYR A 1 353 ? 17.152 10.482 -8.677 1.00 95.19 353 TYR A C 1
ATOM 2778 O O . TYR A 1 353 ? 17.846 9.766 -7.953 1.00 95.19 353 TYR A O 1
ATOM 2786 N N . ARG A 1 354 ? 17.566 10.936 -9.865 1.00 94.25 354 ARG A N 1
ATOM 2787 C CA . ARG A 1 354 ? 18.895 10.650 -10.414 1.00 94.25 354 ARG A CA 1
ATOM 2788 C C . ARG A 1 354 ? 19.991 11.170 -9.485 1.00 94.25 354 ARG A C 1
ATOM 2790 O O . ARG A 1 354 ? 20.795 10.383 -8.992 1.00 94.25 354 ARG A O 1
ATOM 2797 N N . SER A 1 355 ? 19.954 12.469 -9.192 1.00 94.44 355 SER A N 1
ATOM 2798 C CA . SER A 1 355 ? 20.940 13.148 -8.348 1.00 94.44 355 SER A CA 1
ATOM 2799 C C . SER A 1 355 ? 21.056 12.505 -6.963 1.00 94.44 355 SER A C 1
ATOM 2801 O O . SER A 1 355 ? 22.159 12.312 -6.456 1.00 94.44 355 SER A O 1
ATOM 2803 N N . PHE A 1 356 ? 19.930 12.126 -6.354 1.00 94.56 356 PHE A N 1
ATOM 2804 C CA . PHE A 1 356 ? 19.917 11.503 -5.034 1.00 94.56 356 PHE A CA 1
ATOM 2805 C C . PHE A 1 356 ? 20.518 10.092 -5.035 1.00 94.56 356 PHE A C 1
ATOM 2807 O O . PHE A 1 356 ? 21.273 9.749 -4.121 1.00 94.56 356 PHE A O 1
ATOM 2814 N N . ILE A 1 357 ? 20.191 9.267 -6.037 1.00 93.62 357 ILE A N 1
ATOM 2815 C CA . ILE A 1 357 ? 20.744 7.911 -6.169 1.00 93.62 357 ILE A CA 1
ATOM 2816 C C . ILE A 1 357 ? 22.255 7.977 -6.394 1.00 93.62 357 ILE A C 1
ATOM 2818 O O . ILE A 1 357 ? 22.993 7.245 -5.732 1.00 93.62 357 ILE A O 1
ATOM 2822 N N . ASP A 1 358 ? 22.708 8.861 -7.287 1.00 91.19 358 ASP A N 1
ATOM 2823 C CA . ASP A 1 358 ? 24.130 9.05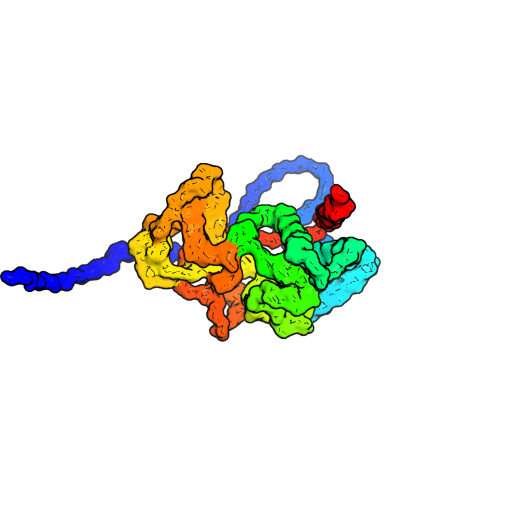3 -7.568 1.00 91.19 358 ASP A CA 1
ATOM 2824 C C . ASP A 1 358 ? 24.879 9.501 -6.316 1.00 91.19 358 ASP A C 1
ATOM 2826 O O . ASP A 1 358 ? 25.799 8.812 -5.879 1.00 91.19 358 ASP A O 1
ATOM 2830 N N . PHE A 1 359 ? 24.415 10.574 -5.671 1.00 90.62 359 PHE A N 1
ATOM 2831 C CA . PHE A 1 359 ? 25.019 11.083 -4.443 1.00 90.62 359 PHE A CA 1
ATOM 2832 C C . PHE A 1 359 ? 25.115 10.002 -3.359 1.00 90.62 359 PHE A C 1
ATOM 2834 O O . PHE A 1 359 ? 26.182 9.786 -2.784 1.00 90.62 359 PHE A O 1
ATOM 2841 N N . SER A 1 360 ? 24.007 9.308 -3.087 1.00 88.56 360 SER A N 1
ATOM 2842 C CA . SER A 1 360 ? 23.923 8.390 -1.948 1.00 88.56 360 SER A CA 1
ATOM 2843 C C . SER A 1 360 ? 24.769 7.129 -2.141 1.00 88.56 360 SER A C 1
ATOM 2845 O O . SER A 1 360 ? 25.388 6.656 -1.187 1.00 88.56 360 SER A O 1
ATOM 2847 N N . LEU A 1 361 ? 24.821 6.581 -3.361 1.00 86.38 361 LEU A N 1
ATOM 2848 C CA . LEU A 1 361 ? 25.598 5.372 -3.647 1.00 86.38 361 LEU A CA 1
ATOM 2849 C C . LEU A 1 361 ? 27.080 5.665 -3.911 1.00 86.38 361 LEU A C 1
ATOM 2851 O O . LEU A 1 361 ? 27.925 4.884 -3.470 1.00 86.38 361 LEU A O 1
ATOM 2855 N N . ASP A 1 362 ? 27.421 6.793 -4.541 1.00 86.00 362 ASP A N 1
ATOM 2856 C CA . ASP A 1 362 ? 28.824 7.179 -4.748 1.00 86.00 362 ASP A CA 1
ATOM 2857 C C . ASP A 1 362 ? 29.503 7.558 -3.429 1.00 86.00 362 ASP A C 1
ATOM 2859 O O . ASP A 1 362 ? 30.642 7.148 -3.176 1.00 86.00 362 ASP A O 1
ATOM 2863 N N . ALA A 1 363 ? 28.797 8.274 -2.545 1.00 80.62 363 ALA A N 1
ATOM 2864 C CA . ALA A 1 363 ? 29.299 8.585 -1.210 1.00 80.62 363 ALA A CA 1
ATOM 2865 C C . ALA A 1 363 ? 29.546 7.306 -0.392 1.00 80.62 363 ALA A C 1
ATOM 2867 O O . ALA A 1 363 ? 30.630 7.134 0.170 1.00 80.62 363 ALA A O 1
ATOM 2868 N N . ALA A 1 364 ? 28.583 6.377 -0.369 1.00 77.88 364 ALA A N 1
ATOM 2869 C CA . ALA A 1 364 ? 28.720 5.110 0.352 1.00 77.88 364 ALA A CA 1
ATOM 2870 C C . ALA A 1 364 ? 29.883 4.253 -0.178 1.00 77.88 364 ALA A C 1
ATOM 2872 O O . ALA A 1 364 ? 30.639 3.681 0.613 1.00 77.88 364 ALA A O 1
ATOM 2873 N N . ASN A 1 365 ? 30.063 4.195 -1.502 1.00 76.06 365 ASN A N 1
ATOM 2874 C CA . ASN A 1 365 ? 31.169 3.469 -2.121 1.00 76.06 365 ASN A CA 1
ATOM 2875 C C . ASN A 1 365 ? 32.530 4.104 -1.784 1.00 76.06 365 ASN A C 1
ATOM 2877 O O . ASN A 1 365 ? 33.461 3.401 -1.401 1.00 76.06 365 ASN A O 1
ATOM 2881 N N . THR A 1 366 ? 32.630 5.436 -1.839 1.00 76.69 366 THR A N 1
ATOM 2882 C CA . THR A 1 366 ? 33.865 6.171 -1.504 1.00 76.69 366 THR A CA 1
ATOM 2883 C C . THR A 1 366 ? 34.287 5.943 -0.051 1.00 76.69 366 THR A C 1
ATOM 2885 O O . THR A 1 366 ? 35.461 5.691 0.224 1.00 76.69 366 THR A O 1
ATOM 2888 N N . ILE A 1 367 ? 33.331 5.978 0.885 1.00 75.19 367 ILE A N 1
ATOM 2889 C CA . ILE A 1 367 ? 33.587 5.692 2.306 1.00 75.19 367 ILE A CA 1
ATOM 2890 C C . ILE A 1 367 ? 34.052 4.243 2.487 1.00 75.19 367 ILE A C 1
ATOM 2892 O O . ILE A 1 367 ? 35.011 4.000 3.210 1.00 75.19 367 ILE A O 1
ATOM 2896 N N . SER A 1 368 ? 33.415 3.289 1.803 1.00 69.88 368 SER A N 1
ATOM 2897 C CA . SER A 1 368 ? 33.745 1.859 1.921 1.00 69.88 368 SER A CA 1
ATOM 2898 C C . SER A 1 368 ? 35.115 1.496 1.331 1.00 69.88 368 SER A C 1
ATOM 2900 O O . SER A 1 368 ? 35.695 0.485 1.715 1.00 69.88 368 SER A O 1
ATOM 2902 N N . MET A 1 369 ? 35.627 2.303 0.395 1.00 67.69 369 MET A N 1
ATOM 2903 C CA . MET A 1 369 ? 36.953 2.143 -0.217 1.00 67.69 369 MET A CA 1
ATOM 2904 C C . MET A 1 369 ? 38.062 2.950 0.477 1.00 67.69 369 MET A C 1
ATOM 2906 O O . MET A 1 369 ? 39.224 2.836 0.086 1.00 67.69 369 MET A O 1
ATOM 2910 N N . SER A 1 370 ? 37.732 3.769 1.480 1.00 55.44 370 SER A N 1
ATOM 2911 C CA . SER A 1 370 ? 38.726 4.519 2.254 1.00 55.44 370 SER A CA 1
ATOM 2912 C C . SER A 1 370 ? 39.369 3.601 3.317 1.00 55.44 370 SER A C 1
ATOM 2914 O O . SER A 1 370 ? 38.626 2.886 3.989 1.00 55.44 370 SER A O 1
ATOM 2916 N N . PRO A 1 371 ? 40.713 3.568 3.436 1.00 51.97 371 PRO A N 1
ATOM 2917 C CA . PRO A 1 371 ? 41.452 2.597 4.255 1.00 51.97 371 PRO A CA 1
ATOM 2918 C C . PRO A 1 371 ? 41.280 2.748 5.770 1.00 51.97 371 PRO A C 1
ATOM 2920 O O . PRO A 1 371 ? 41.053 3.887 6.242 1.00 51.97 371 PRO A O 1
#

Secondary structure (DSSP, 8-state):
------------TT---GGGG-------------------S------TT---TTGGGSTTSS-SS---SHHHHHHHHHHHHHHHHHTT-SS---S-HHHHHHHHHHHHHHHHHHHTT--TT-S-TTSSTHHHHHHHHHHHHHHH-GGGHHHHHHH--HHHHHHHHHHHS--HHHHHTS-GGGSPPHHHHHS---GGGGG-S-HHHHHHIIIIITT-TTHHHHHHHHHHTEEEEEEHHHHBTT--S-EEEEEHHHHHHHHHS--GGGGSPPP-SSBSSHHHHHH-HHHHHHHHHHTTTTS-GGG-EE-HHHHHH-GGG--TT-TTB--SEEE--SS------PPPP-HHHHHHHHHHHHHHHHHHHHHHT--

Mean predicted aligned error: 11.51 Å

InterPro domains:
  IPR021833 Protein of unknown function DUF3425 [PF11905] (163-320)

Foldseek 3Di:
DDDDDDDDDDDDPPPDDCVVVDDDDDDDDDDDDDDDDDDDDDDPPPDPPLDDPVVVVDPPQLPPPFDKFFPSQVVNQVVQVVVCVVVVNPDGDGLALVLRLLVLLLVLLLVVCVVVVNDQPDPDPDDHQLVLLCVLVLVVCCPFAVVCVLVCVQLVLSLVSLLSSCVSPPDPVSQVPHDPLLRDDPQNVVGDARPLLSSQSHNLLSSLCNGIPRSGSCSQVLSLLFLQQWKFKDQLVFAEPPDDRWIEIEGLQQLSVLLVVDDPVLVPDADADNDPDLQCCRNRNNSSVNVCVVQVSNVPDVRIAGEVVSCVVVVSSDDPVDPRYDDTHYSHDPDGDTGDGGRHDDPVNSVVSNVSSCVVVVVVVVVVPDD

Radius of gyration: 24.69 Å; Cα contacts (8 Å, |Δi|>4): 441; chains: 1; bounding box: 75×64×90 Å

Sequence (371 aa):
MIVEESALQSIDLEAFDPSILDFDAPFSSSNVSAPTTDNGISSELINVSGTSPFYSQIPNIWSHEYQMGMQPYLTAINATAESSMVLGKDYSFTNSPFSDHIQLLQRMLKNKLNTLGFVPEGHNPVQSVYQPVLMVLSMFNSMTRPDVMAWYAKTRFYHIIELTAWQLYPSSATFNKLHPRYRPTTAQLENPHPGIIDWIPFPTIRDRLIQLHSANPHIDQIFCDAVTGYVVEALMSDLVLGAPQITVYVRVTDLINTMSSGTSESENTIAMLPAPDISTLFSSPAYARAAFNKLNMDKGAGYYKIDPAFFEKYPELWDQASDLTATGMPLKPKYQKILTYPKPLDSSTVETYRSFIDFSLDAANTISMSP